Protein AF-A0A5C6LNM4-F1 (afdb_monomer)

Organism: NCBI:txid79329

Secondary structure (DSSP, 8-state):
------------------PPPEE-GGGSEEEES---TTS-GGGGGS----SSTT--BTB-EE-TT-TTS-EEEEEEEEEEEEEEEEEEEEE--SSSB---SEEEEEEE-SSSEEEEEEPP--TTSEEEEEEEEEEEEEEEEEEE-SSSB-EEEEEEEEEEE---S-----------SS-----GGGT-TT-PPP-B-----TT--EEEEETTEEEEE-TT--TT--HHHHHHHHHHHHHHHHHHHHTT-PPPPHHHHTTBPEEEEETTSS-TT----TT---EEEEEEEETTEEEEEEEE-HHHHHTTSTT---TTHHHHHHHHHHHHHHHHHTTSTT-TT-HHHHHHHHHHHHHHHHHHHHT--SS--SSTHH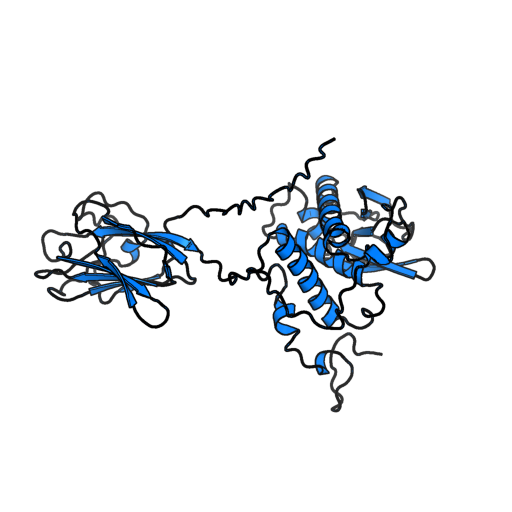HHHGGGS-GGGSSS--TTS----TT---

Radius of gyration: 30.69 Å; Cα contacts (8 Å, |Δi|>4): 815; chains: 1; bounding box: 55×81×89 Å

Solvent-accessible surface area (backbone atoms only — not comparable to full-atom values): 22357 Å² total; per-residue (Å²): 135,91,79,86,82,84,79,82,80,82,79,82,78,80,81,77,81,75,75,80,69,38,74,51,31,68,70,37,50,71,50,61,77,59,66,26,95,90,42,34,68,68,22,31,34,68,81,71,81,71,87,37,26,66,47,52,90,73,35,26,30,33,32,55,91,45,46,60,37,84,43,39,41,34,38,40,41,99,54,42,25,39,33,39,35,38,33,37,26,38,20,33,69,88,60,65,28,28,58,46,79,42,40,33,38,27,36,41,75,88,85,51,77,41,81,65,46,70,46,60,75,54,74,61,40,74,23,65,37,75,47,79,75,40,74,29,37,33,42,33,45,43,33,24,11,80,81,29,7,32,30,32,35,30,44,46,30,37,26,41,78,47,71,84,36,54,91,41,66,85,80,79,73,77,90,57,84,79,66,94,74,81,51,42,42,76,83,45,77,76,70,65,82,20,83,41,76,76,91,65,47,92,44,55,72,47,75,53,72,49,79,48,35,33,40,37,29,13,84,42,56,47,81,73,62,37,68,63,10,50,51,53,46,43,52,48,48,46,55,52,54,47,42,39,32,78,71,68,24,41,66,68,26,71,44,32,72,70,37,16,30,37,41,36,38,40,40,18,6,55,32,84,84,54,92,50,53,41,82,48,80,60,68,43,57,43,62,51,71,44,96,94,38,76,42,55,20,27,35,30,11,47,61,49,46,26,36,43,19,88,85,51,81,64,91,54,29,70,57,34,52,48,48,58,50,50,21,44,46,46,24,37,46,68,76,46,95,82,50,74,75,35,69,70,60,44,59,29,51,40,26,48,49,52,31,53,52,52,20,66,73,69,70,44,58,27,59,68,62,72,76,38,67,41,58,74,40,57,89,71,57,59,76,64,70,69,54,29,67,44,97,86,73,48,84,39,53,98,63,37,70,133

InterPro domains:
  IPR008979 Galactose-binding-like domain superfamily [SSF49785] (28-160)

pLDDT: mean 84.21, std 20.52, range [26.73, 98.81]

Structure (mmCIF, N/CA/C/O backbone):
data_AF-A0A5C6LNM4-F1
#
_entry.id   AF-A0A5C6LNM4-F1
#
loop_
_atom_site.group_PDB
_atom_site.id
_atom_site.type_symbol
_atom_site.label_atom_id
_atom_site.label_alt_id
_atom_site.label_comp_id
_atom_site.label_asym_id
_atom_site.label_entity_id
_atom_site.label_seq_id
_atom_site.pdbx_PDB_ins_code
_atom_site.Cartn_x
_atom_site.Cartn_y
_atom_site.Cartn_z
_atom_site.occupancy
_atom_site.B_iso_or_equiv
_atom_site.auth_seq_id
_atom_site.auth_comp_id
_atom_site.auth_asym_id
_atom_site.auth_atom_id
_atom_site.pdbx_PDB_model_num
ATOM 1 N N . MET A 1 1 ? -5.230 -57.301 -11.285 1.00 36.81 1 MET A N 1
ATOM 2 C CA . MET A 1 1 ? -4.197 -56.300 -10.936 1.00 36.81 1 MET A CA 1
ATOM 3 C C . MET A 1 1 ? -4.900 -55.021 -10.508 1.00 36.81 1 MET A C 1
ATOM 5 O O . MET A 1 1 ? -5.490 -54.359 -11.350 1.00 36.81 1 MET A O 1
ATOM 9 N N . LEU A 1 2 ? -4.907 -54.734 -9.203 1.00 26.73 2 LEU A N 1
ATOM 10 C CA . LEU A 1 2 ? -5.416 -53.487 -8.624 1.00 26.73 2 LEU A CA 1
ATOM 11 C C . LEU A 1 2 ? -4.520 -52.309 -9.044 1.00 26.73 2 LEU A C 1
ATOM 13 O O . LEU A 1 2 ? -3.302 -52.403 -8.912 1.00 26.73 2 LEU A O 1
ATOM 17 N N . LYS A 1 3 ? -5.111 -51.185 -9.459 1.00 27.23 3 LYS A N 1
ATOM 18 C CA . LYS A 1 3 ? -4.454 -49.871 -9.416 1.00 27.23 3 LYS A CA 1
ATOM 19 C C . LYS A 1 3 ? -5.327 -48.931 -8.588 1.00 27.23 3 LYS A C 1
ATOM 21 O O . LYS A 1 3 ? -6.411 -48.551 -9.011 1.00 27.23 3 LYS A O 1
ATOM 26 N N . PHE A 1 4 ? -4.849 -48.635 -7.383 1.00 30.09 4 PHE A N 1
ATOM 27 C CA . PHE A 1 4 ? -5.395 -47.637 -6.469 1.00 30.09 4 PHE A CA 1
ATOM 28 C C . PHE A 1 4 ? -5.271 -46.239 -7.089 1.00 30.09 4 PHE A C 1
ATOM 30 O O . PHE A 1 4 ? -4.169 -45.808 -7.423 1.00 30.09 4 PHE A O 1
ATOM 37 N N . THR A 1 5 ? -6.382 -45.517 -7.204 1.00 31.78 5 THR A N 1
ATOM 38 C CA . THR A 1 5 ? -6.397 -44.066 -7.419 1.00 31.78 5 THR A CA 1
ATOM 39 C C . THR A 1 5 ? -6.213 -43.374 -6.073 1.00 31.78 5 THR A C 1
ATOM 41 O O . THR A 1 5 ? -7.060 -43.493 -5.190 1.00 31.78 5 THR A O 1
ATOM 44 N N . TRP A 1 6 ? -5.092 -42.677 -5.902 1.00 27.50 6 TRP A N 1
ATOM 45 C CA . TRP A 1 6 ? -4.878 -41.763 -4.783 1.00 27.50 6 TRP A CA 1
ATOM 46 C C . TRP A 1 6 ? -5.601 -40.448 -5.070 1.00 27.50 6 TRP A C 1
ATOM 48 O O . TRP A 1 6 ? -5.188 -39.681 -5.937 1.00 27.50 6 TRP A O 1
ATOM 58 N N . THR A 1 7 ? -6.681 -40.188 -4.342 1.00 31.67 7 THR A N 1
ATOM 59 C CA . THR A 1 7 ? -7.299 -38.864 -4.267 1.00 31.67 7 THR A CA 1
ATOM 60 C C . THR A 1 7 ? -6.576 -38.089 -3.169 1.00 31.67 7 THR A C 1
ATOM 62 O O . THR A 1 7 ? -6.766 -38.359 -1.985 1.00 31.67 7 THR A O 1
ATOM 65 N N . SER A 1 8 ? -5.702 -37.159 -3.546 1.00 29.62 8 SER A N 1
ATOM 66 C CA . SER A 1 8 ? -5.061 -36.247 -2.597 1.00 29.62 8 SER A CA 1
ATOM 67 C C . SER A 1 8 ? -6.107 -35.275 -2.048 1.00 29.62 8 SER A C 1
ATOM 69 O O . SER A 1 8 ? -6.575 -34.390 -2.761 1.00 29.62 8 SER A O 1
ATOM 71 N N . VAL A 1 9 ? -6.483 -35.439 -0.780 1.00 31.25 9 VAL A N 1
ATOM 72 C CA . VAL A 1 9 ? -7.242 -34.435 -0.027 1.00 31.25 9 VAL A CA 1
ATOM 73 C C . VAL A 1 9 ? -6.282 -33.290 0.290 1.00 31.25 9 VAL A C 1
ATOM 75 O O . VAL A 1 9 ? -5.348 -33.447 1.073 1.00 31.25 9 VAL A O 1
ATOM 78 N N . LEU A 1 10 ? -6.478 -32.146 -0.365 1.00 29.86 10 LEU A N 1
ATOM 79 C CA . LEU A 1 10 ? -5.735 -30.923 -0.089 1.00 29.86 10 LEU A CA 1
ATOM 80 C C . LEU A 1 10 ? -6.312 -30.289 1.187 1.00 29.86 10 LEU A C 1
ATOM 82 O O . LEU A 1 10 ? -7.311 -29.574 1.142 1.00 29.86 10 LEU A O 1
ATOM 86 N N . SER A 1 11 ? -5.716 -30.584 2.341 1.00 28.80 11 SER A N 1
ATOM 87 C CA . SER A 1 11 ? -6.040 -29.897 3.594 1.00 28.80 11 SER A CA 1
ATOM 88 C C . SER A 1 11 ? -5.535 -28.454 3.523 1.00 28.80 11 SER A C 1
ATOM 90 O O . SER A 1 11 ? -4.333 -28.204 3.601 1.00 28.80 11 SER A O 1
ATOM 92 N N . LEU A 1 12 ? -6.456 -27.502 3.353 1.00 31.36 12 LEU A N 1
ATOM 93 C CA . LEU A 1 12 ? -6.179 -26.068 3.428 1.00 31.36 12 LEU A CA 1
ATOM 94 C C . LEU A 1 12 ? -5.855 -25.704 4.888 1.00 31.36 12 LEU A C 1
ATOM 96 O O . LEU A 1 12 ? -6.750 -25.566 5.719 1.00 31.36 12 LEU A O 1
ATOM 100 N N . PHE A 1 13 ? -4.575 -25.550 5.220 1.00 30.94 13 PHE A N 1
ATOM 101 C CA . PHE A 1 13 ? -4.179 -24.886 6.460 1.00 30.94 13 PHE A CA 1
ATOM 102 C C . PHE A 1 13 ? -4.265 -23.372 6.239 1.00 30.94 13 PHE A C 1
ATOM 104 O O . PHE A 1 13 ? -3.379 -22.775 5.629 1.00 30.94 13 PHE A O 1
ATOM 111 N N . ALA A 1 14 ? -5.340 -22.744 6.718 1.00 32.31 14 ALA A N 1
ATOM 112 C CA . ALA A 1 14 ? -5.384 -21.295 6.874 1.00 32.31 14 ALA A CA 1
ATOM 113 C C . ALA A 1 14 ? -4.413 -20.908 8.000 1.00 32.31 14 ALA A C 1
ATOM 115 O O . ALA A 1 14 ? -4.681 -21.146 9.178 1.00 32.31 14 ALA A O 1
ATOM 116 N N . ALA A 1 15 ? -3.258 -20.352 7.642 1.00 31.97 15 ALA A N 1
ATOM 117 C CA . ALA A 1 15 ? -2.361 -19.742 8.611 1.00 31.97 15 ALA A CA 1
ATOM 118 C C . ALA A 1 15 ? -2.993 -18.427 9.090 1.00 31.97 15 ALA A C 1
ATOM 120 O O . ALA A 1 15 ? -2.927 -17.409 8.407 1.00 31.97 15 ALA A O 1
ATOM 121 N N . PHE A 1 16 ? -3.634 -18.449 10.259 1.00 34.25 16 PHE A N 1
ATOM 122 C CA . PHE A 1 16 ? -4.022 -17.226 10.951 1.00 34.25 16 PHE A CA 1
ATOM 123 C C . PHE A 1 16 ? -2.749 -16.527 11.435 1.00 34.25 16 PHE A C 1
ATOM 125 O O . PHE A 1 16 ? -2.088 -16.999 12.361 1.00 34.25 16 PHE A O 1
ATOM 132 N N . THR A 1 17 ? -2.389 -15.396 10.830 1.00 39.94 17 THR A N 1
ATOM 133 C CA . THR A 1 17 ? -1.434 -14.471 11.447 1.00 39.94 17 THR A CA 1
ATOM 134 C C . THR A 1 17 ? -2.111 -13.836 12.655 1.00 39.94 17 THR A C 1
ATOM 136 O O . THR A 1 17 ? -2.877 -12.883 12.524 1.00 39.94 17 THR A O 1
ATOM 139 N N . ALA A 1 18 ? -1.863 -14.396 13.838 1.00 39.41 18 ALA A N 1
ATOM 140 C CA . ALA A 1 18 ? -2.244 -13.776 15.095 1.00 39.41 18 ALA A CA 1
ATOM 141 C C . ALA A 1 18 ? -1.387 -12.518 15.295 1.00 39.41 18 ALA A C 1
ATOM 143 O O . ALA A 1 18 ? -0.189 -12.610 15.562 1.00 39.41 18 ALA A O 1
ATOM 144 N N . PHE A 1 19 ? -1.987 -11.337 15.150 1.00 52.00 19 PHE A N 1
ATOM 145 C CA . PHE A 1 19 ? -1.383 -10.121 15.684 1.00 52.00 19 PHE A CA 1
ATOM 146 C C . PHE A 1 19 ? -1.263 -10.282 17.202 1.00 52.00 19 PHE A C 1
ATOM 148 O O . PHE A 1 19 ? -2.224 -10.690 17.860 1.00 52.00 19 PHE A O 1
ATOM 155 N N . ALA A 1 20 ? -0.086 -9.987 17.755 1.00 57.78 20 ALA A N 1
ATOM 156 C CA . ALA A 1 20 ? 0.091 -9.969 19.199 1.00 57.78 20 ALA A CA 1
ATOM 157 C C . ALA A 1 20 ? -0.865 -8.926 19.791 1.00 57.78 20 ALA A C 1
ATOM 159 O O . ALA A 1 20 ? -0.841 -7.762 19.391 1.00 57.78 20 ALA A O 1
ATOM 160 N N . GLN A 1 21 ? -1.731 -9.354 20.708 1.00 72.31 21 GLN A N 1
ATOM 161 C CA . GLN A 1 21 ? -2.609 -8.435 21.420 1.00 72.31 21 GLN A CA 1
ATOM 162 C C . GLN A 1 21 ? -1.771 -7.529 22.325 1.00 72.31 21 GLN A C 1
ATOM 164 O O . GLN A 1 21 ? -0.846 -7.999 22.988 1.00 72.31 21 GLN A O 1
ATOM 169 N N . THR A 1 22 ? -2.091 -6.237 22.357 1.00 89.44 22 THR A N 1
ATOM 170 C CA . THR A 1 22 ? -1.382 -5.241 23.174 1.00 89.44 22 THR A CA 1
ATOM 171 C C . THR A 1 22 ? -2.363 -4.414 24.000 1.00 89.44 22 THR A C 1
ATOM 173 O O . THR A 1 22 ? -3.572 -4.446 23.755 1.00 89.44 22 THR A O 1
ATOM 176 N N . ASN A 1 23 ? -1.851 -3.679 24.998 1.00 95.00 23 ASN A N 1
ATOM 177 C CA . ASN A 1 23 ? -2.643 -2.662 25.686 1.00 95.00 23 ASN A CA 1
ATOM 178 C C . ASN A 1 23 ? -2.875 -1.474 24.739 1.00 95.00 23 ASN A C 1
ATOM 180 O O . ASN A 1 23 ? -1.942 -0.734 24.426 1.00 95.00 23 ASN A O 1
ATOM 184 N N . ILE A 1 24 ? -4.115 -1.292 24.292 1.00 95.94 24 ILE A N 1
ATOM 185 C CA . ILE A 1 24 ? -4.517 -0.232 23.359 1.00 95.94 24 ILE A CA 1
ATOM 186 C C . ILE A 1 24 ? -5.090 1.007 24.063 1.00 95.94 24 ILE A C 1
ATOM 188 O O . ILE A 1 24 ? -5.400 1.991 23.393 1.00 95.94 24 ILE A O 1
ATOM 192 N N . ALA A 1 25 ? -5.232 0.991 25.394 1.00 96.81 25 ALA A N 1
ATOM 193 C CA . ALA A 1 25 ? -5.781 2.116 26.159 1.00 96.81 25 ALA A CA 1
ATOM 194 C C . ALA A 1 25 ? -5.019 3.448 25.966 1.00 96.81 25 ALA A C 1
ATOM 196 O O . ALA A 1 25 ? -5.687 4.473 25.806 1.00 96.81 25 ALA A O 1
ATOM 197 N N . PRO A 1 26 ? -3.669 3.478 25.864 1.00 96.19 26 PRO A N 1
ATOM 198 C CA . PRO A 1 26 ? -2.931 4.730 25.637 1.00 96.19 26 PRO A CA 1
ATOM 199 C C . PRO A 1 26 ? -3.234 5.423 24.299 1.00 96.19 26 PRO A C 1
ATOM 201 O O . PRO A 1 26 ? -2.864 6.573 24.096 1.00 96.19 26 PRO A O 1
ATOM 204 N N . GLN A 1 27 ? -3.892 4.728 23.365 1.00 94.12 27 GLN A N 1
ATOM 205 C CA . GLN A 1 27 ? -4.293 5.273 22.062 1.00 94.12 27 GLN A CA 1
ATOM 206 C C . GLN A 1 27 ? -5.688 5.921 22.098 1.00 94.12 27 GLN A C 1
ATOM 208 O O . GLN A 1 27 ? -6.117 6.505 21.103 1.00 94.12 27 GLN A O 1
ATOM 213 N N . ALA A 1 28 ? -6.422 5.776 23.205 1.00 96.38 28 ALA A N 1
ATOM 214 C CA . ALA A 1 28 ? -7.776 6.287 23.350 1.00 96.38 28 ALA A CA 1
ATOM 215 C C . ALA A 1 28 ? -7.802 7.727 23.871 1.00 96.38 28 ALA A C 1
ATOM 217 O O . ALA A 1 28 ? -6.977 8.135 24.688 1.00 96.38 28 ALA A O 1
ATOM 218 N N . THR A 1 29 ? -8.836 8.467 23.481 1.00 97.31 29 THR A N 1
ATOM 219 C CA . THR A 1 29 ? -9.254 9.676 24.196 1.00 97.31 29 THR A CA 1
ATOM 220 C C . THR A 1 29 ? -10.211 9.281 25.317 1.00 97.31 29 THR A C 1
ATOM 222 O O . THR A 1 29 ? -11.195 8.584 25.069 1.00 97.31 29 THR A O 1
ATOM 225 N N . ALA A 1 30 ? -9.929 9.718 26.546 1.00 97.56 30 ALA A N 1
ATOM 226 C CA . ALA A 1 30 ? -10.769 9.444 27.707 1.00 97.56 30 ALA A CA 1
ATOM 227 C C . ALA A 1 30 ? -11.828 10.540 27.915 1.00 97.56 30 ALA A C 1
ATOM 229 O O . ALA A 1 30 ? -11.529 11.731 27.821 1.00 97.56 30 ALA A O 1
ATOM 230 N N . SER A 1 31 ? -13.059 10.146 28.241 1.00 97.94 31 SER A N 1
ATOM 231 C CA . SER A 1 31 ? -14.149 11.044 28.651 1.00 97.94 31 SER A CA 1
ATOM 232 C C . SER A 1 31 ? -14.949 10.444 29.814 1.00 97.94 31 SER A C 1
ATOM 234 O O . SER A 1 31 ? -14.803 9.267 30.139 1.00 97.94 31 SER A O 1
ATOM 236 N N . THR A 1 32 ? -15.752 11.252 30.505 1.00 98.38 32 THR A N 1
ATOM 237 C CA . THR A 1 32 ? -16.467 10.839 31.726 1.00 98.38 32 THR A CA 1
ATOM 238 C C . THR A 1 32 ? -17.798 11.567 31.869 1.00 98.38 32 THR A C 1
ATOM 240 O O . THR A 1 32 ? -17.950 12.676 31.353 1.00 98.38 32 THR A O 1
ATOM 243 N N . SER A 1 33 ? -18.738 10.981 32.615 1.00 97.56 33 SER A N 1
ATOM 244 C CA . SER A 1 33 ? -19.958 11.665 33.065 1.00 97.56 33 SER A CA 1
ATOM 245 C C . SER A 1 33 ? -19.644 12.866 33.948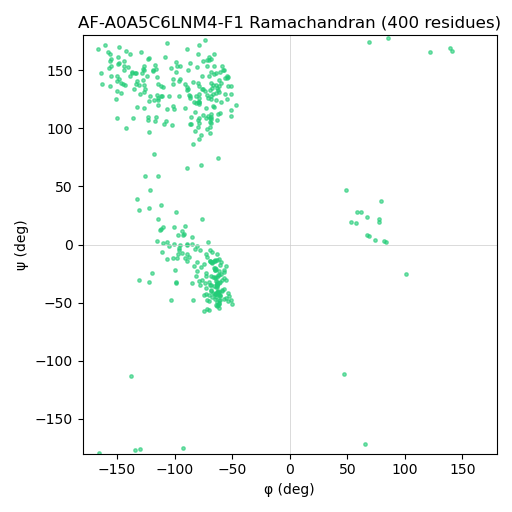 1.00 97.56 33 SER A C 1
ATOM 247 O O . SER A 1 33 ? -20.297 13.903 33.856 1.00 97.56 33 SER A O 1
ATOM 249 N N . TYR A 1 34 ? -18.657 12.700 34.824 1.00 97.06 34 TYR A N 1
ATOM 250 C CA . TYR A 1 34 ? -18.214 13.694 35.786 1.00 97.06 34 TYR A CA 1
ATOM 251 C C . TYR A 1 34 ? -16.831 13.307 36.333 1.00 97.06 34 TYR A C 1
ATOM 253 O O . TYR A 1 34 ? -16.515 12.122 36.457 1.00 97.06 34 TYR A O 1
ATOM 261 N N . VAL A 1 35 ? -16.001 14.297 36.658 1.00 97.38 35 VAL A N 1
ATOM 262 C CA . VAL A 1 35 ? -14.724 14.130 37.369 1.00 97.38 35 VAL A CA 1
ATOM 263 C C . VAL A 1 35 ? -14.540 15.311 38.315 1.00 97.38 35 VAL A C 1
ATOM 265 O O . VAL A 1 35 ? -14.852 16.447 37.955 1.00 97.38 35 VAL A O 1
ATOM 268 N N . SER A 1 36 ? -14.083 15.050 39.538 1.00 96.44 36 SER A N 1
ATOM 269 C CA . SER A 1 36 ? -13.794 16.110 40.509 1.00 96.44 36 SER A CA 1
ATOM 270 C C . SER A 1 36 ? -12.632 16.978 40.020 1.00 96.44 36 SER A C 1
ATOM 272 O O . SER A 1 36 ? -11.706 16.483 39.388 1.00 96.44 36 SER A O 1
ATOM 274 N N . SER A 1 37 ? -12.639 18.274 40.337 1.00 95.62 37 SER A N 1
ATOM 275 C CA . SER A 1 37 ? -11.695 19.245 39.756 1.00 95.62 37 SER A CA 1
ATOM 276 C C . SER A 1 37 ? -10.216 19.024 40.109 1.00 95.62 37 SER A C 1
ATOM 278 O O . SER A 1 37 ? -9.355 19.659 39.510 1.00 95.62 37 SER A O 1
ATOM 280 N N . TRP A 1 38 ? -9.920 18.181 41.100 1.00 93.94 38 TRP A N 1
ATOM 281 C CA . TRP A 1 38 ? -8.563 17.801 41.512 1.00 93.94 38 TRP A CA 1
ATOM 282 C C . TRP A 1 38 ? -8.162 16.389 41.060 1.00 93.94 38 TRP A C 1
ATOM 284 O O . TRP A 1 38 ? -7.056 15.952 41.367 1.00 93.94 38 TRP A O 1
ATOM 294 N N . GLU A 1 39 ? -9.057 15.666 40.385 1.00 96.31 39 GLU A N 1
ATOM 295 C CA . GLU A 1 39 ? -8.792 14.340 39.828 1.00 96.31 39 GLU A CA 1
ATOM 296 C C . GLU A 1 39 ? -8.465 14.446 38.333 1.00 96.31 39 GLU A C 1
ATOM 298 O O . GLU A 1 39 ? -8.853 15.394 37.646 1.00 96.31 39 GLU A O 1
ATOM 303 N N . THR A 1 40 ? -7.756 13.448 37.815 1.00 93.94 40 THR A N 1
ATOM 304 C CA . THR A 1 40 ? -7.130 13.486 36.494 1.00 93.94 40 THR A CA 1
ATOM 305 C C . THR A 1 40 ? -7.615 12.319 35.648 1.00 93.94 40 THR A C 1
ATOM 307 O O . THR A 1 40 ? -7.235 11.172 35.865 1.00 93.94 40 THR A O 1
ATOM 310 N N . ILE A 1 41 ? -8.422 12.601 34.622 1.00 95.94 41 ILE A N 1
ATOM 311 C CA . ILE A 1 41 ? -8.955 11.550 33.741 1.00 95.94 41 ILE A CA 1
ATOM 312 C C . ILE A 1 41 ? -7.869 10.834 32.924 1.00 95.94 41 ILE A C 1
ATOM 314 O O . ILE A 1 41 ? -8.018 9.661 32.595 1.00 95.94 41 ILE A O 1
ATOM 318 N N . THR A 1 42 ? -6.758 11.510 32.623 1.00 92.69 42 THR A N 1
ATOM 319 C CA . THR A 1 42 ? -5.645 10.921 31.865 1.00 92.69 42 THR A CA 1
ATOM 320 C C . THR A 1 42 ? -4.854 9.888 32.667 1.00 92.69 42 THR A C 1
ATOM 322 O O . THR A 1 42 ? -4.076 9.158 32.068 1.00 92.69 42 THR A O 1
ATOM 325 N N . ALA A 1 43 ? -5.071 9.780 33.986 1.00 95.38 43 ALA A N 1
ATOM 326 C CA . ALA A 1 43 ? -4.498 8.703 34.798 1.00 95.38 43 ALA A CA 1
ATOM 327 C C . ALA A 1 43 ? -5.050 7.325 34.392 1.00 95.38 43 ALA A C 1
ATOM 329 O O . ALA A 1 43 ? -4.419 6.310 34.621 1.00 95.38 43 ALA A O 1
ATOM 330 N N . LEU A 1 44 ? -6.223 7.269 33.748 1.00 97.88 44 LEU A N 1
ATOM 331 C CA . LEU A 1 44 ? -6.826 5.994 33.369 1.00 97.88 44 LEU A CA 1
ATOM 332 C C . LEU A 1 44 ? -5.992 5.211 32.347 1.00 97.88 44 LEU A C 1
ATOM 334 O O . LEU A 1 44 ? -6.096 3.993 32.324 1.00 97.88 44 LEU A O 1
ATOM 338 N N . ASN A 1 45 ? -5.260 5.884 31.457 1.00 97.25 45 ASN A N 1
ATOM 339 C CA . ASN A 1 45 ? -4.560 5.262 30.330 1.00 97.25 45 ASN A CA 1
ATOM 340 C C . ASN A 1 45 ? -3.094 5.691 30.193 1.00 97.25 45 ASN A C 1
ATOM 342 O O . ASN A 1 45 ? -2.559 5.695 29.080 1.00 97.25 45 ASN A O 1
ATOM 346 N N . ASP A 1 46 ? -2.433 6.029 31.298 1.00 95.06 46 ASP A N 1
ATOM 347 C CA . ASP A 1 46 ? -1.002 6.349 31.303 1.00 95.06 46 ASP A CA 1
ATOM 348 C C . ASP A 1 46 ? -0.108 5.095 31.409 1.00 95.06 46 ASP A C 1
ATOM 350 O O . ASP A 1 46 ? 1.120 5.198 31.336 1.00 95.06 46 ASP A O 1
ATOM 354 N N . ASN A 1 47 ? -0.724 3.904 31.474 1.00 93.81 47 ASN A N 1
ATOM 355 C CA . ASN A 1 47 ? -0.073 2.597 31.529 1.00 93.81 47 ASN A CA 1
ATOM 356 C C . ASN A 1 47 ? 0.712 2.370 32.835 1.00 93.81 47 ASN A C 1
ATOM 358 O O . ASN A 1 47 ? 1.626 1.535 32.886 1.00 93.81 47 ASN A O 1
ATOM 362 N N . TYR A 1 48 ? 0.345 3.087 33.895 1.00 95.50 48 TYR A N 1
ATOM 363 C CA . TYR A 1 48 ? 0.884 2.927 35.230 1.00 95.50 48 TYR A CA 1
ATOM 364 C C . TYR A 1 48 ? 0.430 1.607 35.877 1.00 95.50 48 TYR A C 1
ATOM 366 O O . TYR A 1 48 ? -0.515 0.929 35.461 1.00 95.50 48 TYR A O 1
ATOM 374 N N . THR A 1 49 ? 1.184 1.155 36.879 1.00 96.75 49 THR A N 1
ATOM 375 C CA . THR A 1 49 ? 0.863 -0.033 37.685 1.00 96.75 49 THR A CA 1
ATOM 376 C C . THR A 1 49 ? 0.776 0.412 39.143 1.00 96.75 49 THR A C 1
ATOM 378 O O . THR A 1 49 ? 1.822 0.503 39.786 1.00 96.75 49 THR A O 1
ATOM 381 N N . PRO A 1 50 ? -0.435 0.685 39.664 1.00 97.94 50 PRO A N 1
ATOM 382 C CA . PRO A 1 50 ? -0.610 1.136 41.042 1.00 97.94 50 PRO A CA 1
ATOM 383 C C . PRO A 1 50 ? -0.127 0.116 42.073 1.00 97.94 50 PRO A C 1
ATOM 385 O O . PRO A 1 50 ? -0.340 -1.091 41.915 1.00 97.94 50 PRO A O 1
ATOM 388 N N . ALA A 1 51 ? 0.484 0.599 43.157 1.00 97.38 51 ALA A N 1
ATOM 389 C CA . ALA A 1 51 ? 0.941 -0.254 44.254 1.00 97.38 51 ALA A CA 1
ATOM 390 C C . ALA A 1 51 ? -0.206 -0.736 45.161 1.00 97.38 51 ALA A C 1
ATOM 392 O O . ALA A 1 51 ? -0.111 -1.809 45.755 1.00 97.38 51 ALA A O 1
ATOM 393 N N . ASN A 1 52 ? -1.264 0.067 45.301 1.00 98.44 52 ASN A N 1
ATOM 394 C CA . ASN A 1 52 ? -2.480 -0.222 46.069 1.00 98.44 52 ASN A CA 1
ATOM 395 C C . ASN A 1 52 ? -3.627 0.693 45.597 1.00 98.44 52 ASN A C 1
ATOM 397 O O . ASN A 1 52 ? -3.403 1.634 44.837 1.00 98.44 52 ASN A O 1
ATOM 401 N N . SER A 1 53 ? -4.853 0.455 46.063 1.00 98.50 53 SER A N 1
ATOM 402 C CA . SER A 1 53 ? -6.048 1.210 45.656 1.00 98.50 53 SER A CA 1
ATOM 403 C C . SER A 1 53 ? -6.077 2.670 46.113 1.00 98.50 53 SER A C 1
ATOM 405 O O . SER A 1 53 ? -6.959 3.396 45.676 1.00 98.50 53 SER A O 1
ATOM 407 N N . ASN A 1 54 ? -5.131 3.136 46.930 1.00 97.75 54 ASN A N 1
ATOM 408 C CA . ASN A 1 54 ? -5.001 4.547 47.311 1.00 97.75 54 ASN A CA 1
ATOM 409 C C . ASN A 1 54 ? -3.731 5.202 46.728 1.00 97.75 54 ASN A C 1
ATOM 411 O O . ASN A 1 54 ? -3.317 6.282 47.155 1.00 97.75 54 ASN A O 1
ATOM 415 N N . ASP A 1 55 ? -3.075 4.550 45.766 1.00 97.88 55 ASP A N 1
ATOM 416 C CA . ASP A 1 55 ? -1.872 5.068 45.123 1.00 97.88 55 ASP A CA 1
ATOM 417 C C . ASP A 1 55 ? -2.214 6.128 44.072 1.00 97.88 55 ASP A C 1
ATOM 419 O O . ASP A 1 55 ? -2.433 5.837 42.899 1.00 97.88 55 ASP A O 1
ATOM 423 N N . LYS A 1 56 ? -2.243 7.386 44.512 1.00 94.75 56 LYS A N 1
ATOM 424 C CA . LYS A 1 56 ? -2.477 8.553 43.652 1.00 94.75 56 LYS A CA 1
ATOM 425 C C . LYS A 1 56 ? -1.192 9.169 43.090 1.00 94.75 56 LYS A C 1
ATOM 427 O O . LYS A 1 56 ? -1.225 10.318 42.648 1.00 94.75 56 LYS A O 1
ATOM 432 N N . SER A 1 57 ? -0.053 8.473 43.135 1.00 96.62 57 SER A N 1
ATOM 433 C CA . SER A 1 57 ? 1.239 9.049 42.719 1.00 96.62 57 SER A CA 1
ATOM 434 C C . SER A 1 57 ? 1.282 9.467 41.242 1.00 96.62 57 SER A C 1
ATOM 436 O O . SER A 1 57 ? 2.041 10.366 40.887 1.00 96.62 57 SER A O 1
ATOM 438 N N . HIS A 1 58 ? 0.418 8.877 40.412 1.00 96.12 58 HIS A N 1
ATOM 439 C CA . HIS A 1 58 ? 0.201 9.209 38.999 1.00 96.12 58 HIS A CA 1
ATOM 440 C C . HIS A 1 58 ? -1.164 9.877 38.728 1.00 96.12 58 HIS A C 1
ATOM 442 O O . HIS A 1 58 ? -1.601 10.027 37.588 1.00 96.12 58 HIS A O 1
ATOM 448 N N . GLY A 1 59 ? -1.831 10.345 39.784 1.00 96.69 59 GLY A N 1
ATOM 449 C CA . GLY A 1 59 ? -3.209 10.819 39.730 1.00 96.69 59 GLY A CA 1
ATOM 450 C C . GLY A 1 59 ? -4.223 9.686 39.885 1.00 96.69 59 GLY A C 1
ATOM 451 O O . GLY A 1 59 ? -3.876 8.521 40.053 1.00 96.69 59 GLY A O 1
ATOM 452 N N . ALA A 1 60 ? -5.498 10.053 39.887 1.00 97.62 60 ALA A N 1
ATOM 453 C CA . ALA A 1 60 ? -6.615 9.121 39.905 1.00 97.62 60 ALA A CA 1
ATOM 454 C C . ALA A 1 60 ? -7.789 9.745 39.158 1.00 97.62 60 ALA A C 1
ATOM 456 O O . ALA A 1 60 ? -7.916 10.968 39.094 1.00 97.62 60 ALA A O 1
ATOM 457 N N . TYR A 1 61 ? -8.682 8.913 38.641 1.00 98.31 61 TYR A N 1
ATOM 458 C CA . TYR A 1 61 ? -10.034 9.341 38.325 1.00 98.31 61 TYR A CA 1
ATOM 459 C C . TYR A 1 61 ? -10.919 9.163 39.564 1.00 98.31 61 TYR A C 1
ATOM 461 O O . TYR A 1 61 ? -10.939 8.092 40.171 1.00 98.31 61 TYR A O 1
ATOM 469 N N . GLY A 1 62 ? -11.720 10.178 39.884 1.00 97.62 62 GLY A N 1
ATOM 470 C CA . GLY A 1 62 ? -12.747 10.114 40.919 1.00 97.62 62 GLY A CA 1
ATOM 471 C C . GLY A 1 62 ? -13.915 11.044 40.602 1.00 97.62 62 GLY A C 1
ATOM 472 O O . GLY A 1 62 ? -13.733 12.121 40.030 1.00 97.62 62 GLY A O 1
ATOM 473 N N . ASN A 1 63 ? -15.128 10.625 40.960 1.00 97.44 63 ASN A N 1
ATOM 474 C CA . ASN A 1 63 ? -16.368 11.348 40.649 1.00 97.44 63 ASN A CA 1
ATOM 475 C C . ASN A 1 63 ? -17.062 11.949 41.882 1.00 97.44 63 ASN A C 1
ATOM 477 O O . ASN A 1 63 ? -18.289 12.043 41.935 1.00 97.44 63 ASN A O 1
ATOM 481 N N . TRP A 1 64 ? -16.289 12.395 42.869 1.00 97.50 64 TRP A N 1
ATOM 482 C CA . TRP A 1 64 ? -16.822 13.019 44.077 1.00 97.50 64 TRP A CA 1
ATOM 483 C C . TRP A 1 64 ? -17.569 14.343 43.785 1.00 97.50 64 TRP A C 1
ATOM 485 O O . TRP A 1 64 ? -17.026 15.216 43.106 1.00 97.50 64 TRP A O 1
ATOM 495 N N . ASN A 1 65 ? -18.791 14.593 44.274 1.00 95.12 65 ASN A N 1
ATOM 496 C CA . ASN A 1 65 ? -19.558 13.852 45.285 1.00 95.12 65 ASN A CA 1
ATOM 497 C C . ASN A 1 65 ? -20.876 13.286 44.719 1.00 95.12 65 ASN A C 1
ATOM 499 O O . ASN A 1 65 ? -21.942 13.857 44.947 1.00 95.12 65 ASN A O 1
ATOM 503 N N . ASN A 1 66 ? -20.818 12.178 43.974 1.00 95.81 66 ASN A N 1
ATOM 504 C CA . ASN A 1 66 ? -21.981 11.586 43.297 1.00 95.81 66 ASN A CA 1
ATOM 505 C C . ASN A 1 66 ? -22.371 10.197 43.857 1.00 95.81 66 ASN A C 1
ATOM 507 O O . ASN A 1 66 ? -22.402 9.215 43.103 1.00 95.81 66 ASN A O 1
ATOM 511 N N . PRO A 1 67 ? -22.696 10.068 45.158 1.00 96.50 67 PRO A N 1
ATOM 512 C CA . PRO A 1 67 ? -23.022 8.781 45.759 1.00 96.50 67 PRO A CA 1
ATOM 513 C C . PRO A 1 67 ? -24.319 8.194 45.193 1.00 96.50 67 PRO A C 1
ATOM 515 O O . PRO A 1 67 ? -25.217 8.914 44.755 1.00 96.50 67 PRO A O 1
ATOM 518 N N . ASN A 1 68 ? -24.441 6.866 45.236 1.00 97.31 68 ASN A N 1
ATOM 519 C CA . ASN A 1 68 ? -25.649 6.122 44.859 1.00 97.31 68 ASN A CA 1
ATOM 520 C C . ASN A 1 68 ? -26.147 6.370 43.418 1.00 97.31 68 ASN A C 1
ATOM 522 O O . ASN A 1 68 ? -27.287 6.045 43.073 1.00 97.31 68 ASN A O 1
ATOM 526 N N . SER A 1 69 ? -25.285 6.891 42.549 1.00 97.56 69 SER A N 1
ATOM 527 C CA . SER A 1 69 ? -25.578 7.164 41.143 1.00 97.56 69 SER A CA 1
ATOM 528 C C . SER A 1 69 ? -24.655 6.350 40.239 1.00 97.56 69 SER A C 1
ATOM 530 O O . SER A 1 69 ? -23.545 5.997 40.637 1.00 97.56 69 SER A O 1
ATOM 532 N N . ILE A 1 70 ? -25.131 6.002 39.040 1.00 98.19 70 ILE A N 1
ATOM 533 C CA . ILE A 1 70 ? -24.266 5.412 38.015 1.00 98.19 70 ILE A CA 1
ATOM 534 C C . ILE A 1 70 ? -23.475 6.544 37.375 1.00 98.19 70 ILE A C 1
ATOM 536 O O . ILE A 1 70 ? -24.048 7.487 36.832 1.00 98.19 70 ILE A O 1
ATOM 540 N N . GLN A 1 71 ? -22.161 6.416 37.435 1.00 98.44 71 GLN A N 1
ATOM 541 C CA . GLN A 1 71 ? -21.199 7.280 36.777 1.00 98.44 71 GLN A CA 1
ATOM 542 C C . GLN A 1 71 ? -20.416 6.445 35.772 1.00 98.44 71 GLN A C 1
ATOM 544 O O . GLN A 1 71 ? -20.307 5.225 35.923 1.00 98.44 71 GLN A O 1
ATOM 549 N N . TRP A 1 72 ? -19.885 7.081 34.736 1.00 98.69 72 TRP A N 1
ATOM 550 C CA . TRP A 1 72 ? -19.190 6.363 33.680 1.00 98.69 72 TRP A CA 1
ATOM 551 C C . TRP A 1 72 ? -17.906 7.057 33.259 1.00 98.69 72 TRP A C 1
ATOM 553 O O . TRP A 1 72 ? -17.829 8.281 33.239 1.00 98.69 72 TRP A O 1
ATOM 563 N N . VAL A 1 73 ? -16.929 6.244 32.864 1.00 98.75 73 VAL A N 1
ATOM 564 C CA . VAL A 1 73 ? -15.755 6.662 32.089 1.00 98.75 73 VAL A CA 1
ATOM 565 C C . VAL A 1 73 ? -15.751 5.918 30.763 1.00 98.75 73 VAL A C 1
ATOM 567 O O . VAL A 1 73 ? -16.261 4.801 30.663 1.00 98.75 73 VAL A O 1
ATOM 570 N N . GLN A 1 74 ? -15.214 6.547 29.730 1.00 98.19 74 GLN A N 1
ATOM 571 C CA . GLN A 1 74 ? -15.287 6.073 28.357 1.00 98.19 74 GLN A CA 1
ATOM 572 C C . GLN A 1 74 ? -13.952 6.270 27.648 1.00 98.19 74 GLN A C 1
ATOM 574 O O . GLN A 1 74 ? -13.275 7.276 27.850 1.00 98.19 74 GLN A O 1
ATOM 579 N N . TYR A 1 75 ? -13.634 5.319 26.776 1.00 98.62 75 TYR A N 1
ATOM 580 C CA . TYR A 1 75 ? -12.588 5.438 25.774 1.00 98.62 75 TYR A CA 1
ATOM 581 C C . TYR A 1 75 ? -13.181 5.532 24.378 1.00 98.62 75 TYR A C 1
ATOM 583 O O . TYR A 1 75 ? -14.057 4.744 24.015 1.00 98.62 75 TYR A O 1
ATOM 591 N N . ASP A 1 76 ? -12.640 6.465 23.600 1.00 97.31 76 ASP A N 1
ATOM 592 C CA . ASP A 1 76 ? -12.879 6.644 22.174 1.00 97.31 76 ASP A CA 1
ATOM 593 C C . ASP A 1 76 ? -11.567 6.453 21.408 1.00 97.31 76 ASP A C 1
ATOM 595 O O . ASP A 1 76 ? -10.581 7.148 21.663 1.00 97.31 76 ASP A O 1
ATOM 599 N N . TRP A 1 77 ? -11.559 5.539 20.441 1.00 95.06 77 TRP A N 1
ATOM 600 C CA . TRP A 1 77 ? -10.451 5.364 19.501 1.00 95.06 77 TRP A CA 1
ATOM 601 C C . TRP A 1 77 ? -10.796 5.967 18.135 1.00 95.06 77 TRP A C 1
ATOM 603 O O . TRP A 1 77 ? -11.956 5.994 17.722 1.00 95.06 77 TRP A O 1
ATOM 613 N N . SER A 1 78 ? -9.773 6.400 17.390 1.00 89.75 78 SER A N 1
ATOM 614 C CA . SER A 1 78 ? -9.922 6.901 16.012 1.00 89.75 78 SER A CA 1
ATOM 615 C C . SER A 1 78 ? -10.290 5.811 14.995 1.00 89.75 78 SER A C 1
ATOM 617 O O . SER A 1 78 ? -10.714 6.121 13.884 1.00 89.75 78 SER A O 1
ATOM 619 N N . GLN A 1 79 ? -10.147 4.539 15.373 1.00 86.00 79 GLN A N 1
ATOM 620 C CA . GLN A 1 79 ? -10.483 3.364 14.572 1.00 86.00 79 GLN A CA 1
ATOM 621 C C . GLN A 1 79 ? -11.078 2.257 15.453 1.00 86.00 79 GLN A C 1
ATOM 623 O O . GLN A 1 79 ? -10.983 2.309 16.679 1.00 86.00 79 GLN A O 1
ATOM 628 N N . ALA A 1 80 ? -11.683 1.240 14.837 1.00 90.38 80 ALA A N 1
ATOM 629 C CA . ALA A 1 80 ? -12.187 0.078 15.565 1.00 90.38 80 ALA A CA 1
ATOM 630 C C . ALA A 1 80 ? -11.049 -0.873 15.973 1.00 90.38 80 ALA A C 1
ATOM 632 O O . ALA A 1 80 ? -10.094 -1.085 15.226 1.00 90.38 80 ALA A O 1
ATOM 633 N N . PHE A 1 81 ? -11.189 -1.499 17.138 1.00 91.88 81 PHE A N 1
ATOM 634 C CA . PHE A 1 81 ? -10.303 -2.542 17.648 1.00 91.88 81 PHE A CA 1
ATOM 635 C C . PHE A 1 81 ? -11.100 -3.806 17.970 1.00 91.88 81 PHE A C 1
ATOM 637 O O . PHE A 1 81 ? -12.253 -3.734 18.389 1.00 91.88 81 PHE A O 1
ATOM 644 N N . SER A 1 82 ? -10.491 -4.972 17.747 1.00 92.56 82 SER A N 1
ATOM 645 C CA . SER A 1 82 ? -10.997 -6.253 18.233 1.00 92.56 82 SER A CA 1
ATOM 646 C C . SER A 1 82 ? -10.464 -6.444 19.645 1.00 92.56 82 SER A C 1
ATOM 648 O O . SER A 1 82 ? -9.282 -6.745 19.826 1.00 92.56 82 SER A O 1
ATOM 650 N N . VAL A 1 83 ? -11.328 -6.236 20.635 1.00 95.31 83 VAL A N 1
ATOM 651 C CA . VAL A 1 83 ? -10.981 -6.255 22.060 1.00 95.31 83 VAL A CA 1
ATOM 652 C C . VAL A 1 83 ? -11.402 -7.581 22.682 1.00 95.31 83 VAL A C 1
ATOM 654 O O . VAL A 1 83 ? -12.498 -8.066 22.404 1.00 95.31 83 VAL A O 1
ATOM 657 N N . THR A 1 84 ? -10.554 -8.159 23.531 1.00 94.88 84 THR A N 1
ATOM 658 C CA . THR A 1 84 ? -10.812 -9.457 24.187 1.00 94.88 84 THR A CA 1
ATOM 659 C C . THR A 1 84 ? -10.848 -9.399 25.707 1.00 94.88 84 THR A C 1
ATOM 661 O O . THR A 1 84 ? -11.459 -10.263 26.338 1.00 94.88 84 THR A O 1
ATOM 664 N N . SER A 1 85 ? -10.196 -8.409 26.316 1.00 97.00 85 SER A N 1
ATOM 665 C CA . SER A 1 85 ? -10.230 -8.239 27.766 1.00 97.00 85 SER A CA 1
ATOM 666 C C . SER A 1 85 ? -9.956 -6.803 28.190 1.00 97.00 85 SER A C 1
ATOM 668 O O . SER A 1 85 ? -9.366 -6.010 27.451 1.00 97.00 85 SER A O 1
ATOM 670 N N . VAL A 1 86 ? -10.373 -6.486 29.414 1.00 98.56 86 VAL A N 1
ATOM 671 C CA . VAL A 1 86 ? -9.988 -5.260 30.117 1.00 98.56 86 VAL A CA 1
ATOM 672 C C . VAL A 1 86 ? -9.409 -5.596 31.482 1.00 98.56 86 VAL A C 1
ATOM 674 O O . VAL A 1 86 ? -9.757 -6.620 32.076 1.00 98.56 86 VAL A O 1
ATOM 677 N N . GLN A 1 87 ? -8.555 -4.714 31.992 1.00 98.56 87 GLN A N 1
ATOM 678 C CA . GLN A 1 87 ? -8.092 -4.745 33.376 1.00 98.56 87 GLN A CA 1
ATOM 679 C C . GLN A 1 87 ? -8.337 -3.388 34.016 1.00 98.56 87 GLN A C 1
ATOM 681 O O . GLN A 1 87 ? -7.975 -2.372 33.431 1.00 98.56 87 GLN A O 1
ATOM 686 N N . ILE A 1 88 ? -8.935 -3.368 35.204 1.00 98.69 88 ILE A N 1
ATOM 687 C CA . ILE A 1 88 ? -9.244 -2.132 35.930 1.00 98.69 88 ILE A CA 1
ATOM 688 C C . ILE A 1 88 ? -8.645 -2.188 37.325 1.00 98.69 88 ILE A C 1
ATOM 690 O O . ILE A 1 88 ? -8.801 -3.180 38.038 1.00 98.69 88 ILE A O 1
ATOM 694 N N . TYR A 1 89 ? -7.987 -1.108 37.720 1.00 98.75 89 TYR A N 1
ATOM 695 C CA . TYR A 1 89 ? -7.515 -0.907 39.080 1.00 98.75 89 TYR A CA 1
ATOM 696 C C . TYR A 1 89 ? -8.397 0.147 39.753 1.00 98.75 89 TYR A C 1
ATOM 698 O O . TYR A 1 89 ? -8.454 1.289 39.300 1.00 98.75 89 TYR A O 1
ATOM 706 N N . TRP A 1 90 ? -9.119 -0.231 40.808 1.00 98.69 90 TRP A N 1
ATOM 707 C CA . TRP A 1 90 ? -10.058 0.669 41.486 1.00 98.69 90 TRP A CA 1
ATOM 708 C C . TRP A 1 90 ? -9.338 1.629 42.437 1.00 98.69 90 TRP A C 1
ATOM 710 O O . TRP A 1 90 ? -8.432 1.208 43.162 1.00 98.69 90 TRP A O 1
ATOM 720 N N . PHE A 1 91 ? -9.776 2.891 42.446 1.00 98.56 91 PHE A N 1
ATOM 721 C CA . PHE A 1 91 ? -9.363 3.897 43.425 1.00 98.56 91 PHE A CA 1
ATOM 722 C C . PHE A 1 91 ? -10.299 3.853 44.639 1.00 98.56 91 PHE A C 1
ATOM 724 O O . PHE A 1 91 ? -11.523 3.809 44.494 1.00 98.56 91 PHE A O 1
ATOM 731 N N . ASP A 1 92 ? -9.712 3.855 45.830 1.00 98.38 92 ASP A N 1
ATOM 732 C CA . ASP A 1 92 ? -10.398 3.798 47.113 1.00 98.38 92 ASP A CA 1
ATOM 733 C C . ASP A 1 92 ? -9.569 4.548 48.170 1.00 98.38 92 ASP A C 1
ATOM 735 O O . ASP A 1 92 ? -8.510 4.075 48.588 1.00 98.38 92 ASP A O 1
ATOM 739 N N . ASP A 1 93 ? -10.055 5.713 48.604 1.00 97.06 93 ASP A N 1
ATOM 740 C CA . ASP A 1 93 ? -9.389 6.578 49.589 1.00 97.06 93 ASP A CA 1
ATOM 741 C C . ASP A 1 93 ? -9.825 6.301 51.038 1.00 97.06 93 ASP A C 1
ATOM 743 O O . ASP A 1 93 ? -9.485 7.058 51.949 1.00 97.06 93 ASP A O 1
ATOM 747 N N . ALA A 1 94 ? -10.591 5.223 51.258 1.00 96.38 94 ALA A N 1
ATOM 748 C CA . ALA A 1 94 ? -11.276 4.913 52.514 1.00 96.38 94 ALA A CA 1
ATOM 749 C C . ALA A 1 94 ? -12.174 6.057 53.050 1.00 96.38 94 ALA A C 1
ATOM 751 O O . ALA A 1 94 ? -12.525 6.073 54.233 1.00 96.38 94 ALA A O 1
ATOM 752 N N . GLY A 1 95 ? -12.560 6.998 52.187 1.00 95.38 95 GLY A N 1
ATOM 753 C CA . GLY A 1 95 ? -13.301 8.209 52.505 1.00 95.38 95 GLY A CA 1
ATOM 754 C C . GLY A 1 95 ? -14.387 8.502 51.469 1.00 95.38 95 GLY A C 1
ATOM 755 O O . GLY A 1 95 ? -15.404 7.808 51.412 1.00 95.38 95 GLY A O 1
ATOM 756 N N . GLY A 1 96 ? -14.220 9.588 50.710 1.00 96.50 96 GLY A N 1
ATOM 757 C CA . GLY A 1 96 ? -15.240 10.093 49.786 1.00 96.50 96 GLY A CA 1
ATOM 758 C C . GLY A 1 96 ? -15.347 9.303 48.481 1.00 96.50 96 GLY A C 1
ATOM 759 O O . GLY A 1 96 ? -16.377 9.392 47.805 1.00 96.50 96 GLY A O 1
ATOM 760 N N . VAL A 1 97 ? -14.316 8.533 48.128 1.00 98.00 97 VAL A N 1
ATOM 761 C CA . VAL A 1 97 ? -14.257 7.712 46.919 1.00 98.00 97 VAL A CA 1
ATOM 762 C C . VAL A 1 97 ? -13.923 6.279 47.309 1.00 98.00 97 VAL A C 1
ATOM 764 O O . VAL A 1 97 ? -12.855 5.992 47.837 1.00 98.00 97 VAL A O 1
ATOM 767 N N . LEU A 1 98 ? -14.840 5.360 47.028 1.00 98.44 98 LEU A N 1
ATOM 768 C CA . LEU A 1 98 ? -14.710 3.952 47.375 1.00 98.44 98 LEU A CA 1
ATOM 769 C C . LEU A 1 98 ? -14.805 3.068 46.133 1.00 98.44 98 LEU A C 1
ATOM 771 O O . LEU A 1 98 ? -15.389 3.438 45.109 1.00 98.44 98 LEU A O 1
ATOM 775 N N . THR A 1 99 ? -14.310 1.842 46.273 1.00 98.19 99 THR A N 1
ATOM 776 C CA . THR A 1 99 ? -14.504 0.774 45.287 1.00 98.19 99 THR A CA 1
ATOM 777 C C . THR A 1 99 ? -15.998 0.644 44.947 1.00 98.19 99 THR A C 1
ATOM 779 O O . THR A 1 99 ? -16.834 0.695 45.859 1.00 98.19 99 THR A O 1
ATOM 782 N N . PRO A 1 100 ? -16.390 0.491 43.668 1.00 98.56 100 PRO A N 1
ATOM 783 C CA . PRO A 1 100 ? -17.798 0.357 43.307 1.00 98.56 100 PRO A CA 1
ATOM 784 C C . PRO A 1 100 ? -18.467 -0.830 44.009 1.00 98.56 100 PRO A C 1
ATOM 786 O O . PRO A 1 100 ? -17.837 -1.852 44.256 1.00 98.56 100 PRO A O 1
ATOM 789 N N . THR A 1 101 ? -19.768 -0.725 44.279 1.00 98.44 101 THR A N 1
ATOM 790 C CA . THR A 1 101 ? -20.615 -1.879 44.631 1.00 98.44 101 THR A CA 1
ATOM 791 C C . THR A 1 101 ? -21.224 -2.530 43.390 1.00 98.44 101 THR A C 1
ATOM 793 O O . THR A 1 101 ? -21.741 -3.643 43.444 1.00 98.44 101 THR A O 1
ATOM 796 N N . THR A 1 102 ? -21.177 -1.845 42.248 1.00 98.50 102 THR A N 1
ATOM 797 C CA . THR A 1 102 ? -21.561 -2.366 40.937 1.00 98.50 102 THR A CA 1
ATOM 798 C C . THR A 1 102 ? -20.664 -1.736 39.882 1.00 98.50 102 THR A C 1
ATOM 800 O O . THR A 1 102 ? -20.526 -0.514 39.857 1.00 98.50 102 THR A O 1
ATOM 803 N N . ALA A 1 103 ? -20.088 -2.555 39.004 1.00 98.75 103 ALA A N 1
ATOM 804 C CA . ALA A 1 103 ? -19.385 -2.089 37.817 1.00 98.75 103 ALA A CA 1
ATOM 805 C C . ALA A 1 103 ? -19.559 -3.074 36.658 1.00 98.75 103 ALA A C 1
ATOM 807 O O . ALA A 1 103 ? -19.495 -4.289 36.854 1.00 98.75 103 ALA A O 1
ATOM 808 N N . TYR A 1 104 ? -19.757 -2.553 35.452 1.00 98.75 104 TYR A N 1
ATOM 809 C CA . TYR A 1 104 ? -19.861 -3.347 34.231 1.00 98.75 104 TYR A CA 1
ATOM 810 C C . TYR A 1 104 ? -19.232 -2.618 33.046 1.00 98.75 104 TYR A C 1
ATOM 812 O O . TYR A 1 104 ? -19.123 -1.389 33.031 1.00 98.75 104 TYR A O 1
ATOM 820 N N . LEU A 1 105 ? -18.787 -3.407 32.071 1.00 98.81 105 LEU A N 1
ATOM 821 C CA . LEU A 1 105 ? -18.225 -2.920 30.820 1.00 98.81 105 LEU A CA 1
ATOM 822 C C . LEU A 1 105 ? -19.309 -2.901 29.741 1.00 98.81 105 LEU A C 1
ATOM 824 O O . LEU A 1 105 ? -20.100 -3.837 29.626 1.00 98.81 105 LEU A O 1
ATOM 828 N N . GLU A 1 106 ? -19.302 -1.869 28.909 1.00 98.44 106 GLU A N 1
ATOM 829 C CA . GLU A 1 106 ? -20.164 -1.740 27.740 1.00 98.44 106 GLU A CA 1
ATOM 830 C C . GLU A 1 106 ? -19.337 -1.408 26.493 1.00 98.44 106 GLU A C 1
ATOM 832 O O . GLU A 1 106 ? -18.341 -0.685 26.565 1.00 98.44 106 GLU A O 1
ATOM 837 N N . SER A 1 107 ? -19.778 -1.884 25.329 1.00 97.69 107 SER A N 1
ATOM 838 C CA . SER A 1 107 ? -19.242 -1.491 24.018 1.00 97.69 107 SER A CA 1
ATOM 839 C C . SER A 1 107 ? -20.283 -0.770 23.178 1.00 97.69 107 SER A C 1
ATOM 841 O O . SER A 1 107 ? -21.453 -1.154 23.179 1.00 97.69 107 SER A O 1
ATOM 843 N N . TRP A 1 108 ? -19.856 0.225 22.403 1.00 95.50 108 TRP A N 1
ATOM 844 C CA . TRP A 1 108 ? -20.712 0.874 21.413 1.00 95.50 108 TRP A CA 1
ATOM 845 C C . TRP A 1 108 ? -20.819 0.028 20.140 1.00 95.50 108 TRP A C 1
ATOM 847 O O . TRP A 1 108 ? -19.815 -0.235 19.486 1.00 95.50 108 TRP A O 1
ATOM 857 N N . ASN A 1 109 ? -22.035 -0.350 19.743 1.00 84.62 109 ASN A N 1
ATOM 858 C CA . ASN A 1 109 ? -22.266 -1.130 18.517 1.00 84.62 109 ASN A CA 1
ATOM 859 C C . ASN A 1 109 ? -22.553 -0.265 17.268 1.00 84.62 109 ASN A C 1
ATOM 861 O O . ASN A 1 109 ? -22.979 -0.787 16.242 1.00 84.62 109 ASN A O 1
ATOM 865 N N . GLY A 1 110 ? -22.397 1.059 17.371 1.00 85.44 110 GLY A N 1
ATOM 866 C CA . GLY A 1 110 ? -22.796 2.025 16.339 1.00 85.44 110 GLY A CA 1
ATOM 867 C C . GLY A 1 110 ? -24.118 2.741 16.635 1.00 85.44 110 GLY A C 1
ATOM 868 O O . GLY A 1 110 ? -24.301 3.871 16.190 1.00 85.44 110 GLY A O 1
ATOM 869 N N . THR A 1 111 ? -25.001 2.129 17.428 1.00 88.81 111 THR A N 1
ATOM 870 C CA . THR A 1 111 ? -26.349 2.651 17.735 1.00 88.81 111 THR A CA 1
ATOM 871 C C . THR A 1 111 ? -26.689 2.669 19.226 1.00 88.81 111 THR A C 1
ATOM 873 O O . THR A 1 111 ? -27.443 3.533 19.667 1.00 88.81 111 THR A O 1
ATOM 876 N N . ALA A 1 112 ? -26.135 1.744 20.009 1.00 93.31 112 ALA A N 1
ATOM 877 C CA . ALA A 1 112 ? -26.399 1.590 21.431 1.00 93.31 112 ALA A CA 1
ATOM 878 C C . ALA A 1 112 ? -25.178 1.034 22.180 1.00 93.31 112 ALA A C 1
ATOM 880 O O . ALA A 1 112 ? -24.271 0.435 21.590 1.00 93.31 112 ALA A O 1
ATOM 881 N N . TRP A 1 113 ? -25.190 1.215 23.501 1.00 96.31 113 TRP A N 1
ATOM 882 C CA . TRP A 1 113 ? -24.267 0.557 24.422 1.00 96.31 113 TRP A CA 1
ATOM 883 C C . TRP A 1 113 ? -24.755 -0.862 24.717 1.00 96.31 113 TRP A C 1
ATOM 885 O O . TRP A 1 113 ? -25.918 -1.069 25.060 1.00 96.31 113 TRP A O 1
ATOM 895 N N . VAL A 1 114 ? -23.866 -1.837 24.546 1.00 96.69 114 VAL A N 1
ATOM 896 C CA . VAL A 1 114 ? -24.125 -3.262 24.778 1.00 96.69 114 VAL A CA 1
ATOM 897 C C . VAL A 1 114 ? -23.268 -3.728 25.945 1.00 96.69 114 VAL A C 1
ATOM 899 O O . VAL A 1 114 ? -22.053 -3.547 25.918 1.00 96.69 114 VAL A O 1
ATOM 902 N N . ASN A 1 115 ? -23.889 -4.334 26.956 1.00 97.50 115 ASN A N 1
ATOM 903 C CA . ASN A 1 115 ? -23.196 -4.853 28.133 1.00 97.50 115 ASN A CA 1
ATOM 904 C C . ASN A 1 115 ? -22.317 -6.064 27.764 1.00 97.50 115 ASN A C 1
ATOM 906 O O . ASN A 1 115 ? -22.799 -7.020 27.155 1.00 97.50 115 ASN A O 1
ATOM 910 N N . LEU A 1 116 ? -21.037 -6.014 28.141 1.00 96.50 116 LEU A N 1
ATOM 911 C CA . LEU A 1 116 ? -20.038 -7.064 27.917 1.00 96.50 116 LEU A CA 1
ATOM 912 C C . LEU A 1 116 ? -19.761 -7.922 29.162 1.00 96.50 116 LEU A C 1
ATOM 914 O O . LEU A 1 116 ? -19.120 -8.966 29.053 1.00 96.50 116 LEU A O 1
ATOM 918 N N . GLY A 1 117 ? -20.233 -7.503 30.337 1.00 97.75 117 GLY A N 1
ATOM 919 C CA . GLY A 1 117 ? -20.116 -8.247 31.587 1.00 97.75 117 GLY A CA 1
ATOM 920 C C . GLY A 1 117 ? -19.823 -7.373 32.806 1.00 97.75 117 GLY A C 1
ATOM 921 O O . GLY A 1 117 ? -19.438 -6.207 32.699 1.00 97.75 117 GLY A O 1
ATOM 922 N N . ASN A 1 118 ? -19.984 -7.970 33.988 1.00 98.50 118 ASN A N 1
ATOM 923 C CA . ASN A 1 118 ? -19.652 -7.343 35.268 1.00 98.50 118 ASN A CA 1
ATOM 924 C C . ASN A 1 118 ? -18.142 -7.396 35.521 1.00 98.50 118 ASN A C 1
ATOM 926 O O . ASN A 1 118 ? -17.511 -8.434 35.330 1.00 98.50 118 ASN A O 1
ATOM 930 N N . ILE A 1 119 ? -17.576 -6.293 36.001 1.00 98.56 119 ILE A N 1
ATOM 931 C CA . ILE A 1 119 ? -16.151 -6.189 36.321 1.00 98.56 119 ILE A CA 1
ATOM 932 C C . ILE A 1 119 ? -15.944 -6.614 37.785 1.00 98.56 119 ILE A C 1
ATOM 934 O O . ILE A 1 119 ? -16.711 -6.181 38.648 1.00 98.56 119 ILE A O 1
ATOM 938 N N . PRO A 1 120 ? -14.923 -7.434 38.102 1.00 98.50 120 PRO A N 1
ATOM 939 C CA . PRO A 1 120 ? -14.578 -7.745 39.488 1.00 98.50 120 PRO A CA 1
ATOM 940 C C . PRO A 1 120 ? -14.223 -6.488 40.308 1.00 98.50 120 PRO A C 1
ATOM 942 O O . PRO A 1 120 ? -13.780 -5.476 39.768 1.00 98.50 120 PRO A O 1
ATOM 945 N N . LEU A 1 121 ? -14.429 -6.547 41.625 1.00 98.38 121 LEU A N 1
ATOM 946 C CA . LEU A 1 121 ? -14.367 -5.389 42.533 1.00 98.38 121 LEU A CA 1
ATOM 947 C C . LEU A 1 121 ? -13.326 -5.574 43.654 1.00 98.38 121 LEU A C 1
ATOM 949 O O . LEU A 1 121 ? -13.529 -5.137 44.782 1.00 98.38 121 LEU A O 1
ATOM 953 N N . GLN A 1 122 ? -12.237 -6.293 43.378 1.00 98.31 122 GLN A N 1
ATOM 954 C CA . GLN A 1 122 ? -11.150 -6.508 44.334 1.00 98.31 122 GLN A CA 1
ATOM 955 C C . GLN A 1 122 ? -10.318 -5.230 44.486 1.00 98.31 122 GLN A C 1
ATOM 957 O O . GLN A 1 122 ? -9.908 -4.632 43.488 1.00 98.31 122 GLN A O 1
ATOM 962 N N . LYS A 1 123 ? -10.054 -4.833 45.733 1.00 96.81 123 LYS A N 1
ATOM 963 C CA . LYS A 1 123 ? -9.070 -3.790 46.050 1.00 96.81 123 LYS A CA 1
ATOM 964 C C . LYS A 1 123 ? -7.650 -4.308 45.829 1.00 96.81 123 LYS A C 1
ATOM 966 O O . LYS A 1 123 ? -7.422 -5.516 45.837 1.00 96.81 123 LYS A O 1
ATOM 971 N N . ASP A 1 124 ? -6.720 -3.376 45.655 1.00 97.88 124 ASP A N 1
ATOM 972 C CA . ASP A 1 124 ? -5.275 -3.628 45.605 1.00 97.88 124 ASP A CA 1
ATOM 973 C C . ASP A 1 124 ? -4.842 -4.615 44.502 1.00 97.88 124 ASP A C 1
ATOM 975 O O . ASP A 1 124 ? -3.838 -5.320 44.621 1.00 97.88 124 ASP A O 1
ATOM 979 N N . ALA A 1 125 ? -5.609 -4.682 43.409 1.00 97.81 125 ALA A N 1
ATOM 980 C CA . ALA A 1 125 ? -5.344 -5.581 42.294 1.00 97.81 125 ALA A CA 1
ATOM 981 C C . ALA A 1 125 ? -5.957 -5.089 40.976 1.00 97.81 125 ALA A C 1
ATOM 983 O O . ALA A 1 125 ? -6.964 -4.378 40.946 1.00 97.81 125 ALA A O 1
ATOM 984 N N . PHE A 1 126 ? -5.395 -5.568 39.862 1.00 98.38 126 PHE A N 1
ATOM 985 C CA . PHE A 1 126 ? -6.045 -5.477 38.558 1.00 98.38 126 PHE A CA 1
ATOM 986 C C . PHE A 1 126 ? -7.214 -6.462 38.462 1.00 98.38 126 PHE A C 1
ATOM 988 O O . PHE A 1 126 ? -7.041 -7.682 38.457 1.00 98.38 126 PHE A O 1
ATOM 995 N N . ASN A 1 127 ? -8.412 -5.918 38.297 1.00 98.62 127 ASN A N 1
ATOM 996 C CA . ASN A 1 127 ? -9.641 -6.657 38.067 1.00 98.62 127 ASN A CA 1
ATOM 997 C C . ASN A 1 127 ? -9.780 -6.938 36.576 1.00 98.62 127 ASN A C 1
ATOM 999 O O . ASN A 1 127 ? -10.006 -6.025 35.785 1.00 98.62 127 ASN A O 1
ATOM 1003 N N . THR A 1 128 ? -9.617 -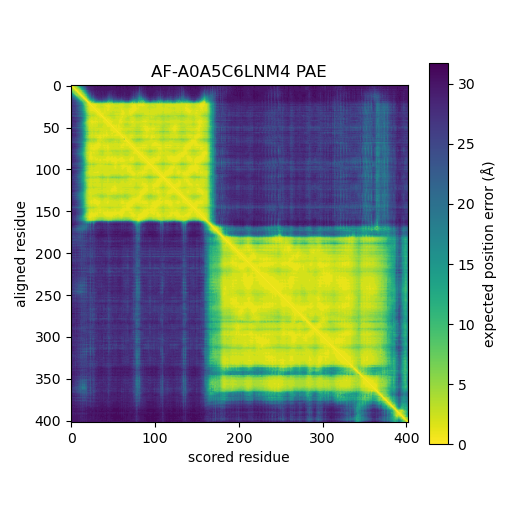8.203 36.192 1.00 98.25 128 THR A N 1
ATOM 1004 C CA . THR A 1 128 ? -9.658 -8.618 34.787 1.00 98.25 128 THR A CA 1
ATOM 1005 C C . THR A 1 128 ? -11.051 -9.118 34.417 1.00 98.25 128 THR A C 1
ATOM 1007 O O . THR A 1 128 ? -11.579 -10.019 35.068 1.00 98.25 128 THR A O 1
ATOM 1010 N N . LEU A 1 129 ? -11.617 -8.575 33.340 1.00 98.19 129 LEU A N 1
ATOM 1011 C CA . LEU A 1 129 ? -12.826 -9.088 32.698 1.00 98.19 129 LEU A CA 1
ATOM 1012 C C . LEU A 1 129 ? -12.463 -9.586 31.295 1.00 98.19 129 LEU A C 1
ATOM 1014 O O . LEU A 1 129 ? -11.989 -8.815 30.461 1.00 98.19 129 LEU A O 1
ATOM 1018 N N . ASN A 1 130 ? -12.698 -10.876 31.049 1.00 95.56 130 ASN A N 1
ATOM 1019 C CA . ASN A 1 130 ? -12.558 -11.508 29.737 1.00 95.56 130 ASN A CA 1
ATOM 1020 C C . ASN A 1 130 ? -13.940 -11.673 29.100 1.00 95.56 130 ASN A C 1
ATOM 1022 O O . ASN A 1 130 ? -14.903 -11.996 29.795 1.00 95.56 130 ASN A O 1
ATOM 1026 N N . PHE A 1 131 ? -14.029 -11.489 27.788 1.00 93.81 131 PHE A N 1
ATOM 1027 C CA . PHE A 1 131 ? -15.277 -11.598 27.034 1.00 93.81 131 PHE A CA 1
ATOM 1028 C C . PHE A 1 131 ? -15.011 -12.097 25.612 1.00 93.81 131 PHE A C 1
ATOM 1030 O O . PHE A 1 131 ? -13.867 -12.196 25.164 1.00 93.81 131 PHE A O 1
ATOM 1037 N N . THR A 1 132 ? -16.080 -12.442 24.893 1.00 88.38 132 THR A N 1
ATOM 1038 C CA . THR A 1 132 ? -15.969 -12.804 23.474 1.00 88.38 132 THR A CA 1
ATOM 1039 C C . THR A 1 132 ? -15.443 -11.607 22.691 1.00 88.38 132 THR A C 1
ATOM 1041 O O . THR A 1 132 ? -15.947 -10.497 22.865 1.00 88.38 132 THR A O 1
ATOM 1044 N N . ALA A 1 133 ? -14.449 -11.838 21.827 1.00 89.31 133 ALA A N 1
ATOM 1045 C CA . ALA A 1 133 ? -13.822 -10.792 21.027 1.00 89.31 133 ALA A CA 1
ATOM 1046 C C . ALA A 1 133 ? -14.876 -9.888 20.373 1.00 89.31 133 ALA A C 1
ATOM 1048 O O . ALA A 1 133 ? -15.725 -10.359 19.616 1.00 89.31 133 ALA A O 1
ATOM 1049 N N . THR A 1 134 ? -14.831 -8.598 20.696 1.00 91.00 134 THR A N 1
ATOM 1050 C CA . THR A 1 134 ? -15.821 -7.616 20.247 1.00 91.00 134 THR A CA 1
ATOM 1051 C C . THR A 1 134 ? -15.120 -6.521 19.459 1.00 91.00 134 THR A C 1
ATOM 1053 O O . THR A 1 134 ? -14.151 -5.929 19.935 1.00 91.00 134 THR A O 1
ATOM 1056 N N . SER A 1 135 ? -15.609 -6.253 18.246 1.00 92.12 135 SER A N 1
ATOM 1057 C CA . SER A 1 135 ? -15.152 -5.120 17.442 1.00 92.12 135 SER A CA 1
ATOM 1058 C C . SER A 1 135 ? -15.863 -3.851 17.898 1.00 92.12 135 SER A C 1
ATOM 1060 O O . SER A 1 135 ? -17.090 -3.790 17.881 1.00 92.12 135 SER A O 1
ATOM 1062 N N . THR A 1 136 ? -15.101 -2.846 18.321 1.00 94.19 136 THR A N 1
ATOM 1063 C CA . THR A 1 136 ? -15.652 -1.552 18.735 1.00 94.19 136 THR A CA 1
ATOM 1064 C C . THR A 1 136 ? -14.609 -0.442 18.619 1.00 94.19 136 THR A C 1
ATOM 1066 O O . THR A 1 136 ? -13.411 -0.691 18.736 1.00 94.19 136 THR A O 1
ATOM 1069 N N . SER A 1 137 ? -15.056 0.794 18.401 1.00 94.62 137 SER A N 1
ATOM 107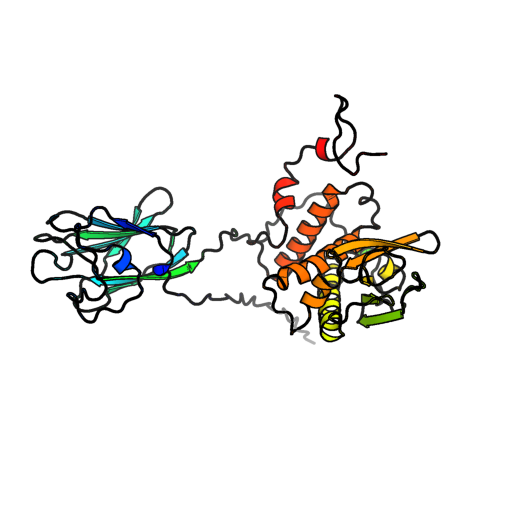0 C CA . SER 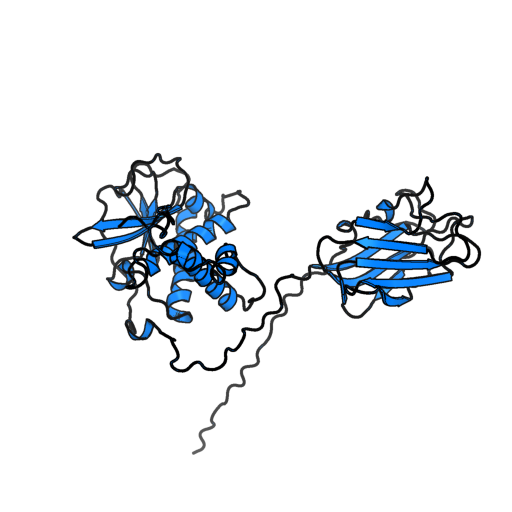A 1 137 ? -14.236 2.007 18.546 1.00 94.62 137 SER A CA 1
ATOM 1071 C C . SER A 1 137 ? -14.493 2.743 19.862 1.00 94.62 137 SER A C 1
ATOM 1073 O O . SER A 1 137 ? -13.888 3.788 20.099 1.00 94.62 137 SER A O 1
ATOM 1075 N N . ARG A 1 138 ? -15.389 2.227 20.720 1.00 97.88 138 ARG A N 1
ATOM 1076 C CA . ARG A 1 138 ? -15.686 2.816 22.031 1.00 97.88 138 ARG A CA 1
ATOM 1077 C C . ARG A 1 138 ? -15.989 1.772 23.096 1.00 97.88 138 ARG A C 1
ATOM 1079 O O . ARG A 1 138 ? -16.755 0.830 22.865 1.00 97.88 138 ARG A O 1
ATOM 1086 N N . LEU A 1 139 ? -15.445 1.989 24.285 1.00 98.62 139 LEU A N 1
ATOM 1087 C CA . LEU A 1 139 ? -15.763 1.221 25.486 1.00 98.62 139 LEU A CA 1
ATOM 1088 C C . LEU A 1 139 ? -16.172 2.164 26.605 1.00 98.62 139 LEU A C 1
ATOM 1090 O O . LEU A 1 139 ? -15.682 3.288 26.680 1.00 98.62 139 LEU A O 1
ATOM 1094 N N . ARG A 1 140 ? -17.032 1.684 27.498 1.00 98.75 140 ARG A N 1
ATOM 1095 C CA . ARG A 1 140 ? -17.478 2.417 28.677 1.00 98.75 140 ARG A CA 1
ATOM 1096 C C . ARG A 1 140 ? -17.453 1.517 29.899 1.00 98.75 140 ARG A C 1
ATOM 1098 O O . ARG A 1 140 ? -17.953 0.399 29.854 1.00 98.75 140 ARG A O 1
ATOM 1105 N N . VAL A 1 141 ? -16.901 2.030 30.989 1.00 98.81 141 VAL A N 1
ATOM 1106 C CA . VAL A 1 141 ? -17.035 1.441 32.320 1.00 98.81 141 VAL A CA 1
ATOM 1107 C C . VAL A 1 141 ? -18.096 2.234 33.056 1.00 98.81 141 VAL A C 1
ATOM 1109 O O . VAL A 1 141 ? -17.918 3.424 33.314 1.00 98.81 141 VAL A O 1
ATOM 1112 N N . SER A 1 142 ? -19.189 1.563 33.394 1.00 98.62 142 SER A N 1
ATOM 1113 C CA . SER A 1 142 ? -20.292 2.120 34.168 1.00 98.62 142 SER A CA 1
ATOM 1114 C C . SER A 1 142 ? -20.213 1.571 35.587 1.00 98.62 142 SER A C 1
ATOM 1116 O O . SER A 1 142 ? -20.105 0.362 35.789 1.00 98.62 142 SER A O 1
ATOM 1118 N N . MET A 1 143 ? -20.231 2.457 36.580 1.00 98.50 143 MET A N 1
ATOM 1119 C CA . MET A 1 143 ? -19.926 2.128 37.972 1.00 98.50 143 MET A CA 1
ATOM 1120 C C . MET A 1 143 ? -20.781 2.920 38.956 1.00 98.50 143 MET A C 1
ATOM 1122 O O . MET A 1 143 ? -21.181 4.053 38.697 1.00 98.50 143 MET A O 1
ATOM 1126 N N . ARG A 1 144 ? -21.046 2.313 40.110 1.00 98.50 144 ARG A N 1
ATOM 1127 C CA . ARG A 1 144 ? -21.770 2.920 41.227 1.00 98.50 144 ARG A CA 1
ATOM 1128 C C . ARG A 1 144 ? -21.252 2.362 42.539 1.00 98.50 144 ARG A C 1
ATOM 1130 O O . ARG A 1 144 ? -21.021 1.161 42.655 1.00 98.50 144 ARG A O 1
ATOM 1137 N N . ASN A 1 145 ? -21.176 3.217 43.549 1.00 98.44 145 ASN A N 1
ATOM 1138 C CA . ASN A 1 145 ? -21.145 2.816 44.948 1.00 98.44 145 ASN A CA 1
ATOM 1139 C C . ASN A 1 145 ? -22.427 3.338 45.621 1.00 98.44 145 ASN A C 1
ATOM 1141 O O . ASN A 1 145 ? -22.909 4.429 45.321 1.00 98.44 145 ASN A O 1
ATOM 1145 N N . THR A 1 146 ? -23.053 2.519 46.465 1.00 98.00 146 THR A N 1
ATOM 1146 C CA . THR A 1 146 ? -24.352 2.831 47.092 1.00 98.00 146 THR A CA 1
ATOM 1147 C C . THR A 1 146 ? -24.270 3.874 48.203 1.00 98.00 146 THR A C 1
ATOM 1149 O O . THR A 1 146 ? -25.303 4.421 48.576 1.00 98.00 146 THR A O 1
ATOM 1152 N N . SER A 1 147 ? -23.074 4.140 48.725 1.00 97.69 147 SER A N 1
ATOM 1153 C CA . SER A 1 147 ? -22.859 4.987 49.902 1.00 97.69 147 SER A CA 1
ATOM 1154 C C . SER A 1 147 ? -21.940 6.177 49.624 1.00 97.69 147 SER A C 1
ATOM 1156 O O . SER A 1 147 ? -22.122 7.226 50.230 1.00 97.69 147 SER A O 1
ATOM 1158 N N . GLN A 1 148 ? -20.962 6.022 48.728 1.00 98.25 148 GLN A N 1
ATOM 1159 C CA . GLN A 1 148 ? -19.954 7.033 48.386 1.00 98.25 148 GLN A CA 1
ATOM 1160 C C . GLN A 1 148 ? -19.764 7.143 46.867 1.00 98.25 148 GLN A C 1
ATOM 1162 O O . GLN A 1 148 ? -20.474 6.494 46.096 1.00 98.25 148 GLN A O 1
ATOM 1167 N N . SER A 1 149 ? -18.827 7.987 46.439 1.00 98.38 149 SER A N 1
ATOM 1168 C CA . SER A 1 149 ? -18.418 8.136 45.035 1.00 98.38 149 SER A CA 1
ATOM 1169 C C . SER A 1 149 ? -17.476 6.995 44.612 1.00 98.38 149 SER A C 1
ATOM 1171 O O . SER A 1 149 ? -17.061 6.197 45.451 1.00 98.38 149 SER A O 1
ATOM 1173 N N . THR A 1 150 ? -17.146 6.882 43.325 1.00 98.56 150 THR A N 1
ATOM 1174 C CA . THR A 1 150 ? -16.271 5.836 42.761 1.00 98.56 150 THR A CA 1
ATOM 1175 C C . THR A 1 150 ? -15.078 6.414 42.008 1.00 98.56 150 THR A C 1
ATOM 1177 O O . THR A 1 150 ? -15.092 7.570 41.576 1.00 98.56 150 THR A O 1
ATOM 1180 N N . GLY A 1 151 ? -14.041 5.597 41.831 1.00 97.94 151 GLY A N 1
ATOM 1181 C CA . GLY A 1 151 ? -12.834 6.002 41.126 1.00 97.94 151 GLY A CA 1
ATOM 1182 C C . GLY A 1 151 ? -12.019 4.837 40.574 1.00 97.94 151 GLY A C 1
ATOM 1183 O O . GLY A 1 151 ? -12.224 3.681 40.943 1.00 97.94 151 GLY A O 1
ATOM 1184 N N . LEU A 1 152 ? -11.086 5.156 39.682 1.00 98.62 152 LEU A N 1
ATOM 1185 C CA . LEU A 1 152 ? -10.144 4.226 39.058 1.00 98.62 152 LEU A CA 1
ATOM 1186 C C . LEU A 1 152 ? -8.745 4.846 39.082 1.00 98.62 152 LEU A C 1
ATOM 1188 O O . LEU A 1 152 ? -8.601 6.061 38.946 1.00 98.62 152 LEU A O 1
ATOM 1192 N N . LEU A 1 153 ? -7.733 3.995 39.196 1.00 98.69 153 LEU A N 1
ATOM 1193 C CA . LEU A 1 153 ? -6.327 4.362 39.048 1.00 98.69 153 LEU A CA 1
ATOM 1194 C C . LEU A 1 153 ? -5.787 4.027 37.657 1.00 98.69 153 LEU A C 1
ATOM 1196 O O . LEU A 1 153 ? -4.956 4.761 37.158 1.00 98.69 153 LEU A O 1
ATOM 1200 N N . GLU A 1 154 ? -6.263 2.948 37.030 1.00 98.50 154 GLU A N 1
ATOM 1201 C CA . GLU A 1 154 ? -5.807 2.512 35.703 1.00 98.50 154 GLU A CA 1
ATOM 1202 C C . GLU A 1 154 ? -6.901 1.676 35.021 1.00 98.50 154 GLU A C 1
ATOM 1204 O O . GLU A 1 154 ? -7.594 0.885 35.675 1.00 98.50 154 GLU A O 1
ATOM 1209 N N . TRP A 1 155 ? -7.025 1.799 33.700 1.00 98.56 155 TRP A N 1
ATOM 1210 C CA . TRP A 1 155 ? -7.868 0.967 32.853 1.00 98.56 155 TRP A CA 1
ATOM 1211 C C . TRP A 1 155 ? -7.133 0.556 31.568 1.00 98.56 155 TRP A C 1
ATOM 1213 O O . TRP A 1 155 ? -6.946 1.318 30.624 1.00 98.56 155 TRP A O 1
ATOM 1223 N N . ARG A 1 156 ? -6.775 -0.727 31.499 1.00 98.38 156 ARG A N 1
ATOM 1224 C CA . ARG A 1 156 ? -6.112 -1.343 30.346 1.00 98.38 156 ARG A CA 1
ATOM 1225 C C . ARG A 1 156 ? -7.104 -2.077 29.467 1.00 98.38 156 ARG A C 1
ATOM 1227 O O . ARG A 1 156 ? -8.067 -2.676 29.953 1.00 98.38 156 ARG A O 1
ATOM 1234 N N . VAL A 1 157 ? -6.818 -2.091 28.172 1.00 98.31 157 VAL A N 1
ATOM 1235 C CA . VAL A 1 157 ? -7.662 -2.723 27.158 1.00 98.31 157 VAL A CA 1
ATOM 1236 C C . VAL A 1 157 ? -6.780 -3.574 26.262 1.00 98.31 157 VAL A C 1
ATOM 1238 O O . VAL A 1 157 ? -5.900 -3.045 25.594 1.00 98.31 157 VAL A O 1
ATOM 1241 N N . THR A 1 158 ? -7.014 -4.883 26.234 1.00 96.38 158 THR A N 1
ATOM 1242 C CA . THR A 1 158 ? -6.262 -5.810 25.382 1.00 96.38 158 THR A CA 1
ATOM 1243 C C . THR A 1 158 ? -6.976 -5.963 24.049 1.00 96.38 158 THR A C 1
ATOM 1245 O O . THR A 1 158 ? -8.108 -6.454 23.997 1.00 96.38 158 THR A O 1
ATOM 1248 N N . GLY A 1 159 ? -6.319 -5.572 22.959 1.00 92.75 159 GLY A N 1
ATOM 1249 C CA . GLY A 1 159 ? -6.903 -5.690 21.629 1.00 92.75 159 GLY A CA 1
ATOM 1250 C C . GLY A 1 159 ? -5.902 -5.528 20.495 1.00 92.75 159 GLY A C 1
ATOM 1251 O O . GLY A 1 159 ? -4.705 -5.341 20.709 1.00 92.75 159 GLY A O 1
ATOM 1252 N N . ILE A 1 160 ? -6.420 -5.622 19.274 1.00 88.06 160 ILE A N 1
ATOM 1253 C CA . ILE A 1 160 ? -5.688 -5.384 18.024 1.00 88.06 160 ILE A CA 1
ATOM 1254 C C . ILE A 1 160 ? -6.531 -4.498 17.100 1.00 88.06 160 ILE A C 1
ATOM 1256 O O . ILE A 1 160 ? -7.762 -4.595 17.153 1.00 88.06 160 ILE A O 1
ATOM 1260 N N . PRO A 1 161 ? -5.922 -3.638 16.264 1.00 83.56 161 PRO A N 1
ATOM 1261 C CA . PRO A 1 161 ? -6.658 -2.874 15.263 1.00 83.56 161 PRO A CA 1
ATOM 1262 C C . PRO A 1 161 ? -7.545 -3.788 14.416 1.00 83.56 161 PRO A C 1
ATOM 1264 O O . PRO A 1 161 ? -7.073 -4.794 13.882 1.00 83.56 161 PRO A O 1
ATOM 1267 N N . VAL A 1 162 ? -8.825 -3.441 14.268 1.00 78.62 162 VAL A N 1
ATOM 1268 C CA . VAL A 1 162 ? -9.629 -4.024 13.196 1.00 78.62 162 VAL A CA 1
ATOM 1269 C C . VAL A 1 162 ? -9.181 -3.339 11.922 1.00 78.62 162 VAL A C 1
ATOM 1271 O O . VAL A 1 162 ? -9.411 -2.148 11.735 1.00 78.62 162 VAL A O 1
ATOM 1274 N N . SER A 1 163 ? -8.529 -4.100 11.048 1.00 63.59 163 SER A N 1
ATOM 1275 C CA . SER A 1 163 ? -8.353 -3.706 9.654 1.00 63.59 163 SER A CA 1
ATOM 1276 C C . SER A 1 163 ? -9.728 -3.324 9.100 1.00 63.59 163 SER A C 1
ATOM 1278 O O . SER A 1 163 ? -10.576 -4.190 8.913 1.00 63.59 163 SER A O 1
ATOM 1280 N N . THR A 1 164 ? -9.946 -2.037 8.829 1.00 46.72 164 THR A N 1
ATOM 1281 C CA . THR A 1 164 ? -11.129 -1.527 8.114 1.00 46.72 164 THR A CA 1
ATOM 1282 C C . THR A 1 164 ? -11.118 -1.894 6.634 1.00 46.72 164 THR A C 1
ATOM 1284 O O . THR A 1 164 ? -12.052 -1.561 5.908 1.00 46.72 164 THR A O 1
ATOM 1287 N N . GLY A 1 165 ? -10.109 -2.638 6.184 1.00 42.22 165 GLY A N 1
ATOM 1288 C CA . GLY A 1 165 ? -10.258 -3.439 4.993 1.00 42.22 165 GLY A CA 1
ATOM 1289 C C . GLY A 1 165 ? -11.341 -4.480 5.235 1.00 42.22 165 GLY A C 1
ATOM 1290 O O . GLY A 1 165 ? -11.158 -5.360 6.079 1.00 42.22 165 GLY A O 1
ATOM 1291 N N . GLY A 1 166 ? -12.479 -4.369 4.547 1.00 41.28 166 GLY A N 1
ATOM 1292 C CA . GLY A 1 166 ? -13.582 -5.318 4.692 1.00 41.28 166 GLY A CA 1
ATOM 1293 C C . GLY A 1 166 ? -13.081 -6.739 4.474 1.00 41.28 166 GLY A C 1
ATOM 1294 O O . GLY A 1 166 ? -12.307 -6.952 3.554 1.00 41.28 166 GLY A O 1
ATOM 1295 N N . ASN A 1 167 ? -13.492 -7.706 5.299 1.00 45.47 167 ASN A N 1
ATOM 1296 C CA . ASN A 1 167 ? -13.195 -9.130 5.092 1.00 45.47 167 ASN A CA 1
ATOM 1297 C C . ASN A 1 167 ? -13.823 -9.611 3.768 1.00 45.47 167 ASN A C 1
ATOM 1299 O O . ASN A 1 167 ? -14.856 -10.275 3.747 1.00 45.47 167 ASN A O 1
ATOM 1303 N N . GLY A 1 168 ? -13.225 -9.215 2.651 1.00 44.59 168 GLY A N 1
ATOM 1304 C CA . GLY A 1 168 ? -13.586 -9.623 1.319 1.00 44.59 168 GLY A CA 1
ATOM 1305 C C . GLY A 1 168 ? -13.000 -11.000 1.113 1.00 44.59 168 GLY A C 1
ATOM 1306 O O . GLY A 1 168 ? -11.799 -11.159 0.909 1.00 44.59 168 GLY A O 1
ATOM 1307 N N . TYR A 1 169 ? -13.852 -12.011 1.156 1.00 47.56 169 TYR A N 1
ATOM 1308 C CA . TYR A 1 169 ? -13.588 -13.180 0.336 1.00 47.56 169 TYR A CA 1
ATOM 1309 C C . TYR A 1 169 ? -13.661 -12.736 -1.126 1.00 47.56 169 TYR A C 1
ATOM 1311 O O . TYR A 1 169 ? -14.427 -11.824 -1.451 1.00 47.56 169 TYR A O 1
ATOM 1319 N N . ALA A 1 170 ? -12.873 -13.358 -2.005 1.00 47.97 170 ALA A N 1
ATOM 1320 C CA . ALA A 1 170 ? -12.987 -13.107 -3.436 1.00 47.97 170 ALA A CA 1
ATOM 1321 C C . ALA A 1 170 ? -14.459 -13.262 -3.851 1.00 47.97 170 ALA A C 1
ATOM 1323 O O . ALA A 1 170 ? -15.043 -14.342 -3.715 1.00 47.97 170 ALA A O 1
ATOM 1324 N N . TYR A 1 171 ? -15.075 -12.169 -4.301 1.00 50.53 171 TYR A N 1
ATOM 1325 C CA . TYR A 1 171 ? -16.450 -12.208 -4.767 1.00 50.53 171 TYR A CA 1
ATOM 1326 C C . TYR A 1 171 ? -16.497 -13.077 -6.022 1.00 50.53 171 TYR A C 1
ATOM 1328 O O . TYR A 1 171 ? -15.841 -12.788 -7.025 1.00 50.53 171 TYR A O 1
ATOM 1336 N N . THR A 1 172 ? -17.245 -14.176 -5.954 1.00 55.75 172 THR A N 1
ATOM 1337 C CA . THR A 1 172 ? -17.468 -15.023 -7.123 1.00 55.75 172 THR A CA 1
ATOM 1338 C C . THR A 1 172 ? -18.585 -14.389 -7.934 1.00 55.75 172 THR A C 1
ATOM 1340 O O . THR A 1 172 ? -19.761 -14.554 -7.615 1.00 55.75 172 THR A O 1
ATOM 1343 N N . TRP A 1 173 ? -18.208 -13.627 -8.958 1.00 49.88 173 TRP A N 1
ATOM 1344 C CA . TRP A 1 173 ? -19.160 -13.112 -9.934 1.00 49.88 173 TRP A CA 1
ATOM 1345 C C . TRP A 1 173 ? -19.943 -14.263 -10.569 1.00 49.88 173 TRP A C 1
ATOM 1347 O O . TRP A 1 173 ? -19.395 -15.340 -10.819 1.00 49.88 173 TRP A O 1
ATOM 1357 N N . THR A 1 174 ? -21.227 -14.034 -10.848 1.00 61.06 174 THR A N 1
ATOM 1358 C CA . THR A 1 174 ? -21.999 -14.940 -11.701 1.00 61.06 174 THR A CA 1
ATOM 1359 C C . THR A 1 174 ? -21.281 -15.111 -13.039 1.00 61.06 174 THR A C 1
ATOM 1361 O O . THR A 1 174 ? -20.631 -14.191 -13.535 1.00 61.06 174 THR A O 1
ATOM 1364 N N . VAL A 1 175 ? -21.354 -16.311 -13.618 1.00 55.97 175 VAL A N 1
ATOM 1365 C CA . VAL A 1 175 ? -20.674 -16.608 -14.884 1.00 55.97 175 VAL A CA 1
ATOM 1366 C C . VAL A 1 175 ? -21.266 -15.721 -15.981 1.00 55.97 175 VAL A C 1
ATOM 1368 O O . VAL A 1 175 ? -22.399 -15.931 -16.412 1.00 55.97 175 VAL A O 1
ATOM 1371 N N . TYR A 1 176 ? -20.507 -14.717 -16.417 1.00 49.72 176 TYR A N 1
ATOM 1372 C CA . TYR A 1 176 ? -20.864 -13.882 -17.558 1.00 49.72 176 TYR A CA 1
ATOM 1373 C C . TYR A 1 176 ? -20.625 -14.660 -18.854 1.00 49.72 176 TYR A C 1
ATOM 1375 O O . TYR A 1 176 ? -19.580 -15.284 -19.018 1.00 49.72 176 TYR A O 1
ATOM 1383 N N . SER A 1 177 ? -21.586 -14.618 -19.778 1.00 53.34 177 SER A N 1
ATOM 1384 C CA . SER A 1 177 ? -21.444 -15.178 -21.123 1.00 53.34 177 SER A CA 1
ATOM 1385 C C . SER A 1 177 ? -21.685 -14.080 -22.168 1.00 53.34 177 SER A C 1
ATOM 1387 O O . SER A 1 177 ? -22.767 -13.492 -22.158 1.00 53.34 177 SER A O 1
ATOM 1389 N N . PRO A 1 178 ? -20.730 -13.820 -23.081 1.00 58.72 178 PRO A N 1
ATOM 1390 C CA . PRO A 1 178 ? -19.425 -14.474 -23.168 1.00 58.72 178 PRO A CA 1
ATOM 1391 C C . PRO A 1 178 ? -18.512 -14.072 -22.000 1.00 58.72 178 PRO A C 1
ATOM 1393 O O . PRO A 1 178 ? -18.529 -12.930 -21.543 1.00 58.72 178 PRO A O 1
ATOM 1396 N N . THR A 1 179 ? -17.687 -15.004 -21.525 1.00 53.88 179 THR A N 1
ATOM 1397 C CA . THR A 1 179 ? -16.587 -14.661 -20.623 1.00 53.88 179 THR A CA 1
ATOM 1398 C C . THR A 1 179 ? -15.563 -13.862 -21.418 1.00 53.88 179 THR A C 1
ATOM 1400 O O . THR A 1 179 ? -14.890 -14.418 -22.285 1.00 53.88 179 THR A O 1
ATOM 1403 N N . ILE A 1 180 ? -15.398 -12.578 -21.103 1.00 58.72 180 ILE A N 1
ATOM 1404 C CA . ILE A 1 180 ? -14.213 -11.812 -21.508 1.00 58.72 180 ILE A CA 1
ATOM 1405 C C . ILE A 1 180 ? -13.076 -12.231 -20.561 1.00 58.72 180 ILE A C 1
ATOM 1407 O O . ILE A 1 180 ? -12.682 -11.502 -19.658 1.00 58.72 180 ILE A O 1
ATOM 1411 N N . SER A 1 181 ? -12.624 -13.478 -20.689 1.00 66.19 181 SER A N 1
ATOM 1412 C CA . SER A 1 181 ? -11.444 -13.996 -20.000 1.00 66.19 181 SER A CA 1
ATOM 1413 C C . SER A 1 181 ? -10.431 -14.344 -21.074 1.00 66.19 181 SER A C 1
ATOM 1415 O O . SER A 1 181 ? -10.653 -15.256 -21.868 1.00 66.19 181 SER A O 1
ATOM 1417 N N . TYR A 1 182 ? -9.364 -13.554 -21.138 1.00 75.06 182 TYR A N 1
ATOM 1418 C CA . TYR A 1 182 ? -8.298 -13.721 -22.111 1.00 75.06 182 TYR A CA 1
ATOM 1419 C C . TYR A 1 182 ? -7.005 -14.081 -21.388 1.00 75.06 182 TYR A C 1
ATOM 1421 O O . TYR A 1 182 ? -6.624 -13.415 -20.428 1.00 75.06 182 TYR A O 1
ATOM 1429 N N . ASP A 1 183 ? -6.356 -15.150 -21.835 1.00 85.88 183 ASP A N 1
ATOM 1430 C CA . ASP A 1 183 ? -5.112 -15.651 -21.263 1.00 85.88 183 ASP A CA 1
ATOM 1431 C C . ASP A 1 183 ? -4.012 -15.556 -22.319 1.00 85.88 183 ASP A C 1
ATOM 1433 O O . ASP A 1 183 ? -3.978 -16.346 -23.267 1.00 85.88 183 ASP A O 1
ATOM 1437 N N . PHE A 1 184 ? -3.097 -14.600 -22.155 1.00 88.19 184 PHE A N 1
ATOM 1438 C CA . PHE A 1 184 ? -2.013 -14.352 -23.109 1.00 88.19 184 PHE A CA 1
ATOM 1439 C C . PHE A 1 184 ? -1.029 -15.521 -23.205 1.00 88.19 184 PHE A C 1
ATOM 1441 O O . PHE A 1 184 ? -0.263 -15.610 -24.166 1.00 88.19 184 PHE A O 1
ATOM 1448 N N . ARG A 1 185 ? -1.062 -16.473 -22.262 1.00 88.94 185 ARG A N 1
ATOM 1449 C CA . ARG A 1 185 ? -0.299 -17.724 -22.387 1.00 88.94 185 ARG A CA 1
ATOM 1450 C C . ARG A 1 185 ? -0.780 -18.563 -23.572 1.00 88.94 185 ARG A C 1
ATOM 1452 O O . ARG A 1 185 ? -0.013 -19.378 -24.068 1.00 88.94 185 ARG A O 1
ATOM 1459 N N . SER A 1 186 ? -2.007 -18.358 -24.056 1.00 88.69 186 SER A N 1
ATOM 1460 C CA . SER A 1 186 ? -2.492 -19.007 -25.281 1.00 88.69 186 SER A CA 1
ATOM 1461 C C . SER A 1 186 ? -1.819 -18.471 -26.552 1.00 88.69 186 SER A C 1
ATOM 1463 O O . SER A 1 186 ? -1.579 -19.245 -27.475 1.00 88.69 186 SER A O 1
ATOM 1465 N N . GLU A 1 187 ? -1.443 -17.188 -26.582 1.00 88.69 187 GLU A N 1
ATOM 1466 C CA . GLU A 1 187 ? -0.669 -16.591 -27.681 1.00 88.69 187 GLU A CA 1
ATOM 1467 C C . GLU A 1 187 ? 0.815 -16.954 -27.606 1.00 88.69 187 GLU A C 1
ATOM 1469 O O . GLU A 1 187 ? 1.468 -17.156 -28.630 1.00 88.69 187 GLU A O 1
ATOM 1474 N N . TYR A 1 188 ? 1.348 -17.062 -26.385 1.00 86.69 188 TYR A N 1
ATOM 1475 C CA . TYR A 1 188 ? 2.771 -17.288 -26.133 1.00 86.69 188 TYR A CA 1
ATOM 1476 C C . TYR A 1 188 ? 3.033 -18.520 -25.240 1.00 86.69 188 TYR A C 1
ATOM 1478 O O . TYR A 1 188 ? 3.669 -18.392 -24.190 1.00 86.69 188 TYR A O 1
ATOM 1486 N N . PRO A 1 189 ? 2.603 -19.737 -25.636 1.00 84.69 189 PRO A N 1
ATOM 1487 C CA . PRO A 1 189 ? 2.600 -20.915 -24.757 1.00 84.69 189 PRO A CA 1
ATOM 1488 C C . PRO A 1 189 ? 3.992 -21.406 -24.340 1.00 84.69 189 PRO A C 1
ATOM 1490 O O . PRO A 1 189 ? 4.122 -22.099 -23.338 1.00 84.69 189 PRO A O 1
ATOM 1493 N N . ASN A 1 190 ? 5.035 -21.043 -25.091 1.00 87.38 190 ASN A N 1
ATOM 1494 C CA . ASN A 1 190 ? 6.419 -21.450 -24.843 1.00 87.38 190 ASN A CA 1
ATOM 1495 C C . ASN A 1 190 ? 7.382 -20.256 -24.916 1.00 87.38 190 ASN A C 1
ATOM 1497 O O . ASN A 1 190 ? 8.464 -20.381 -25.487 1.00 87.38 190 ASN A O 1
ATOM 1501 N N . LEU A 1 191 ? 6.983 -19.082 -24.410 1.00 91.62 191 LEU A N 1
ATOM 1502 C CA . LEU A 1 191 ? 7.827 -17.885 -24.466 1.00 91.62 191 LEU A CA 1
ATOM 1503 C C . LEU A 1 191 ? 9.154 -18.122 -23.715 1.00 91.62 191 LEU A C 1
ATOM 1505 O O . LEU A 1 191 ? 9.130 -18.276 -22.489 1.00 91.62 191 LEU A O 1
ATOM 1509 N N . PRO A 1 192 ? 10.312 -18.162 -24.404 1.00 94.12 192 PRO A N 1
ATOM 1510 C CA . PRO A 1 192 ? 11.585 -18.384 -23.737 1.00 94.12 192 PRO A CA 1
ATOM 1511 C C . PRO A 1 192 ? 11.992 -17.148 -22.930 1.00 94.12 192 PRO A C 1
ATOM 1513 O O . PRO A 1 192 ? 11.656 -16.019 -23.287 1.00 94.12 192 PRO A O 1
ATOM 1516 N N . THR A 1 193 ? 12.787 -17.351 -21.876 1.00 95.19 193 THR A N 1
ATOM 1517 C CA . THR A 1 193 ? 13.460 -16.236 -21.199 1.00 95.19 193 THR A CA 1
ATOM 1518 C C . THR A 1 193 ? 14.306 -15.452 -22.213 1.00 95.19 193 THR A C 1
ATOM 1520 O O . THR A 1 193 ? 15.128 -16.060 -22.908 1.00 95.19 193 THR A O 1
ATOM 1523 N N . PRO A 1 194 ? 14.173 -14.115 -22.290 1.00 97.25 194 PRO A N 1
ATOM 1524 C CA . PRO A 1 194 ? 14.923 -13.308 -23.239 1.00 97.25 194 PRO A CA 1
ATOM 1525 C C . PRO A 1 194 ? 16.422 -13.323 -22.917 1.00 97.25 194 PRO A C 1
ATOM 1527 O O . PRO A 1 194 ? 16.859 -13.053 -21.790 1.00 97.25 194 PRO A O 1
ATOM 1530 N N . SER A 1 195 ? 17.235 -13.619 -23.928 1.00 94.88 195 SER A N 1
ATOM 1531 C CA . SER A 1 195 ? 18.693 -13.717 -23.800 1.00 94.88 195 SER A CA 1
ATOM 1532 C C . SER A 1 195 ? 19.420 -12.464 -24.287 1.00 94.88 195 SER A C 1
ATOM 1534 O O . SER A 1 195 ? 20.540 -12.206 -23.846 1.00 94.88 195 SER A O 1
ATOM 1536 N N . GLN A 1 196 ? 18.789 -11.662 -25.149 1.00 97.88 196 GLN A N 1
ATOM 1537 C CA . GLN A 1 196 ? 19.426 -10.524 -25.808 1.00 97.88 196 GLN A CA 1
ATOM 1538 C C . GLN A 1 196 ? 19.169 -9.208 -25.068 1.00 97.88 196 GLN A C 1
ATOM 1540 O O . GLN A 1 196 ? 18.164 -9.038 -24.386 1.00 97.88 196 GLN A O 1
ATOM 1545 N N . ILE A 1 197 ? 20.074 -8.243 -25.220 1.00 97.81 197 ILE A N 1
ATOM 1546 C CA . ILE A 1 197 ? 19.886 -6.859 -24.767 1.00 97.81 197 ILE A CA 1
ATOM 1547 C C . ILE A 1 197 ? 19.852 -5.997 -26.023 1.00 97.81 197 ILE A C 1
ATOM 1549 O O . ILE A 1 197 ? 20.773 -6.060 -26.837 1.00 97.81 197 ILE A O 1
ATOM 1553 N N . LEU A 1 198 ? 18.789 -5.215 -26.198 1.00 97.19 198 LEU A N 1
ATOM 1554 C CA . LEU A 1 198 ? 18.634 -4.370 -27.378 1.00 97.19 198 LEU A CA 1
ATOM 1555 C C . LEU A 1 198 ? 19.636 -3.207 -27.333 1.00 97.19 198 LEU A C 1
ATOM 1557 O O . LEU A 1 198 ? 19.673 -2.459 -26.359 1.00 97.19 198 LEU A O 1
ATOM 1561 N N . ASN A 1 199 ? 20.448 -3.025 -28.376 1.00 95.81 199 ASN A N 1
ATOM 1562 C CA . ASN A 1 199 ? 21.416 -1.926 -28.442 1.00 95.81 199 ASN A CA 1
ATOM 1563 C C . ASN A 1 199 ? 20.804 -0.658 -29.065 1.00 95.81 199 ASN A C 1
ATOM 1565 O O . ASN A 1 199 ? 21.168 -0.241 -30.159 1.00 95.81 199 ASN A O 1
ATOM 1569 N N . ASP A 1 200 ? 19.841 -0.082 -28.356 1.00 97.00 200 ASP A N 1
ATOM 1570 C CA . ASP A 1 200 ? 18.978 1.024 -28.791 1.00 97.00 200 ASP A CA 1
ATOM 1571 C C . ASP A 1 200 ? 19.444 2.422 -28.343 1.00 97.00 200 ASP A C 1
ATOM 1573 O O . ASP A 1 200 ? 18.853 3.423 -28.735 1.00 97.00 200 ASP A O 1
ATOM 1577 N N . CYS A 1 201 ? 20.502 2.507 -27.533 1.00 97.00 201 CYS A N 1
ATOM 1578 C CA . CYS A 1 201 ? 20.973 3.758 -26.948 1.00 97.00 201 CYS A CA 1
ATOM 1579 C C . CYS A 1 201 ? 22.511 3.803 -26.908 1.00 97.00 201 CYS A C 1
ATOM 1581 O O . CYS A 1 201 ? 23.116 3.194 -26.019 1.00 97.00 201 CYS A O 1
ATOM 1583 N N . PRO A 1 202 ? 23.166 4.506 -27.854 1.00 96.50 202 PRO A N 1
ATOM 1584 C CA . PRO A 1 202 ? 24.629 4.519 -27.987 1.00 96.50 202 PRO A CA 1
ATOM 1585 C C . PRO A 1 202 ? 25.392 5.034 -26.759 1.00 96.50 202 PRO A C 1
ATOM 1587 O O . PRO A 1 202 ? 26.550 4.685 -26.560 1.00 96.50 202 PRO A O 1
ATOM 1590 N N . GLN A 1 203 ? 24.755 5.868 -25.936 1.00 98.12 203 GLN A N 1
ATOM 1591 C CA . GLN A 1 203 ? 25.340 6.486 -24.745 1.00 98.12 203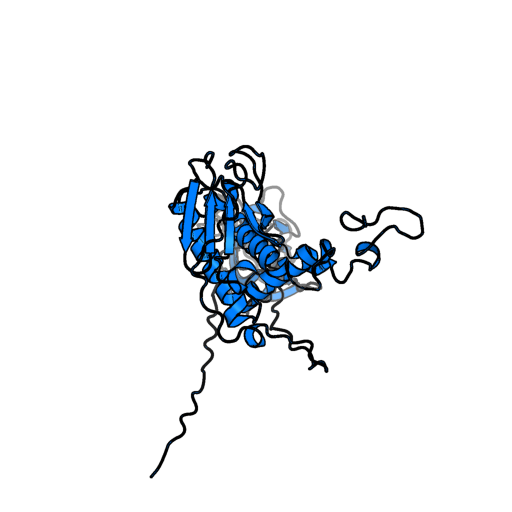 GLN A CA 1
ATOM 1592 C C . GLN A 1 203 ? 25.422 5.534 -23.542 1.00 98.12 203 GLN A C 1
ATOM 1594 O O . GLN A 1 203 ? 25.938 5.921 -22.493 1.00 98.12 203 GLN A O 1
ATOM 1599 N N . VAL A 1 204 ? 24.892 4.311 -23.646 1.00 98.50 204 VAL A N 1
ATOM 1600 C CA . VAL A 1 204 ? 24.975 3.333 -22.557 1.00 98.50 204 VAL A CA 1
ATOM 1601 C C . VAL A 1 204 ? 26.428 2.915 -22.359 1.00 98.50 204 VAL A C 1
ATOM 1603 O O . VAL A 1 204 ? 27.040 2.316 -23.238 1.00 98.50 204 VAL A O 1
ATOM 1606 N N . VAL A 1 205 ? 26.958 3.174 -21.163 1.00 98.38 205 VAL A N 1
ATOM 1607 C CA . VAL A 1 205 ? 28.334 2.802 -20.782 1.00 98.38 205 VAL A CA 1
ATOM 1608 C C . VAL A 1 205 ? 28.380 1.635 -19.804 1.00 98.38 205 VAL A C 1
ATOM 1610 O O . VAL A 1 205 ? 29.446 1.082 -19.547 1.00 98.38 205 VAL A O 1
ATOM 1613 N N . GLY A 1 206 ? 27.241 1.259 -19.224 1.00 98.25 206 GLY A N 1
ATOM 1614 C CA . GLY A 1 206 ? 27.178 0.128 -18.317 1.00 98.25 206 GLY A CA 1
ATOM 1615 C C . GLY A 1 206 ? 25.798 -0.494 -18.238 1.00 98.25 206 GLY A C 1
ATOM 1616 O O . GLY A 1 206 ? 24.770 0.118 -18.543 1.00 98.25 206 GLY A O 1
ATOM 1617 N N . THR A 1 207 ? 25.791 -1.777 -17.903 1.00 98.50 207 THR A N 1
ATOM 1618 C CA . THR A 1 207 ? 24.587 -2.594 -17.854 1.00 98.50 207 THR A CA 1
ATOM 1619 C C . THR A 1 207 ? 24.750 -3.684 -16.804 1.00 98.50 207 THR A C 1
ATOM 1621 O O . THR A 1 207 ? 25.815 -4.287 -16.685 1.00 98.50 207 THR A O 1
ATOM 1624 N N . GLN A 1 208 ? 23.684 -3.958 -16.061 1.00 98.69 208 GLN A N 1
ATOM 1625 C CA . GLN A 1 208 ? 23.578 -5.098 -15.158 1.00 98.69 208 GLN A CA 1
ATOM 1626 C C . GLN A 1 208 ? 22.261 -5.811 -15.459 1.00 98.69 208 GLN A C 1
ATOM 1628 O O . GLN A 1 208 ? 21.219 -5.172 -15.537 1.00 98.69 208 GLN A O 1
ATOM 1633 N N . SER A 1 209 ? 22.300 -7.128 -15.652 1.00 98.50 209 SER A N 1
ATOM 1634 C CA . SER A 1 209 ? 21.125 -7.906 -16.063 1.00 98.50 209 SER A CA 1
ATOM 1635 C C . SER A 1 209 ? 20.881 -9.080 -15.132 1.00 98.50 209 SER A C 1
ATOM 1637 O O . SER A 1 209 ? 21.822 -9.635 -14.570 1.00 98.50 209 SER A O 1
ATOM 1639 N N . SER A 1 210 ? 19.618 -9.475 -15.006 1.00 98.12 210 SER A N 1
ATOM 1640 C CA . SER A 1 210 ? 19.208 -10.682 -14.294 1.00 98.12 210 SER A CA 1
ATOM 1641 C C . SER A 1 210 ? 17.921 -11.217 -14.910 1.00 98.12 210 SER A C 1
ATOM 1643 O O . SER A 1 210 ? 16.941 -10.479 -15.013 1.00 98.12 210 SER A O 1
ATOM 1645 N N . ASP A 1 211 ? 17.941 -12.489 -15.312 1.00 97.19 211 ASP A N 1
ATOM 1646 C CA . ASP A 1 211 ? 16.799 -13.217 -15.879 1.00 97.19 211 ASP A CA 1
ATOM 1647 C C . ASP A 1 211 ? 16.073 -12.411 -16.981 1.00 97.19 211 ASP A C 1
ATOM 1649 O O . ASP A 1 211 ? 16.689 -12.166 -18.019 1.00 97.19 211 ASP A O 1
ATOM 1653 N N . TRP A 1 212 ? 14.839 -11.936 -16.791 1.00 98.38 212 TRP A N 1
ATOM 1654 C CA . TRP A 1 212 ? 14.082 -11.216 -17.830 1.00 98.38 212 TRP A CA 1
ATOM 1655 C C . TRP A 1 212 ? 14.457 -9.737 -17.976 1.00 98.38 212 TRP A C 1
ATOM 1657 O O . TRP A 1 212 ? 14.125 -9.129 -18.990 1.00 98.38 212 TRP A O 1
ATOM 1667 N N . TRP A 1 213 ? 15.166 -9.161 -17.001 1.00 98.75 213 TRP A N 1
ATOM 1668 C CA . TRP A 1 213 ? 15.353 -7.715 -16.885 1.00 98.75 213 TRP A CA 1
ATOM 1669 C C . TRP A 1 213 ? 16.808 -7.264 -17.034 1.00 98.75 213 TRP A C 1
ATOM 1671 O O . TRP A 1 213 ? 17.762 -7.966 -16.679 1.00 98.75 213 TRP A O 1
ATOM 1681 N N . THR A 1 214 ? 16.980 -6.039 -17.526 1.00 98.75 214 THR A N 1
ATOM 1682 C CA . THR A 1 214 ? 18.263 -5.342 -17.621 1.00 98.75 214 THR A CA 1
ATOM 1683 C C . THR A 1 214 ? 18.159 -3.911 -17.094 1.00 98.75 214 THR A C 1
ATOM 1685 O O . THR A 1 214 ? 17.166 -3.225 -17.322 1.00 98.75 214 THR A O 1
ATOM 1688 N N . PHE A 1 215 ? 19.184 -3.453 -16.378 1.00 98.75 215 PHE A N 1
ATOM 1689 C CA . PHE A 1 215 ? 19.342 -2.075 -15.918 1.00 98.75 215 PHE A CA 1
ATOM 1690 C C . PHE A 1 215 ? 20.517 -1.428 -16.648 1.00 98.75 215 PHE A C 1
ATOM 1692 O O . PHE A 1 215 ? 21.618 -1.986 -16.654 1.00 98.75 215 PHE A O 1
ATOM 1699 N N . ARG A 1 216 ? 20.299 -0.256 -17.251 1.00 98.62 216 ARG A N 1
ATOM 1700 C CA . ARG A 1 216 ? 21.263 0.424 -18.129 1.00 98.62 216 ARG A CA 1
ATOM 1701 C C . ARG A 1 216 ? 21.495 1.865 -17.687 1.00 98.62 216 ARG A C 1
ATOM 1703 O O . ARG A 1 216 ? 20.564 2.559 -17.281 1.00 98.62 216 ARG A O 1
ATOM 1710 N N . TRP A 1 217 ? 22.742 2.322 -17.775 1.00 98.69 217 TRP A N 1
ATOM 1711 C CA . TRP A 1 217 ? 23.127 3.680 -17.380 1.00 98.69 217 TRP A CA 1
ATOM 1712 C C . TRP A 1 217 ? 24.147 4.306 -18.331 1.00 98.69 217 TRP A C 1
ATOM 1714 O O . TRP A 1 217 ? 24.943 3.616 -18.976 1.00 98.69 217 TRP A O 1
ATOM 1724 N N . GLY A 1 218 ? 24.111 5.635 -18.395 1.00 98.56 218 GLY A N 1
ATOM 1725 C CA . GLY A 1 218 ? 25.053 6.462 -19.136 1.00 98.56 218 GLY A CA 1
ATOM 1726 C C . GLY A 1 218 ? 26.242 6.933 -18.283 1.00 98.56 218 GLY A C 1
ATOM 1727 O O . GLY A 1 218 ? 26.391 6.536 -17.120 1.00 98.56 218 GLY A O 1
ATOM 1728 N N . PRO A 1 219 ? 27.119 7.779 -18.850 1.00 98.19 219 PRO A N 1
ATOM 1729 C CA . PRO A 1 219 ? 28.384 8.188 -18.232 1.00 98.19 219 PRO A CA 1
ATOM 1730 C C . PRO A 1 219 ? 28.227 8.997 -16.941 1.00 98.19 219 PRO A C 1
ATOM 1732 O O . PRO A 1 219 ? 29.159 9.052 -16.143 1.00 98.19 219 PRO A O 1
ATOM 1735 N N . LYS A 1 220 ? 27.059 9.601 -16.701 1.00 98.00 220 LYS A N 1
ATOM 1736 C CA . LYS A 1 220 ? 26.778 10.437 -15.524 1.00 98.00 220 LYS A CA 1
ATOM 1737 C C . LYS A 1 220 ? 26.018 9.679 -14.428 1.00 98.00 220 LYS A C 1
ATOM 1739 O O . LYS A 1 220 ? 25.253 10.277 -13.677 1.00 98.00 220 LYS A O 1
ATOM 1744 N N . LYS A 1 221 ? 26.179 8.352 -14.335 1.00 97.19 221 LYS A N 1
ATOM 1745 C CA . LYS A 1 221 ? 25.553 7.549 -13.270 1.00 97.19 221 LYS A CA 1
ATOM 1746 C C . LYS A 1 221 ? 25.918 8.105 -11.888 1.00 97.19 221 LYS A C 1
ATOM 1748 O O . LYS A 1 221 ? 27.093 8.164 -11.530 1.00 97.19 221 LYS A O 1
ATOM 1753 N N . LYS A 1 222 ? 24.905 8.413 -11.074 1.00 97.00 222 LYS A N 1
ATOM 1754 C CA . LYS A 1 222 ? 25.102 8.833 -9.683 1.00 97.00 222 LYS A CA 1
ATOM 1755 C C . LYS A 1 222 ? 25.735 7.711 -8.849 1.00 97.00 222 LYS A C 1
ATOM 1757 O O . LYS A 1 222 ? 25.320 6.558 -8.938 1.00 97.00 222 LYS A O 1
ATOM 1762 N N . SER A 1 223 ? 26.704 8.051 -7.999 1.00 96.56 223 SER A N 1
ATOM 1763 C CA . SER A 1 223 ? 27.523 7.087 -7.239 1.00 96.56 223 SER A CA 1
ATOM 1764 C C . SER A 1 223 ? 26.733 6.155 -6.315 1.00 96.56 223 SER A C 1
ATOM 1766 O O . SER A 1 223 ? 27.134 5.011 -6.133 1.00 96.56 223 SER A O 1
ATOM 1768 N N . VAL A 1 224 ? 25.597 6.613 -5.779 1.00 96.19 224 VAL A N 1
ATOM 1769 C CA . VAL A 1 224 ? 24.704 5.803 -4.926 1.00 96.19 224 VAL A CA 1
ATOM 1770 C C . VAL A 1 224 ? 24.008 4.666 -5.684 1.00 96.19 224 VAL A C 1
ATOM 1772 O O . VAL A 1 224 ? 23.499 3.737 -5.069 1.00 96.19 224 VAL A O 1
ATOM 1775 N N . VAL A 1 225 ? 23.999 4.697 -7.022 1.00 97.94 225 VAL A N 1
ATOM 1776 C CA . VAL A 1 225 ? 23.451 3.616 -7.850 1.00 97.94 225 VAL A CA 1
ATOM 1777 C C . VAL A 1 225 ? 24.514 2.529 -8.026 1.00 97.94 225 VAL A C 1
ATOM 1779 O O . VAL A 1 225 ? 25.305 2.512 -8.984 1.00 97.94 225 VAL A O 1
ATOM 1782 N N . THR A 1 226 ? 24.547 1.619 -7.056 1.00 98.44 226 THR A N 1
ATOM 1783 C CA . THR A 1 226 ? 25.495 0.501 -6.979 1.00 98.44 226 THR A CA 1
ATOM 1784 C C . THR A 1 226 ? 24.825 -0.838 -7.299 1.00 98.44 226 THR A C 1
ATOM 1786 O O . THR A 1 226 ? 23.605 -0.933 -7.428 1.00 98.44 226 THR A O 1
ATOM 1789 N N . ALA A 1 227 ? 25.618 -1.909 -7.388 1.00 98.50 227 ALA A N 1
ATOM 1790 C CA . ALA A 1 227 ? 25.081 -3.263 -7.511 1.00 98.50 227 ALA A CA 1
ATOM 1791 C C . ALA A 1 227 ? 24.215 -3.674 -6.302 1.00 98.50 227 ALA A C 1
ATOM 1793 O O . ALA A 1 227 ? 23.320 -4.505 -6.469 1.00 98.50 227 ALA A O 1
ATOM 1794 N N . ALA A 1 228 ? 24.444 -3.089 -5.118 1.00 98.38 228 ALA A N 1
ATOM 1795 C CA . ALA A 1 228 ? 23.642 -3.348 -3.922 1.00 98.38 228 ALA A CA 1
ATOM 1796 C C . ALA A 1 228 ? 22.215 -2.792 -4.046 1.00 98.38 228 ALA A C 1
ATOM 1798 O O . ALA A 1 228 ? 21.297 -3.386 -3.498 1.00 98.38 228 ALA A O 1
ATOM 1799 N N . ALA A 1 229 ? 22.015 -1.742 -4.847 1.00 98.44 229 ALA A N 1
ATOM 1800 C CA . ALA A 1 229 ? 20.702 -1.227 -5.227 1.00 98.44 229 ALA A CA 1
ATOM 1801 C C . ALA A 1 229 ? 20.100 -1.988 -6.429 1.00 98.44 229 ALA A C 1
ATOM 1803 O O . ALA A 1 229 ? 18.954 -2.438 -6.407 1.00 98.44 229 ALA A O 1
ATOM 1804 N N . ILE A 1 230 ? 20.890 -2.182 -7.493 1.00 98.75 230 ILE A N 1
ATOM 1805 C CA . ILE A 1 230 ? 20.393 -2.726 -8.771 1.00 98.75 230 ILE A CA 1
ATOM 1806 C C . ILE A 1 230 ? 19.973 -4.198 -8.645 1.00 98.75 230 ILE A C 1
ATOM 1808 O O . ILE A 1 230 ? 18.964 -4.609 -9.218 1.00 98.75 230 ILE A O 1
ATOM 1812 N N . THR A 1 231 ? 20.731 -5.011 -7.906 1.00 98.62 231 THR A N 1
ATOM 1813 C CA . THR A 1 231 ? 20.467 -6.455 -7.779 1.00 98.62 231 THR A CA 1
ATOM 1814 C C . THR A 1 231 ? 19.094 -6.751 -7.158 1.00 98.62 231 THR A C 1
ATOM 1816 O O . THR A 1 231 ? 18.309 -7.458 -7.797 1.00 98.62 231 THR A O 1
ATOM 1819 N N . PRO A 1 232 ? 18.752 -6.220 -5.966 1.00 98.50 232 PRO A N 1
ATOM 1820 C CA . PRO A 1 232 ? 17.424 -6.414 -5.381 1.00 98.50 232 PRO A CA 1
ATOM 1821 C C . PRO A 1 232 ? 16.291 -5.813 -6.222 1.00 98.50 232 PRO A C 1
ATOM 1823 O O . PRO A 1 232 ? 15.222 -6.420 -6.299 1.00 98.50 232 PRO A O 1
ATOM 1826 N N . MET A 1 233 ? 16.518 -4.693 -6.916 1.00 98.69 233 MET A N 1
ATOM 1827 C CA . MET A 1 233 ? 15.535 -4.127 -7.849 1.00 98.69 233 MET A CA 1
ATOM 1828 C C . MET A 1 233 ? 15.210 -5.095 -8.994 1.00 98.69 233 MET A C 1
ATOM 1830 O O . MET A 1 233 ? 14.043 -5.408 -9.232 1.00 98.69 233 MET A O 1
ATOM 1834 N N . LEU A 1 234 ? 16.229 -5.636 -9.668 1.00 98.75 234 LEU A N 1
ATOM 1835 C CA . LEU A 1 234 ? 16.024 -6.631 -10.725 1.00 98.75 234 LEU A CA 1
ATOM 1836 C C . LEU A 1 234 ? 15.386 -7.915 -10.180 1.00 98.75 234 LEU A C 1
ATOM 1838 O O . LEU A 1 234 ? 1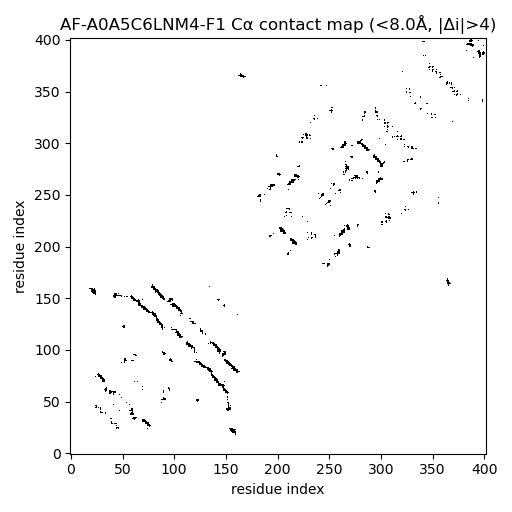4.556 -8.519 -10.855 1.00 98.75 234 LEU A O 1
ATOM 1842 N N . ALA A 1 235 ? 15.740 -8.345 -8.965 1.00 98.62 235 ALA A N 1
ATOM 1843 C CA . ALA A 1 235 ? 15.115 -9.505 -8.330 1.00 98.62 235 ALA A CA 1
ATOM 1844 C C . ALA A 1 235 ? 13.615 -9.279 -8.076 1.00 98.62 235 ALA A C 1
ATOM 1846 O O . ALA A 1 235 ? 12.807 -10.174 -8.335 1.00 98.62 235 ALA A O 1
ATOM 1847 N N . ARG A 1 236 ? 13.229 -8.077 -7.627 1.00 97.38 236 ARG A N 1
ATOM 1848 C CA . ARG A 1 236 ? 11.826 -7.693 -7.431 1.00 97.38 236 ARG A CA 1
ATOM 1849 C C . ARG A 1 236 ? 11.051 -7.689 -8.748 1.00 97.38 236 ARG A C 1
ATOM 1851 O O . ARG A 1 236 ? 10.003 -8.325 -8.815 1.00 97.38 236 ARG A O 1
ATOM 1858 N N . LEU A 1 237 ? 11.584 -7.051 -9.790 1.00 98.44 237 LEU A N 1
ATOM 1859 C CA . LEU A 1 237 ? 10.951 -7.020 -11.113 1.00 98.44 237 LEU A CA 1
ATOM 1860 C C . LEU A 1 237 ? 10.795 -8.431 -11.697 1.00 98.44 237 LEU A C 1
ATOM 1862 O O . LEU A 1 237 ? 9.720 -8.799 -12.157 1.00 98.44 237 LEU A O 1
ATOM 1866 N N . ASN A 1 238 ? 11.818 -9.282 -11.602 1.00 98.44 238 ASN A N 1
ATOM 1867 C CA . ASN A 1 238 ? 11.691 -10.673 -12.042 1.00 98.44 238 ASN A CA 1
ATOM 1868 C C . ASN A 1 238 ? 10.607 -11.433 -11.267 1.00 98.44 238 ASN A C 1
ATOM 1870 O O . ASN A 1 238 ? 9.818 -12.155 -11.873 1.00 98.44 238 ASN A O 1
ATOM 1874 N N . LYS A 1 239 ? 10.538 -11.264 -9.941 1.00 97.06 239 LYS A N 1
ATOM 1875 C CA . LYS A 1 239 ? 9.518 -11.907 -9.102 1.00 97.06 239 LYS A CA 1
ATOM 1876 C C . LYS A 1 239 ? 8.102 -11.471 -9.490 1.00 97.06 239 LYS A C 1
ATOM 1878 O O . LYS A 1 239 ? 7.226 -12.324 -9.637 1.00 97.06 239 LYS A O 1
ATOM 1883 N N . ASP A 1 240 ? 7.882 -10.171 -9.644 1.00 96.25 240 ASP A N 1
ATOM 1884 C CA . ASP A 1 240 ? 6.553 -9.609 -9.888 1.00 96.25 240 ASP A CA 1
ATOM 1885 C C . ASP A 1 240 ? 6.072 -9.936 -11.307 1.00 96.25 240 ASP A C 1
ATOM 1887 O O . ASP A 1 240 ? 5.000 -10.515 -11.473 1.00 96.25 240 ASP A O 1
ATOM 1891 N N . PHE A 1 241 ? 6.910 -9.727 -12.324 1.00 97.25 241 PHE A N 1
ATOM 1892 C CA . PHE A 1 241 ? 6.533 -9.984 -13.719 1.00 97.25 241 PHE A CA 1
ATOM 1893 C C . PHE A 1 241 ? 6.445 -11.472 -14.057 1.00 97.25 241 PHE A C 1
ATOM 1895 O O . PHE A 1 241 ? 5.640 -11.866 -14.901 1.00 97.25 241 PHE A O 1
ATOM 1902 N N . ARG A 1 242 ? 7.192 -12.332 -13.350 1.00 95.69 242 ARG A N 1
ATOM 1903 C CA . ARG A 1 242 ? 6.957 -13.780 -13.397 1.00 95.69 242 ARG A CA 1
ATOM 1904 C C . ARG A 1 242 ? 5.558 -14.124 -12.894 1.00 95.69 242 ARG A C 1
ATOM 1906 O O . ARG A 1 242 ? 4.892 -14.942 -13.512 1.00 95.69 242 ARG A O 1
ATOM 1913 N N . TYR A 1 243 ? 5.106 -13.518 -11.797 1.00 95.38 243 TYR A N 1
ATOM 1914 C CA . TYR A 1 243 ? 3.765 -13.771 -11.267 1.00 95.38 243 TYR A CA 1
ATOM 1915 C C . TYR A 1 243 ? 2.672 -13.292 -12.231 1.00 95.38 243 TYR A C 1
ATOM 1917 O O . TYR A 1 243 ? 1.706 -14.015 -12.479 1.00 95.38 243 TYR A O 1
ATOM 1925 N N . PHE A 1 244 ? 2.850 -12.108 -12.819 1.00 94.88 244 PHE A N 1
ATOM 1926 C CA . PHE A 1 244 ? 1.927 -11.548 -13.809 1.00 94.88 244 PHE A CA 1
ATOM 1927 C C . PHE A 1 244 ? 1.751 -12.486 -15.006 1.00 94.88 244 PHE A C 1
ATOM 1929 O O . PHE A 1 244 ? 0.626 -12.813 -15.386 1.00 94.88 244 PHE A O 1
ATOM 1936 N N . ARG A 1 245 ? 2.866 -12.991 -15.535 1.00 93.88 245 ARG A N 1
ATOM 1937 C CA . ARG A 1 245 ? 2.870 -13.891 -16.684 1.00 93.88 245 ARG A CA 1
ATOM 1938 C C . ARG A 1 245 ? 2.404 -15.301 -16.347 1.00 93.88 245 ARG A C 1
ATOM 1940 O O . ARG A 1 245 ? 1.446 -15.800 -16.930 1.00 93.88 245 ARG A O 1
ATOM 1947 N N . ASP A 1 246 ? 3.070 -15.949 -15.398 1.00 91.88 246 ASP A N 1
ATOM 1948 C CA . ASP A 1 246 ? 2.919 -17.387 -15.167 1.00 91.88 246 ASP A CA 1
ATOM 1949 C C . ASP A 1 246 ? 1.633 -17.702 -14.382 1.00 91.88 246 ASP A C 1
ATOM 1951 O O . ASP A 1 246 ? 1.021 -18.748 -14.604 1.00 91.88 246 ASP A O 1
ATOM 1955 N N . THR A 1 247 ? 1.199 -16.795 -13.496 1.00 91.12 247 THR A N 1
ATOM 1956 C CA . THR A 1 247 ? 0.035 -17.006 -12.620 1.00 91.12 247 THR A CA 1
ATOM 1957 C C . THR A 1 247 ? -1.198 -16.250 -13.095 1.00 91.12 247 THR A C 1
ATOM 1959 O O . THR A 1 247 ? -2.283 -16.827 -13.138 1.00 91.12 247 THR A O 1
ATOM 1962 N N . MET A 1 248 ? -1.061 -14.961 -13.421 1.00 89.56 248 MET A N 1
ATOM 1963 C CA . MET A 1 248 ? -2.210 -14.128 -13.797 1.00 89.56 248 MET A CA 1
ATOM 1964 C C . MET A 1 248 ? -2.551 -14.184 -15.292 1.00 89.56 248 MET A C 1
ATOM 1966 O O . MET A 1 248 ? -3.625 -13.715 -15.654 1.00 89.56 248 MET A O 1
ATOM 1970 N N . GLY A 1 249 ? -1.692 -14.776 -16.131 1.00 89.88 249 GLY A N 1
ATOM 1971 C CA . GLY A 1 249 ? -1.946 -14.959 -17.563 1.00 89.88 249 GLY A CA 1
ATOM 1972 C C . GLY A 1 249 ? -1.751 -13.700 -18.412 1.00 89.88 249 GLY A C 1
ATOM 1973 O O . GLY A 1 249 ? -2.283 -13.626 -19.517 1.00 89.88 249 GLY A O 1
ATOM 1974 N N . TRP A 1 250 ? -1.014 -12.704 -17.911 1.00 91.38 250 TRP A N 1
ATOM 1975 C CA . TRP A 1 250 ? -0.697 -11.474 -18.645 1.00 91.38 250 TRP A CA 1
ATOM 1976 C C . TRP A 1 250 ? 0.558 -11.632 -19.517 1.00 91.38 250 TRP A C 1
ATOM 1978 O O . TRP A 1 250 ? 1.391 -12.501 -19.250 1.00 91.38 250 TRP A O 1
ATOM 1988 N N . PRO A 1 251 ? 0.726 -10.838 -20.586 1.00 91.94 251 PRO A N 1
ATOM 1989 C CA . PRO A 1 251 ? 1.870 -10.991 -21.471 1.00 91.94 251 PRO A CA 1
ATOM 1990 C C . PRO A 1 251 ? 3.135 -10.423 -20.810 1.00 91.94 251 PRO A C 1
ATOM 1992 O O . PRO A 1 251 ? 3.066 -9.562 -19.941 1.00 91.94 251 PRO A O 1
ATOM 1995 N N . ALA A 1 252 ? 4.315 -10.865 -21.248 1.00 94.75 252 ALA A N 1
ATOM 1996 C CA . ALA A 1 252 ? 5.531 -10.077 -21.023 1.00 94.75 252 ALA A CA 1
ATOM 1997 C C . ALA A 1 252 ? 5.490 -8.813 -21.903 1.00 94.75 252 ALA A C 1
ATOM 1999 O O . ALA A 1 252 ? 4.748 -8.807 -22.880 1.00 94.75 252 ALA A O 1
ATOM 2000 N N . ASP A 1 253 ? 6.277 -7.772 -21.621 1.00 94.75 253 ASP A N 1
ATOM 2001 C CA . ASP A 1 253 ? 6.332 -6.578 -22.479 1.00 94.75 253 ASP A CA 1
ATOM 2002 C C . ASP A 1 253 ? 6.914 -6.880 -23.875 1.00 94.75 253 ASP A C 1
ATOM 2004 O O . ASP A 1 253 ? 7.559 -7.913 -24.097 1.00 94.75 253 ASP A O 1
ATOM 2008 N N . ILE A 1 254 ? 6.717 -5.966 -24.830 1.00 94.38 254 ILE A N 1
ATOM 2009 C CA . ILE A 1 254 ? 7.152 -6.165 -26.219 1.00 94.38 254 ILE A CA 1
ATOM 2010 C C . ILE A 1 254 ? 8.647 -6.480 -26.376 1.00 94.38 254 ILE A C 1
ATOM 2012 O O . ILE A 1 254 ? 8.984 -7.223 -27.298 1.00 94.38 254 ILE A O 1
ATOM 2016 N N . ARG A 1 255 ? 9.557 -5.994 -25.509 1.00 96.44 255 ARG A N 1
ATOM 2017 C CA . ARG A 1 255 ? 10.986 -6.366 -25.593 1.00 96.44 255 ARG A CA 1
ATOM 2018 C C . ARG A 1 255 ? 11.134 -7.861 -25.364 1.00 96.44 255 ARG A C 1
ATOM 2020 O O . ARG A 1 255 ? 11.682 -8.562 -26.216 1.00 96.44 255 ARG A O 1
ATOM 2027 N N . ALA A 1 256 ? 10.569 -8.343 -24.262 1.00 96.75 256 ALA A N 1
ATOM 2028 C CA . ALA A 1 256 ? 10.639 -9.739 -23.861 1.00 96.75 256 ALA A CA 1
ATOM 2029 C C . ALA A 1 256 ? 9.981 -10.673 -24.879 1.00 96.75 256 ALA A C 1
ATOM 2031 O O . ALA A 1 256 ? 10.553 -11.710 -25.217 1.00 96.75 256 ALA A O 1
ATOM 2032 N N . ARG A 1 257 ? 8.837 -10.272 -25.449 1.00 94.94 257 ARG A N 1
ATOM 2033 C CA . ARG A 1 257 ? 8.168 -11.038 -26.516 1.00 94.94 257 ARG A CA 1
ATOM 2034 C C . ARG A 1 257 ? 8.988 -11.129 -27.807 1.00 94.94 257 ARG A C 1
ATOM 2036 O O . ARG A 1 257 ? 8.804 -12.069 -28.572 1.00 94.94 257 ARG A O 1
ATOM 2043 N N . ASN A 1 258 ? 9.931 -10.210 -28.013 1.00 95.31 258 ASN A N 1
ATOM 2044 C CA . ASN A 1 258 ? 10.878 -10.207 -29.131 1.00 95.31 258 ASN A CA 1
ATOM 2045 C C . ASN A 1 258 ? 12.276 -10.740 -28.748 1.00 95.31 258 ASN A C 1
ATOM 2047 O O . ASN A 1 258 ? 13.234 -10.551 -29.491 1.00 95.31 258 ASN A O 1
ATOM 2051 N N . GLY A 1 259 ? 12.419 -11.411 -27.597 1.00 96.38 259 GLY A N 1
ATOM 2052 C CA . GLY A 1 259 ? 13.678 -12.034 -27.163 1.00 96.38 259 GLY A CA 1
ATOM 2053 C C . GLY A 1 259 ? 14.686 -11.085 -26.502 1.00 96.38 259 GLY A C 1
ATOM 2054 O O . GLY A 1 259 ? 15.772 -11.525 -26.105 1.00 96.38 259 GLY A O 1
ATOM 2055 N N . TYR A 1 260 ? 14.323 -9.812 -26.326 1.00 98.25 260 TYR A N 1
ATOM 2056 C CA . TYR A 1 260 ? 15.127 -8.808 -25.633 1.00 98.25 260 TYR A CA 1
ATOM 2057 C C . TYR A 1 260 ? 14.715 -8.677 -24.170 1.00 98.25 260 TYR A C 1
ATOM 2059 O O . TYR A 1 260 ? 13.540 -8.722 -23.839 1.00 98.25 260 TYR A O 1
ATOM 2067 N N . LYS A 1 261 ? 15.669 -8.471 -23.266 1.00 98.56 261 LYS A N 1
ATOM 2068 C CA . LYS A 1 261 ? 15.354 -8.220 -21.857 1.00 98.56 261 LYS A CA 1
ATOM 2069 C C . LYS A 1 261 ? 14.527 -6.938 -21.712 1.00 98.56 261 LYS A C 1
ATOM 2071 O O . LYS A 1 261 ? 14.866 -5.912 -22.313 1.00 98.56 261 LYS A O 1
ATOM 2076 N N . SER A 1 262 ? 13.491 -6.998 -20.881 1.00 98.50 262 SER A N 1
ATOM 2077 C CA . SER A 1 262 ? 12.759 -5.838 -20.365 1.00 98.50 262 SER A CA 1
ATOM 2078 C C . SER A 1 262 ? 13.750 -4.886 -19.699 1.00 98.50 262 SER A C 1
ATOM 2080 O O . SER A 1 262 ? 14.729 -5.342 -19.099 1.00 98.50 262 SER A O 1
ATOM 2082 N N . ALA A 1 263 ? 13.560 -3.572 -19.814 1.00 98.25 263 ALA A N 1
ATOM 2083 C CA . ALA A 1 263 ? 14.655 -2.651 -19.527 1.00 98.25 263 ALA A CA 1
ATOM 2084 C C . ALA A 1 263 ? 14.284 -1.465 -18.633 1.00 98.25 263 ALA A C 1
ATOM 2086 O O . ALA A 1 263 ? 13.255 -0.813 -18.809 1.00 98.25 263 ALA A O 1
ATOM 2087 N N . VAL A 1 264 ? 15.196 -1.171 -17.706 1.00 98.69 264 VAL A N 1
ATOM 2088 C CA . VAL A 1 264 ? 15.212 0.019 -16.856 1.00 98.69 264 VAL A CA 1
ATOM 2089 C C . VAL A 1 264 ? 16.394 0.896 -17.273 1.00 98.69 264 VAL A C 1
ATOM 2091 O O . VAL A 1 264 ? 17.528 0.414 -17.339 1.00 98.69 264 VAL A O 1
ATOM 2094 N N . TYR A 1 265 ? 16.144 2.175 -17.537 1.00 98.62 265 TYR A N 1
ATOM 2095 C CA . TYR A 1 265 ? 17.160 3.169 -17.889 1.00 98.62 265 TYR A CA 1
ATOM 2096 C C . TYR A 1 265 ? 17.275 4.183 -16.755 1.00 98.62 265 TYR A C 1
ATOM 2098 O O . TYR A 1 265 ? 16.270 4.634 -16.203 1.00 98.62 265 TYR A O 1
ATOM 2106 N N . LEU A 1 266 ? 18.511 4.536 -16.403 1.00 98.56 266 LEU A N 1
ATOM 2107 C CA . LEU A 1 266 ? 18.773 5.518 -15.357 1.00 98.56 266 LEU A CA 1
ATOM 2108 C C . LEU A 1 266 ? 18.607 6.946 -15.896 1.00 98.56 266 LEU A C 1
ATOM 2110 O O . LEU A 1 266 ? 19.476 7.445 -16.619 1.00 98.56 266 LEU A O 1
ATOM 2114 N N . TYR A 1 267 ? 17.529 7.606 -15.492 1.00 97.75 267 TYR A N 1
ATOM 2115 C CA . TYR A 1 267 ? 17.248 9.007 -15.797 1.00 97.75 267 TYR A CA 1
ATOM 2116 C C . TYR A 1 267 ? 18.350 9.930 -15.262 1.00 97.75 267 TYR A C 1
ATOM 2118 O O . TYR A 1 267 ? 18.876 9.716 -14.164 1.00 97.75 267 TYR A O 1
ATOM 2126 N N . GLY A 1 268 ? 18.730 10.939 -16.048 1.00 97.25 268 GLY A N 1
ATOM 2127 C CA . GLY A 1 268 ? 19.784 11.891 -15.694 1.00 97.25 268 GLY A CA 1
ATOM 2128 C C . GLY A 1 268 ? 21.206 11.331 -15.786 1.00 97.25 268 GLY A C 1
ATOM 2129 O O . GLY A 1 268 ? 22.175 12.020 -15.466 1.00 97.25 268 GLY A O 1
ATOM 2130 N N . SER A 1 269 ? 21.381 10.083 -16.243 1.00 98.12 269 SER A N 1
ATOM 2131 C CA . SER A 1 269 ? 22.715 9.479 -16.391 1.00 98.12 269 SER A CA 1
ATOM 2132 C C . SER A 1 269 ? 23.410 9.808 -17.716 1.00 98.12 269 SER A C 1
ATOM 2134 O O . SER A 1 269 ? 24.501 9.299 -17.972 1.00 98.12 269 SER A O 1
ATOM 2136 N N . GLY A 1 270 ? 22.837 10.696 -18.535 1.00 97.56 270 GLY A N 1
ATOM 2137 C CA . GLY A 1 270 ? 23.388 11.085 -19.838 1.00 97.56 270 GLY A CA 1
ATOM 2138 C C . GLY A 1 270 ? 23.099 10.068 -20.941 1.00 97.56 270 GLY A C 1
ATOM 2139 O O . GLY A 1 270 ? 23.969 9.795 -21.766 1.00 97.56 270 GLY A O 1
ATOM 2140 N N . LEU A 1 271 ? 21.910 9.469 -20.913 1.00 97.62 271 LEU A N 1
ATOM 2141 C CA . LEU A 1 271 ? 21.419 8.547 -21.935 1.00 97.62 271 LEU A CA 1
ATOM 2142 C C . LEU A 1 271 ? 20.678 9.306 -23.044 1.00 97.62 271 LEU A C 1
ATOM 2144 O O . LEU A 1 271 ? 20.332 10.467 -22.892 1.00 97.62 271 LEU A O 1
ATOM 2148 N N . CYS A 1 272 ? 20.388 8.632 -24.156 1.00 95.94 272 CYS A N 1
ATOM 2149 C CA . CYS A 1 272 ? 19.530 9.142 -25.234 1.00 95.94 272 CYS A CA 1
ATOM 2150 C C . CYS A 1 272 ? 18.070 9.410 -24.810 1.00 95.94 272 CYS A C 1
ATOM 2152 O O . CYS A 1 272 ? 17.292 9.926 -25.606 1.00 95.94 272 CYS A O 1
ATOM 2154 N N . THR A 1 273 ? 17.687 9.014 -23.596 1.00 95.00 273 THR A N 1
ATOM 2155 C CA . THR A 1 273 ? 16.318 9.080 -23.073 1.00 95.00 273 THR A CA 1
ATOM 2156 C C . THR A 1 273 ? 15.928 10.458 -22.553 1.00 95.00 273 THR A C 1
ATOM 2158 O O . THR A 1 273 ? 14.739 10.743 -22.448 1.00 95.00 273 THR A O 1
ATOM 2161 N N . ASP A 1 274 ? 16.904 11.293 -22.190 1.00 95.06 274 ASP A N 1
ATOM 2162 C CA . ASP A 1 274 ? 16.676 12.561 -21.502 1.00 95.06 274 ASP A CA 1
ATOM 2163 C C . ASP A 1 274 ? 17.924 13.460 -21.509 1.00 95.06 274 ASP A C 1
ATOM 2165 O O . ASP A 1 274 ? 19.031 13.020 -21.805 1.00 95.06 274 ASP A O 1
ATOM 2169 N N . ASN A 1 275 ? 17.740 14.727 -21.130 1.00 95.38 275 ASN A N 1
ATOM 2170 C CA . ASN A 1 275 ? 18.821 15.701 -20.941 1.00 95.38 275 ASN A CA 1
ATOM 2171 C C . ASN A 1 275 ? 18.963 16.134 -19.470 1.00 95.38 275 ASN A C 1
ATOM 2173 O O . ASN A 1 275 ? 19.456 17.230 -19.194 1.00 95.38 275 ASN A O 1
ATOM 2177 N N . ALA A 1 276 ? 18.483 15.326 -18.522 1.00 94.38 276 ALA A N 1
ATOM 2178 C CA . ALA A 1 276 ? 18.424 15.717 -17.122 1.00 94.38 276 ALA A CA 1
ATOM 2179 C C . ALA A 1 276 ? 19.776 15.584 -16.410 1.00 94.38 276 ALA A C 1
ATOM 2181 O O . ALA A 1 276 ? 20.703 14.918 -16.879 1.00 94.38 276 ALA A O 1
ATOM 2182 N N . ASP A 1 277 ? 19.887 16.225 -15.246 1.00 95.69 277 ASP A N 1
ATOM 2183 C CA . ASP A 1 277 ? 21.034 16.044 -14.361 1.00 95.69 277 ASP A CA 1
ATOM 2184 C C . ASP A 1 277 ? 20.908 14.759 -13.526 1.00 95.69 277 ASP A C 1
ATOM 2186 O O . ASP A 1 277 ? 19.809 14.328 -13.178 1.00 95.69 277 ASP A O 1
ATOM 2190 N N . SER A 1 278 ? 22.045 14.181 -13.133 1.00 95.12 278 SER A N 1
ATOM 2191 C CA . SER A 1 278 ? 22.115 12.965 -12.308 1.00 95.12 278 SER A CA 1
ATOM 2192 C C . SER A 1 278 ? 21.451 13.084 -10.926 1.00 95.12 278 SER A C 1
ATOM 2194 O O . SER A 1 278 ? 21.216 12.070 -10.264 1.00 95.12 278 SER A O 1
ATOM 2196 N N . THR A 1 279 ? 21.166 14.309 -10.473 1.00 93.81 279 THR A N 1
ATOM 2197 C CA . THR A 1 279 ? 20.446 14.616 -9.228 1.00 93.81 279 THR A CA 1
ATOM 2198 C C . THR A 1 279 ? 18.943 14.807 -9.414 1.00 93.81 279 THR A C 1
ATOM 2200 O O . THR A 1 279 ? 18.228 14.905 -8.416 1.00 93.81 279 THR A O 1
ATOM 2203 N N . ALA A 1 280 ? 18.448 14.824 -10.654 1.00 91.56 280 ALA A N 1
ATOM 2204 C CA . ALA A 1 280 ? 17.025 14.936 -10.923 1.00 91.56 280 ALA A CA 1
ATOM 2205 C C . ALA A 1 280 ? 16.255 13.751 -10.316 1.00 91.56 280 ALA A C 1
ATOM 2207 O O . ALA A 1 280 ? 16.766 12.635 -10.186 1.00 91.56 280 ALA A O 1
ATOM 2208 N N . LEU A 1 281 ? 15.016 14.012 -9.909 1.00 91.25 281 LEU A N 1
ATOM 2209 C CA . LEU A 1 281 ? 14.139 13.036 -9.269 1.00 91.25 281 LEU A CA 1
ATOM 2210 C C . LEU A 1 281 ? 13.014 12.614 -10.216 1.00 91.25 281 LEU A C 1
ATOM 2212 O O . LEU A 1 281 ? 12.717 13.309 -11.184 1.00 91.25 281 LEU A O 1
ATOM 2216 N N . GLY A 1 282 ? 12.394 11.479 -9.902 1.00 79.44 282 GLY A N 1
ATOM 2217 C CA . GLY A 1 282 ? 11.227 10.954 -10.604 1.00 79.44 282 GLY A CA 1
ATOM 2218 C C . GLY A 1 282 ? 11.449 9.560 -11.184 1.00 79.44 282 GLY A C 1
ATOM 2219 O O . GLY A 1 282 ? 12.573 9.062 -11.273 1.00 79.44 282 GLY A O 1
ATOM 2220 N N . GLY A 1 283 ? 10.347 8.928 -11.555 1.00 81.88 283 GLY A N 1
ATOM 2221 C CA . GLY A 1 283 ? 10.311 7.669 -12.280 1.00 81.88 283 GLY A CA 1
ATOM 2222 C C . GLY A 1 283 ? 8.984 7.569 -13.017 1.00 81.88 283 GLY A C 1
ATOM 2223 O O . GLY A 1 283 ? 7.967 7.987 -12.471 1.00 81.88 283 GLY A O 1
ATOM 2224 N N . TRP A 1 284 ? 9.028 7.121 -14.266 1.00 86.81 284 TRP A N 1
ATOM 2225 C CA . TRP A 1 284 ? 7.856 6.937 -15.120 1.00 86.81 284 TRP A CA 1
ATOM 2226 C C . TRP A 1 284 ? 8.161 5.908 -16.211 1.00 86.81 284 TRP A C 1
ATOM 2228 O O . TRP A 1 284 ? 9.324 5.606 -16.515 1.00 86.81 284 TRP A O 1
ATOM 2238 N N . GLN A 1 285 ? 7.124 5.397 -16.859 1.00 89.38 285 GLN A N 1
ATOM 2239 C CA . GLN A 1 285 ? 7.270 4.679 -18.112 1.00 89.38 285 GLN A CA 1
ATOM 2240 C C . GLN A 1 285 ? 7.612 5.642 -19.250 1.00 89.38 285 GLN A C 1
ATOM 2242 O O . GLN A 1 285 ? 6.930 6.630 -19.498 1.00 89.38 285 GLN A O 1
ATOM 2247 N N . SER A 1 286 ? 8.672 5.317 -19.986 1.00 90.44 286 SER A N 1
ATOM 2248 C CA . SER A 1 286 ? 9.088 6.024 -21.201 1.00 90.44 286 SER A CA 1
ATOM 2249 C C . SER A 1 286 ? 9.314 5.021 -22.334 1.00 90.44 286 SER A C 1
ATOM 2251 O O . SER A 1 286 ? 9.068 3.823 -22.175 1.00 90.44 286 SER A O 1
ATOM 2253 N N . ALA A 1 287 ? 9.778 5.467 -23.494 1.00 92.31 287 ALA A N 1
ATOM 2254 C CA . ALA A 1 287 ? 10.151 4.589 -24.594 1.00 92.31 287 ALA A CA 1
ATOM 2255 C C . ALA A 1 287 ? 11.459 5.040 -25.246 1.00 92.31 287 ALA A C 1
ATOM 2257 O O . ALA A 1 287 ? 11.753 6.230 -25.332 1.00 92.31 287 ALA A O 1
ATOM 2258 N N . VAL A 1 288 ? 12.227 4.074 -25.749 1.00 95.12 288 VAL A N 1
ATOM 2259 C CA . VAL A 1 288 ? 13.347 4.333 -26.660 1.00 95.12 288 VAL A CA 1
ATOM 2260 C C . VAL A 1 288 ? 12.875 4.016 -28.072 1.00 95.12 288 VAL A C 1
ATOM 2262 O O . VAL A 1 288 ? 12.490 2.880 -28.354 1.00 95.12 288 VAL A O 1
ATOM 2265 N N . TYR A 1 289 ? 12.894 5.009 -28.959 1.00 94.69 289 TYR A N 1
ATOM 2266 C CA . TYR A 1 289 ? 12.622 4.783 -30.374 1.00 94.69 289 TYR A CA 1
ATOM 2267 C C . TYR A 1 289 ? 13.863 4.205 -31.055 1.00 94.69 289 TYR A C 1
ATOM 2269 O O . TYR A 1 289 ? 14.927 4.823 -31.057 1.00 94.69 289 TYR A O 1
ATOM 2277 N N . TYR A 1 290 ? 13.730 3.020 -31.644 1.00 96.00 290 TYR A N 1
ATOM 2278 C CA . TYR A 1 290 ? 14.825 2.331 -32.315 1.00 96.00 290 TYR A CA 1
ATOM 2279 C C . TYR A 1 290 ? 14.305 1.462 -33.460 1.00 96.00 290 TYR A C 1
ATOM 2281 O O . TYR A 1 290 ? 13.358 0.695 -33.285 1.00 96.00 290 TYR A O 1
ATOM 2289 N N . ASN A 1 291 ? 14.936 1.581 -34.634 1.00 95.06 291 ASN A N 1
ATOM 2290 C CA . ASN A 1 291 ? 14.602 0.838 -35.856 1.00 95.06 291 ASN A CA 1
ATOM 2291 C C . ASN A 1 291 ? 13.103 0.847 -36.215 1.00 95.06 291 ASN A C 1
ATOM 2293 O O . ASN A 1 291 ? 12.530 -0.190 -36.537 1.00 95.06 291 ASN A O 1
ATOM 2297 N N . GLY A 1 292 ? 12.460 2.018 -36.168 1.00 92.56 292 GLY A N 1
ATOM 2298 C CA . GLY A 1 292 ? 11.052 2.151 -36.561 1.00 92.56 292 GLY A CA 1
ATOM 2299 C C . GLY A 1 292 ? 10.041 1.792 -35.470 1.00 92.56 292 GLY A C 1
ATOM 2300 O O . GLY A 1 292 ? 8.842 1.844 -35.725 1.00 92.56 292 GLY A O 1
ATOM 2301 N N . GLN A 1 293 ? 10.499 1.435 -34.267 1.00 91.19 293 GLN A N 1
ATOM 2302 C CA . GLN A 1 293 ? 9.644 0.955 -33.189 1.00 91.19 293 GLN A CA 1
ATOM 2303 C C . GLN A 1 293 ? 9.938 1.677 -31.873 1.00 91.19 293 GLN A C 1
ATOM 2305 O O . GLN A 1 293 ? 11.091 1.875 -31.494 1.00 91.19 293 GLN A O 1
ATOM 2310 N N . ASN A 1 294 ? 8.875 2.039 -31.155 1.00 92.06 294 ASN A N 1
ATOM 2311 C CA . ASN A 1 294 ? 8.977 2.460 -29.764 1.00 92.06 294 ASN A CA 1
ATOM 2312 C C . ASN A 1 294 ? 9.110 1.226 -28.875 1.00 92.06 294 ASN A C 1
ATOM 2314 O O . ASN A 1 294 ? 8.268 0.329 -28.920 1.00 92.06 294 ASN A O 1
ATOM 2318 N N . TRP A 1 295 ? 10.153 1.203 -28.054 1.00 95.44 295 TRP A N 1
ATOM 2319 C CA . TRP A 1 295 ? 10.395 0.154 -27.075 1.00 95.44 295 TRP A CA 1
ATOM 2320 C C . TRP A 1 295 ? 10.170 0.712 -25.673 1.00 95.44 295 TRP A C 1
ATOM 2322 O O . TRP A 1 295 ? 11.051 1.428 -25.179 1.00 95.44 295 TRP A O 1
ATOM 2332 N N . PRO A 1 296 ? 9.031 0.399 -25.030 1.00 94.44 296 PRO A N 1
ATOM 2333 C CA . PRO A 1 296 ? 8.752 0.819 -23.667 1.00 94.44 296 PRO A CA 1
ATOM 2334 C C . PRO A 1 296 ? 9.876 0.419 -22.706 1.00 94.44 296 PRO A C 1
ATOM 2336 O O . PRO A 1 296 ? 10.531 -0.618 -22.866 1.00 94.44 296 PRO A O 1
ATOM 2339 N N . ILE A 1 297 ? 10.127 1.287 -21.735 1.00 96.56 297 ILE A N 1
ATOM 2340 C CA . ILE A 1 297 ? 11.140 1.158 -20.692 1.00 96.56 297 ILE A CA 1
ATOM 2341 C C . ILE A 1 297 ? 10.606 1.751 -19.393 1.00 96.56 297 ILE A C 1
ATOM 2343 O O . ILE A 1 297 ? 9.763 2.648 -19.407 1.00 96.56 297 ILE A O 1
ATOM 2347 N N . ILE A 1 298 ? 11.183 1.321 -18.277 1.00 97.62 298 ILE A N 1
ATOM 2348 C CA . ILE A 1 298 ? 11.118 2.098 -17.041 1.00 97.62 298 ILE A CA 1
ATOM 2349 C C . ILE A 1 298 ? 12.236 3.142 -17.105 1.00 97.62 298 ILE A C 1
ATOM 2351 O O . ILE A 1 298 ? 13.405 2.776 -17.249 1.00 97.62 298 ILE A O 1
ATOM 2355 N N . LEU A 1 299 ? 11.903 4.425 -16.992 1.00 96.44 299 LEU A N 1
ATOM 2356 C CA . LEU A 1 299 ? 12.875 5.509 -16.874 1.00 96.44 299 LEU A CA 1
ATOM 2357 C C . LEU A 1 299 ? 12.836 6.027 -15.438 1.00 96.44 299 LEU A C 1
ATOM 2359 O O . LEU A 1 299 ? 11.882 6.679 -15.029 1.00 96.44 299 LEU A O 1
ATOM 2363 N N . ALA A 1 300 ? 13.860 5.694 -14.656 1.00 95.44 300 ALA A N 1
ATOM 2364 C CA . ALA A 1 300 ? 13.875 5.946 -13.218 1.00 95.44 300 ALA A CA 1
ATOM 2365 C C . ALA A 1 300 ? 15.130 6.707 -12.811 1.00 95.44 300 ALA A C 1
ATOM 2367 O O . ALA A 1 300 ? 16.229 6.385 -13.264 1.00 95.44 300 ALA A O 1
ATOM 2368 N N . SER A 1 301 ? 14.985 7.707 -11.943 1.00 97.00 301 SER A N 1
ATOM 2369 C CA . SER A 1 301 ? 16.128 8.429 -11.396 1.00 97.00 301 SER A CA 1
ATOM 2370 C C . SER A 1 301 ? 16.895 7.599 -10.370 1.00 97.00 301 SER A C 1
ATOM 2372 O O . SER A 1 301 ? 16.509 6.489 -9.999 1.00 97.00 301 SER A O 1
ATOM 2374 N N . TYR A 1 302 ? 18.003 8.147 -9.868 1.00 97.81 302 TYR A N 1
ATOM 2375 C CA . TYR A 1 302 ? 18.815 7.467 -8.861 1.00 97.81 302 TYR A CA 1
ATOM 2376 C C . TYR A 1 302 ? 18.029 7.098 -7.594 1.00 97.81 302 TYR A 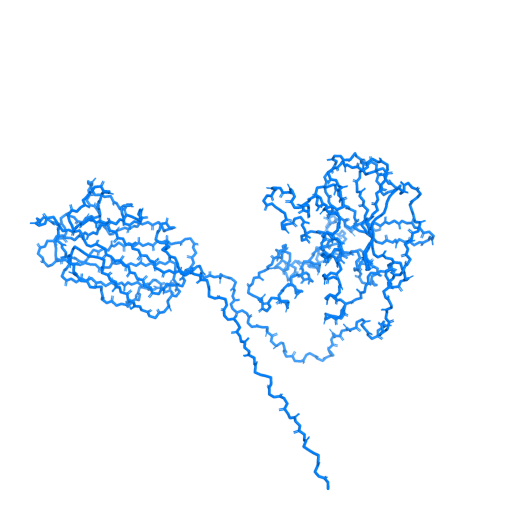C 1
ATOM 2378 O O . TYR A 1 302 ? 18.420 6.162 -6.905 1.00 97.81 302 TYR A O 1
ATOM 2386 N N . TYR A 1 303 ? 16.988 7.861 -7.245 1.00 96.56 303 TYR A N 1
ATOM 2387 C CA . TYR A 1 303 ? 16.330 7.785 -5.943 1.00 96.56 303 TYR A CA 1
ATOM 2388 C C . TYR A 1 303 ? 15.499 6.507 -5.770 1.00 96.56 303 TYR A C 1
ATOM 2390 O O . TYR A 1 303 ? 15.814 5.742 -4.856 1.00 96.56 303 TYR A O 1
ATOM 2398 N N . PRO A 1 304 ? 14.535 6.187 -6.660 1.00 96.44 304 PRO A N 1
ATOM 2399 C CA . PRO A 1 304 ? 13.799 4.930 -6.564 1.00 96.44 304 PRO A CA 1
ATOM 2400 C C . PRO A 1 304 ? 14.692 3.697 -6.738 1.00 96.44 304 PRO A C 1
ATOM 2402 O O . PRO A 1 304 ? 14.408 2.653 -6.160 1.00 96.44 304 PRO A O 1
ATOM 2405 N N . VAL A 1 305 ? 15.805 3.813 -7.473 1.00 97.62 305 VAL A N 1
ATOM 2406 C CA . VAL A 1 305 ? 16.797 2.733 -7.575 1.00 97.62 305 VAL A CA 1
ATOM 2407 C C . VAL A 1 305 ? 17.542 2.559 -6.249 1.00 97.62 305 VAL A C 1
ATOM 2409 O O . VAL A 1 305 ? 17.631 1.447 -5.739 1.00 97.62 305 VAL A O 1
ATOM 2412 N N . TYR A 1 306 ? 18.043 3.649 -5.657 1.00 97.81 306 TYR A N 1
ATOM 2413 C CA . TYR A 1 306 ? 18.755 3.629 -4.374 1.00 97.81 306 TYR A CA 1
ATOM 2414 C C . TYR A 1 306 ? 17.876 3.134 -3.217 1.00 97.81 306 TYR A C 1
ATOM 2416 O O . TYR A 1 306 ? 18.401 2.534 -2.289 1.00 97.81 306 TYR A O 1
ATOM 2424 N N . ALA A 1 307 ? 16.551 3.278 -3.299 1.00 97.00 307 ALA A N 1
ATOM 2425 C CA . ALA A 1 307 ? 15.608 2.738 -2.315 1.00 97.00 307 ALA A CA 1
ATOM 2426 C C . ALA A 1 307 ? 15.630 1.200 -2.169 1.00 97.00 307 ALA A C 1
ATOM 2428 O O . ALA A 1 307 ? 15.040 0.660 -1.231 1.00 97.00 307 ALA A O 1
ATOM 2429 N N . PHE A 1 308 ? 16.288 0.478 -3.081 1.00 97.88 308 PHE A N 1
ATOM 2430 C CA . PHE A 1 308 ? 16.538 -0.962 -2.959 1.00 97.88 308 PHE A CA 1
ATOM 2431 C C . PHE A 1 308 ? 17.861 -1.301 -2.260 1.00 97.88 308 PHE A C 1
ATOM 2433 O O . PHE A 1 308 ? 18.089 -2.466 -1.931 1.00 97.88 308 PHE A O 1
ATOM 2440 N N . ASP A 1 309 ? 18.743 -0.321 -2.060 1.00 98.12 309 ASP A N 1
ATOM 2441 C CA . ASP A 1 309 ? 20.016 -0.529 -1.380 1.00 98.12 309 ASP A CA 1
ATOM 2442 C C . ASP A 1 309 ? 19.771 -0.810 0.115 1.00 98.12 309 ASP A C 1
ATOM 2444 O O . ASP A 1 309 ? 19.026 -0.064 0.754 1.00 98.12 309 ASP A O 1
ATOM 2448 N N . PRO A 1 310 ? 20.397 -1.836 0.722 1.00 95.88 310 PRO A N 1
ATOM 2449 C CA . PRO A 1 310 ? 20.294 -2.079 2.163 1.00 95.88 310 PRO A CA 1
ATOM 2450 C C . PRO A 1 310 ? 20.745 -0.899 3.038 1.00 95.88 310 PRO A C 1
ATOM 2452 O O . PRO A 1 310 ? 20.359 -0.828 4.203 1.00 95.88 310 PRO A O 1
ATOM 2455 N N . ALA A 1 311 ? 21.565 0.013 2.503 1.00 96.19 311 ALA A N 1
ATOM 2456 C CA . ALA A 1 311 ? 21.983 1.235 3.187 1.00 96.19 311 ALA A CA 1
ATOM 2457 C C . ALA A 1 311 ? 20.954 2.380 3.095 1.00 96.19 311 ALA A C 1
ATOM 2459 O O . ALA A 1 311 ? 21.163 3.443 3.683 1.00 96.19 311 ALA A O 1
ATOM 2460 N N . TYR A 1 312 ? 19.854 2.202 2.359 1.00 94.81 312 TYR A N 1
ATOM 2461 C CA . TYR A 1 312 ? 18.788 3.191 2.274 1.00 94.81 312 TYR A CA 1
ATOM 2462 C C . TYR A 1 312 ? 18.046 3.324 3.609 1.00 94.81 312 TYR A C 1
ATOM 2464 O O . TYR A 1 312 ? 17.525 2.351 4.147 1.00 94.81 312 TYR A O 1
ATOM 2472 N N . THR A 1 313 ? 17.963 4.548 4.132 1.00 94.25 313 THR A N 1
ATOM 2473 C CA . THR A 1 313 ? 17.337 4.847 5.432 1.00 94.25 313 THR A CA 1
ATOM 2474 C C . THR A 1 313 ? 16.024 5.622 5.322 1.00 94.25 313 THR A C 1
ATOM 2476 O O . THR A 1 313 ? 15.428 5.961 6.345 1.00 94.25 313 THR A O 1
ATOM 2479 N N . GLY A 1 314 ? 15.560 5.925 4.105 1.00 91.25 314 GLY A N 1
ATOM 2480 C CA . GLY A 1 314 ? 14.292 6.622 3.899 1.00 91.25 314 GLY A CA 1
ATOM 2481 C C . GLY A 1 314 ? 13.100 5.751 4.298 1.00 91.25 314 GLY A C 1
ATOM 2482 O O . GLY A 1 314 ? 13.054 4.555 4.007 1.00 91.25 314 GLY A O 1
ATOM 2483 N N . SER A 1 315 ? 12.110 6.353 4.956 1.00 92.94 315 SER A N 1
ATOM 2484 C CA . SER A 1 315 ? 10.888 5.663 5.392 1.00 92.94 315 SER A CA 1
ATOM 2485 C C . SER A 1 315 ? 9.967 5.257 4.235 1.00 92.94 315 SER A C 1
ATOM 2487 O O . SER A 1 315 ? 9.071 4.436 4.414 1.00 92.94 315 SER A O 1
ATOM 2489 N N . ASP A 1 316 ? 10.195 5.797 3.040 1.00 90.25 316 ASP A N 1
ATOM 2490 C CA . ASP A 1 316 ? 9.422 5.573 1.822 1.00 90.25 316 ASP A CA 1
ATOM 2491 C C . ASP A 1 316 ? 9.997 4.454 0.934 1.00 90.25 316 ASP A C 1
ATOM 2493 O O . ASP A 1 316 ? 9.558 4.283 -0.200 1.00 90.25 316 ASP A O 1
ATOM 2497 N N . ALA A 1 317 ? 10.949 3.651 1.426 1.00 88.12 317 ALA A N 1
ATOM 2498 C CA . ALA A 1 317 ? 11.588 2.593 0.636 1.00 88.12 317 ALA A CA 1
ATOM 2499 C C . ALA A 1 317 ? 10.562 1.678 -0.057 1.00 88.12 317 ALA A C 1
ATOM 2501 O O . ALA A 1 317 ? 10.623 1.451 -1.262 1.00 88.12 317 ALA A O 1
ATOM 2502 N N . ALA A 1 318 ? 9.560 1.210 0.694 1.00 86.81 318 ALA A N 1
ATOM 2503 C CA . ALA A 1 318 ? 8.504 0.350 0.166 1.00 86.81 318 ALA A CA 1
ATOM 2504 C C . ALA A 1 318 ? 7.656 1.039 -0.922 1.00 86.81 318 ALA A C 1
ATOM 2506 O O . ALA A 1 318 ? 7.247 0.381 -1.882 1.00 86.81 318 ALA A O 1
ATOM 2507 N N . TYR A 1 319 ? 7.429 2.351 -0.792 1.00 84.00 319 TYR A N 1
ATOM 2508 C CA . TYR A 1 319 ? 6.725 3.168 -1.784 1.00 84.00 319 TYR A CA 1
ATOM 2509 C C . TYR A 1 319 ? 7.524 3.209 -3.091 1.00 84.00 319 TYR A C 1
ATOM 2511 O O . TYR A 1 319 ? 7.014 2.838 -4.146 1.00 84.00 319 TYR A O 1
ATOM 2519 N N . GLN A 1 320 ? 8.809 3.561 -3.009 1.00 90.31 320 GLN A N 1
ATOM 2520 C CA . GLN A 1 320 ? 9.694 3.666 -4.171 1.00 90.31 320 GLN A CA 1
ATOM 2521 C C . GLN A 1 320 ? 9.867 2.324 -4.897 1.00 90.31 320 GLN A C 1
ATOM 2523 O O . GLN A 1 320 ? 9.812 2.246 -6.125 1.00 90.31 320 GLN A O 1
ATOM 2528 N N . GLN A 1 321 ? 10.021 1.237 -4.138 1.00 91.75 321 GLN A N 1
ATOM 2529 C CA . GLN A 1 321 ? 10.156 -0.106 -4.699 1.00 91.75 321 GLN A CA 1
ATOM 2530 C C . GLN A 1 321 ? 8.879 -0.571 -5.412 1.00 91.75 321 GLN A C 1
ATOM 2532 O O . GLN A 1 321 ? 8.948 -1.262 -6.433 1.00 91.75 321 GLN A O 1
ATOM 2537 N N . SER A 1 322 ? 7.713 -0.196 -4.881 1.00 88.31 322 SER A N 1
ATOM 2538 C CA . SER A 1 322 ? 6.419 -0.521 -5.485 1.00 88.31 322 SER A CA 1
ATOM 2539 C C . SER A 1 322 ? 6.162 0.307 -6.742 1.00 88.31 322 SER A C 1
ATOM 2541 O O . SER A 1 322 ? 5.691 -0.258 -7.727 1.00 88.31 322 SER A O 1
ATOM 2543 N N . ALA A 1 323 ? 6.569 1.582 -6.754 1.00 86.06 323 ALA A N 1
ATOM 2544 C CA . ALA A 1 323 ? 6.518 2.441 -7.936 1.00 86.06 323 ALA A CA 1
ATOM 2545 C C . ALA A 1 323 ? 7.335 1.863 -9.107 1.00 86.06 323 ALA A C 1
ATOM 2547 O O . ALA A 1 323 ? 6.860 1.838 -10.234 1.00 86.06 323 ALA A O 1
ATOM 2548 N N . MET A 1 324 ? 8.509 1.270 -8.857 1.00 93.69 324 MET A N 1
ATOM 2549 C CA . MET A 1 324 ? 9.270 0.601 -9.928 1.00 93.69 324 MET A CA 1
ATOM 2550 C C . MET A 1 324 ? 8.513 -0.567 -10.577 1.00 93.69 324 MET A C 1
ATOM 2552 O O . MET A 1 324 ? 8.691 -0.834 -11.762 1.00 93.69 324 MET A O 1
ATOM 2556 N N . THR A 1 325 ? 7.675 -1.273 -9.814 1.00 94.00 325 THR A N 1
ATOM 2557 C CA . THR A 1 325 ? 6.817 -2.329 -10.374 1.00 94.00 325 THR A CA 1
ATOM 2558 C C . THR A 1 325 ? 5.681 -1.720 -11.196 1.00 94.00 325 THR A C 1
ATOM 2560 O O . THR A 1 325 ? 5.427 -2.204 -12.297 1.00 94.00 325 THR A O 1
ATOM 2563 N N . HIS A 1 326 ? 5.063 -0.640 -10.701 1.00 89.88 326 HIS A N 1
ATOM 2564 C CA . HIS A 1 326 ? 4.027 0.134 -11.403 1.00 89.88 326 HIS A CA 1
ATOM 2565 C C . HIS A 1 326 ? 4.495 0.591 -12.789 1.00 89.88 326 HIS A C 1
ATOM 2567 O O . HIS A 1 326 ? 3.841 0.306 -13.790 1.00 89.88 326 HIS A O 1
ATOM 2573 N N . GLU A 1 327 ? 5.690 1.181 -12.881 1.00 90.62 327 GLU A N 1
ATOM 2574 C CA . GLU A 1 327 ? 6.244 1.616 -14.173 1.00 90.62 327 GLU A CA 1
ATOM 2575 C C . GLU A 1 327 ? 6.539 0.453 -15.126 1.00 90.62 327 GLU A C 1
ATOM 2577 O O . GLU A 1 327 ? 6.474 0.589 -16.350 1.00 90.62 327 GLU A O 1
ATOM 2582 N N . GLY A 1 328 ? 6.849 -0.726 -14.587 1.00 93.44 328 GLY A N 1
ATOM 2583 C CA . GLY A 1 328 ? 6.977 -1.924 -15.407 1.00 93.44 328 GLY A CA 1
ATOM 2584 C C . GLY A 1 328 ? 5.636 -2.383 -15.979 1.00 93.44 328 GLY A C 1
ATOM 2585 O O . GLY A 1 328 ? 5.601 -2.896 -17.095 1.00 93.44 328 GLY A O 1
ATOM 2586 N N . ILE A 1 329 ? 4.540 -2.221 -15.225 1.00 92.44 329 ILE A N 1
ATOM 2587 C CA . ILE A 1 329 ? 3.191 -2.600 -15.668 1.00 92.44 329 ILE A CA 1
ATOM 2588 C C . ILE A 1 329 ? 2.792 -1.678 -16.814 1.00 92.44 329 ILE A C 1
ATOM 2590 O O . ILE A 1 329 ? 2.393 -2.168 -17.868 1.00 92.44 329 ILE A O 1
ATOM 2594 N N . HIS A 1 330 ? 3.034 -0.373 -16.670 1.00 87.50 330 HIS A N 1
ATOM 2595 C CA . HIS A 1 330 ? 2.925 0.578 -17.775 1.00 87.50 330 HIS A CA 1
ATOM 2596 C C . HIS A 1 330 ? 3.688 0.103 -19.017 1.00 87.50 330 HIS A C 1
ATOM 2598 O O . HIS A 1 330 ? 3.119 0.032 -20.105 1.00 87.50 330 HIS A O 1
ATOM 2604 N N . ALA A 1 331 ? 4.962 -0.279 -18.868 1.00 91.25 331 ALA A N 1
ATOM 2605 C CA . ALA A 1 331 ? 5.781 -0.721 -19.999 1.00 91.25 331 ALA A CA 1
ATOM 2606 C C . ALA A 1 331 ? 5.246 -2.006 -20.659 1.00 91.25 331 ALA A C 1
ATOM 2608 O O . ALA A 1 331 ? 5.326 -2.151 -21.878 1.00 91.25 331 ALA A O 1
ATOM 2609 N N . MET A 1 332 ? 4.681 -2.917 -19.865 1.00 92.06 332 MET A N 1
ATOM 2610 C CA . MET A 1 332 ? 4.036 -4.144 -20.335 1.00 92.06 332 MET A CA 1
ATOM 2611 C C . MET A 1 332 ? 2.742 -3.866 -21.104 1.00 92.06 332 MET A C 1
ATOM 2613 O O . MET A 1 332 ? 2.484 -4.533 -22.105 1.00 92.06 332 MET A O 1
ATOM 2617 N N . LEU A 1 333 ? 1.937 -2.900 -20.658 1.00 87.31 333 LEU A N 1
ATOM 2618 C CA . LEU A 1 333 ? 0.664 -2.574 -21.298 1.00 87.31 333 LEU A CA 1
ATOM 2619 C C . LEU A 1 333 ? 0.824 -1.674 -22.528 1.00 87.31 333 LEU A C 1
ATOM 2621 O O . LEU A 1 333 ? 0.001 -1.770 -23.431 1.00 87.31 333 LEU A O 1
ATOM 2625 N N . ALA A 1 334 ? 1.876 -0.854 -22.603 1.00 84.62 334 ALA A N 1
ATOM 2626 C CA . ALA A 1 334 ? 2.055 0.213 -23.597 1.00 84.62 334 ALA A CA 1
ATOM 2627 C C . ALA A 1 334 ? 1.967 -0.209 -25.082 1.00 84.62 334 ALA A C 1
ATOM 2629 O O . ALA A 1 334 ? 1.778 0.644 -25.951 1.00 84.62 334 ALA A O 1
ATOM 2630 N N . ASP A 1 335 ? 2.109 -1.497 -25.401 1.00 83.38 335 ASP A N 1
ATOM 2631 C CA . ASP A 1 335 ? 2.041 -2.002 -26.777 1.00 83.38 335 ASP A CA 1
ATOM 2632 C C . ASP A 1 335 ? 0.679 -2.586 -27.197 1.00 83.38 335 ASP A C 1
ATOM 2634 O O . ASP A 1 335 ? 0.458 -2.817 -28.389 1.00 83.38 335 ASP A O 1
ATOM 2638 N N . LEU A 1 336 ? -0.236 -2.811 -26.250 1.00 82.38 336 LEU A N 1
ATOM 2639 C CA . LEU A 1 336 ? -1.505 -3.483 -26.518 1.00 82.38 336 LEU A CA 1
ATOM 2640 C C . LEU A 1 336 ? -2.442 -2.624 -27.406 1.00 82.38 336 LEU A C 1
ATOM 2642 O O . LEU A 1 336 ? -2.450 -1.396 -27.352 1.00 82.38 336 LEU A O 1
ATOM 2646 N N . PRO A 1 337 ? -3.290 -3.233 -28.249 1.00 67.69 337 PRO A N 1
ATOM 2647 C CA . PRO A 1 337 ? -4.073 -2.497 -29.249 1.00 67.69 337 PRO A CA 1
ATOM 2648 C C . PRO A 1 337 ? -5.130 -1.524 -28.681 1.00 67.69 337 PRO A C 1
ATOM 2650 O O . PRO A 1 337 ? -5.608 -0.675 -29.427 1.00 67.69 337 PRO A O 1
ATOM 2653 N N . GLY A 1 338 ? -5.470 -1.605 -27.386 1.00 64.94 338 GLY A N 1
ATOM 2654 C CA . GLY A 1 338 ? -6.469 -0.747 -26.719 1.00 64.94 338 GLY A CA 1
ATOM 2655 C C . GLY A 1 338 ? -5.909 0.324 -25.774 1.00 64.94 338 GLY A C 1
ATOM 2656 O O . GLY A 1 338 ? -6.683 1.034 -25.145 1.00 64.94 338 GLY A O 1
ATOM 2657 N N . VAL A 1 339 ? -4.584 0.430 -25.652 1.00 65.00 339 VAL A N 1
ATOM 2658 C CA . VAL A 1 339 ? -3.907 1.289 -24.655 1.00 65.00 339 VAL A CA 1
ATOM 2659 C C . VAL A 1 339 ? -3.472 2.648 -25.226 1.00 65.00 339 VAL A C 1
ATOM 2661 O O . VAL A 1 339 ? -3.033 3.560 -24.533 1.00 65.00 339 VAL A O 1
ATOM 2664 N N . LYS A 1 340 ? -3.583 2.841 -26.539 1.00 65.88 340 LYS A N 1
ATOM 2665 C CA . LYS A 1 340 ? -3.154 4.095 -27.168 1.00 65.88 340 LYS A CA 1
ATOM 2666 C C . LYS A 1 340 ? -4.183 5.196 -26.894 1.00 65.88 340 LYS A C 1
ATOM 2668 O O . LYS A 1 340 ? -5.376 4.970 -27.061 1.00 65.88 340 LYS A O 1
ATOM 2673 N N . ASN A 1 341 ? -3.704 6.380 -26.505 1.00 61.59 341 ASN A N 1
ATOM 2674 C CA . ASN A 1 341 ? -4.511 7.572 -26.199 1.00 61.59 341 ASN A CA 1
ATOM 2675 C C . ASN A 1 341 ? -5.496 7.405 -25.021 1.00 61.59 341 ASN A C 1
ATOM 2677 O O . ASN A 1 341 ? -6.514 8.086 -24.965 1.00 61.59 341 ASN A O 1
ATOM 2681 N N . ALA A 1 342 ? -5.184 6.530 -24.058 1.00 61.25 342 ALA A N 1
ATOM 2682 C CA . ALA A 1 342 ? -6.058 6.202 -22.927 1.00 61.25 342 ALA A CA 1
ATOM 2683 C C . ALA A 1 342 ? -5.400 6.490 -21.557 1.00 61.25 342 ALA A C 1
ATOM 2685 O O . ALA A 1 342 ? -5.438 5.663 -20.649 1.00 61.25 342 ALA A O 1
ATOM 2686 N N . ALA A 1 343 ? -4.785 7.669 -21.391 1.00 57.19 343 ALA A N 1
ATOM 2687 C CA . ALA A 1 343 ? -3.918 7.993 -20.245 1.00 57.19 343 ALA A CA 1
ATOM 2688 C C . ALA A 1 343 ? -4.564 7.772 -18.856 1.00 57.19 343 ALA A C 1
ATOM 2690 O O . ALA A 1 343 ? -3.930 7.213 -17.965 1.00 57.19 343 ALA A O 1
ATOM 2691 N N . TRP A 1 344 ? -5.837 8.137 -18.667 1.00 53.56 344 TRP A N 1
ATOM 2692 C CA . TRP A 1 344 ? -6.546 7.905 -17.396 1.00 53.56 344 TRP A CA 1
ATOM 2693 C C . TRP A 1 344 ? -6.929 6.439 -17.171 1.00 53.56 344 TRP A C 1
ATOM 2695 O O . TRP A 1 344 ? -6.913 5.962 -16.037 1.00 53.56 344 TRP A O 1
ATOM 2705 N N . PHE A 1 345 ? -7.232 5.710 -18.249 1.00 57.50 345 PHE A N 1
ATOM 2706 C CA . PHE A 1 345 ? -7.449 4.266 -18.188 1.00 57.50 345 PHE A CA 1
ATOM 2707 C C . PHE A 1 345 ? -6.150 3.527 -17.839 1.00 57.50 345 PHE A C 1
ATOM 2709 O O . PHE A 1 345 ? -6.206 2.476 -17.211 1.00 57.50 345 PHE A O 1
ATOM 2716 N N . HIS A 1 346 ? -4.983 4.087 -18.180 1.00 62.88 346 HIS A N 1
ATOM 2717 C CA . HIS A 1 346 ? -3.688 3.509 -17.814 1.00 62.88 346 HIS A CA 1
ATOM 2718 C C . HIS A 1 346 ? -3.399 3.609 -16.339 1.00 62.88 346 HIS A C 1
ATOM 2720 O O . HIS A 1 346 ? -3.175 2.581 -15.715 1.00 62.88 346 HIS A O 1
ATOM 2726 N N . GLU A 1 347 ? -3.424 4.809 -15.762 1.00 67.88 347 GLU A N 1
ATOM 2727 C CA . GLU A 1 347 ? -3.064 4.931 -14.349 1.00 67.88 347 GLU A CA 1
ATOM 2728 C C . GLU A 1 347 ? -4.046 4.162 -13.459 1.00 67.88 347 GLU A C 1
ATOM 2730 O O . GLU A 1 347 ? -3.607 3.447 -12.565 1.00 67.88 347 GLU A O 1
ATOM 2735 N N . GLY A 1 348 ? -5.354 4.207 -13.752 1.00 66.81 348 GLY A N 1
ATOM 2736 C CA . GLY A 1 348 ? -6.345 3.353 -13.084 1.00 66.81 348 GLY A CA 1
ATOM 2737 C C . GLY A 1 348 ? -6.101 1.858 -13.323 1.00 66.81 348 GLY A C 1
ATOM 2738 O O . GLY A 1 348 ? -5.972 1.083 -12.384 1.00 66.81 348 GLY A O 1
ATOM 2739 N N . GLY A 1 349 ? -5.955 1.439 -14.581 1.00 74.81 349 GLY A N 1
ATOM 2740 C CA . GLY A 1 349 ? -5.745 0.033 -14.932 1.00 74.81 349 GLY A CA 1
ATOM 2741 C C . GLY A 1 349 ? -4.465 -0.570 -14.344 1.00 74.81 349 GLY A C 1
ATOM 2742 O O . GLY A 1 349 ? -4.456 -1.743 -13.975 1.00 74.81 349 GLY A O 1
ATOM 2743 N N . ASN A 1 350 ? -3.401 0.220 -14.207 1.00 78.38 350 ASN A N 1
ATOM 2744 C CA . ASN A 1 350 ? -2.125 -0.227 -13.656 1.00 78.38 350 ASN A CA 1
ATOM 2745 C C . ASN A 1 350 ? -2.176 -0.414 -12.145 1.00 78.38 350 ASN A C 1
ATOM 2747 O O . ASN A 1 350 ? -1.687 -1.435 -11.651 1.00 78.38 350 ASN A O 1
ATOM 2751 N N . VAL A 1 351 ? -2.790 0.527 -11.417 1.00 77.06 351 VAL A N 1
ATOM 2752 C CA . VAL A 1 351 ? -2.938 0.363 -9.966 1.00 77.06 351 VAL A CA 1
ATOM 2753 C C . VAL A 1 351 ? -3.870 -0.805 -9.660 1.00 77.06 351 VAL A C 1
ATOM 2755 O O . VAL A 1 351 ? -3.490 -1.670 -8.868 1.00 77.06 351 VAL A O 1
ATOM 2758 N N . TRP A 1 352 ? -4.975 -0.934 -10.408 1.00 79.12 352 TRP A N 1
ATOM 2759 C CA . TRP A 1 352 ? -5.880 -2.077 -10.320 1.00 79.12 352 TRP A CA 1
ATOM 2760 C C . TRP A 1 352 ? -5.147 -3.392 -10.542 1.00 79.12 352 TRP A C 1
ATOM 2762 O O . TRP A 1 352 ? -5.326 -4.372 -9.809 1.00 79.12 352 TRP A O 1
ATOM 2772 N N . PHE A 1 353 ? -4.302 -3.430 -11.569 1.00 84.69 353 PHE A N 1
ATOM 2773 C CA . PHE A 1 353 ? -3.526 -4.606 -11.911 1.00 84.69 353 PHE A CA 1
ATOM 2774 C C . PHE A 1 353 ? -2.591 -4.991 -10.764 1.00 84.69 353 PHE A C 1
ATOM 2776 O O . PHE A 1 353 ? -2.574 -6.153 -10.337 1.00 84.69 353 PHE A O 1
ATOM 2783 N N . GLN A 1 354 ? -1.815 -4.028 -10.258 1.00 86.62 354 GLN A N 1
ATOM 2784 C CA . GLN A 1 354 ? -0.855 -4.265 -9.187 1.00 86.62 354 GLN A CA 1
ATOM 2785 C C . GLN A 1 354 ? -1.566 -4.694 -7.900 1.00 86.62 354 GLN A C 1
ATOM 2787 O O . GLN A 1 354 ? -1.152 -5.672 -7.274 1.00 86.62 354 GLN A O 1
ATOM 2792 N N . GLN A 1 355 ? -2.684 -4.049 -7.556 1.00 81.81 355 GLN A N 1
ATOM 2793 C CA . GLN A 1 355 ? -3.525 -4.430 -6.424 1.00 81.81 355 GLN A CA 1
ATOM 2794 C C . GLN A 1 355 ? -4.059 -5.844 -6.582 1.00 81.81 355 GLN A C 1
ATOM 2796 O O . GLN A 1 355 ? -3.973 -6.647 -5.657 1.00 81.81 355 GLN A O 1
ATOM 2801 N N . THR A 1 356 ? -4.598 -6.171 -7.754 1.00 83.12 356 THR A N 1
ATOM 2802 C CA . THR A 1 356 ? -5.131 -7.502 -8.038 1.00 83.12 356 THR A CA 1
ATOM 2803 C C . THR A 1 356 ? -4.041 -8.554 -7.865 1.00 83.12 356 THR A C 1
ATOM 2805 O O . THR A 1 356 ? -4.297 -9.620 -7.301 1.00 83.12 356 THR A O 1
ATOM 2808 N N . ALA A 1 357 ? -2.814 -8.264 -8.300 1.00 87.62 357 ALA A N 1
ATOM 2809 C CA . ALA A 1 357 ? -1.681 -9.146 -8.074 1.00 87.62 357 ALA A CA 1
ATOM 2810 C C . ALA A 1 357 ? -1.338 -9.286 -6.584 1.00 87.62 357 ALA A C 1
ATOM 2812 O O . ALA A 1 357 ? -1.160 -10.404 -6.097 1.00 87.62 357 ALA A O 1
ATOM 2813 N N . ASP A 1 358 ? -1.269 -8.182 -5.843 1.00 84.44 358 ASP A N 1
ATOM 2814 C CA . ASP A 1 358 ? -0.949 -8.180 -4.413 1.00 84.44 358 ASP A CA 1
ATOM 2815 C C . ASP A 1 358 ? -2.018 -8.890 -3.577 1.00 84.44 358 ASP A C 1
ATOM 2817 O O . ASP A 1 358 ? -1.689 -9.718 -2.720 1.00 84.44 358 ASP A O 1
ATOM 2821 N N . ALA A 1 359 ? -3.293 -8.652 -3.877 1.00 82.12 359 ALA A N 1
ATOM 2822 C CA . ALA A 1 359 ? -4.426 -9.297 -3.231 1.00 82.12 359 ALA A CA 1
ATOM 2823 C C . ALA A 1 359 ? -4.438 -10.806 -3.501 1.00 82.12 359 ALA A C 1
ATOM 2825 O O . ALA A 1 359 ? -4.550 -11.605 -2.571 1.00 82.12 359 ALA A O 1
ATOM 2826 N N . LYS A 1 360 ? -4.214 -11.228 -4.754 1.00 82.44 360 LYS A N 1
ATOM 2827 C CA . LYS A 1 360 ? -4.106 -12.655 -5.097 1.00 82.44 360 LYS A CA 1
ATOM 2828 C C . LYS A 1 360 ? -2.899 -13.333 -4.441 1.00 82.44 360 LYS A C 1
ATOM 2830 O O . LYS A 1 360 ? -3.009 -14.491 -4.049 1.00 82.44 360 LYS A O 1
ATOM 2835 N N . ARG A 1 361 ? -1.756 -12.647 -4.307 1.00 83.06 361 ARG A N 1
ATOM 2836 C CA . ARG A 1 361 ? -0.552 -13.195 -3.647 1.00 83.06 361 ARG A CA 1
ATOM 2837 C C . ARG A 1 361 ? -0.719 -13.345 -2.142 1.00 83.06 361 ARG A C 1
ATOM 2839 O O . ARG A 1 361 ? -0.280 -14.342 -1.580 1.00 83.06 361 ARG A O 1
ATOM 2846 N N . SER A 1 362 ? -1.303 -12.340 -1.502 1.00 80.00 362 SER A N 1
ATOM 2847 C CA . SER A 1 362 ? -1.493 -12.309 -0.050 1.00 80.00 362 SER A CA 1
ATOM 2848 C C . SER A 1 362 ? -2.738 -13.068 0.411 1.00 80.00 362 SER A C 1
ATOM 2850 O O . SER A 1 362 ? -2.851 -13.384 1.592 1.00 80.00 362 SER A O 1
ATOM 2852 N N . GLY A 1 363 ? -3.685 -13.332 -0.495 1.00 76.56 363 GLY A N 1
ATOM 2853 C CA . GLY A 1 363 ? -5.036 -13.767 -0.142 1.00 76.56 363 GLY A CA 1
ATOM 2854 C C . GLY A 1 363 ? -5.857 -12.670 0.548 1.00 76.56 363 GLY A C 1
ATOM 2855 O O . GLY A 1 363 ? -6.949 -12.948 1.038 1.00 76.56 363 GLY A O 1
ATOM 2856 N N . ASN A 1 364 ? -5.340 -11.439 0.607 1.00 72.19 364 ASN A N 1
ATOM 2857 C CA . ASN A 1 364 ? -5.973 -10.303 1.253 1.00 72.19 364 ASN A CA 1
ATOM 2858 C C . ASN A 1 364 ? -6.611 -9.396 0.191 1.00 72.19 364 ASN A C 1
ATOM 2860 O O . ASN A 1 364 ? -5.937 -8.597 -0.450 1.00 72.19 364 ASN A O 1
ATOM 2864 N N . PHE A 1 365 ? -7.933 -9.497 0.060 1.00 72.81 365 PHE A N 1
ATOM 2865 C CA . PHE A 1 365 ? -8.758 -8.600 -0.760 1.00 72.81 365 PHE A CA 1
ATOM 2866 C C . PHE A 1 365 ? -9.405 -7.485 0.070 1.00 72.81 365 PHE A C 1
ATOM 2868 O O . PHE A 1 365 ? -10.282 -6.774 -0.412 1.00 72.81 365 PHE A O 1
ATOM 2875 N N . SER A 1 366 ? -9.014 -7.375 1.339 1.00 65.44 366 SER A N 1
ATOM 2876 C CA . SER A 1 366 ? -9.562 -6.419 2.286 1.00 65.44 366 SER A CA 1
ATOM 2877 C C . SER A 1 366 ? -8.875 -5.065 2.191 1.00 65.44 366 SER A C 1
ATOM 2879 O O . SER A 1 366 ? -9.512 -4.031 2.359 1.00 65.44 366 SER A O 1
ATOM 2881 N N . SER A 1 367 ? -7.584 -5.048 1.874 1.00 65.50 367 SER A N 1
ATOM 2882 C CA . SER A 1 367 ? -6.833 -3.816 1.670 1.00 65.50 367 SER A CA 1
ATOM 2883 C C . SER A 1 367 ? -6.998 -3.281 0.253 1.00 65.50 367 SER A C 1
ATOM 2885 O O . SER A 1 367 ? -6.929 -4.025 -0.728 1.00 65.50 367 SER A O 1
ATOM 2887 N N . LEU A 1 368 ? -7.117 -1.957 0.150 1.00 59.53 368 LEU A N 1
ATOM 2888 C CA . LEU A 1 368 ? -7.047 -1.285 -1.135 1.00 59.53 368 LEU A CA 1
ATOM 2889 C C . LEU A 1 368 ? -5.654 -1.340 -1.747 1.00 59.53 368 LEU A C 1
ATOM 2891 O O . LEU A 1 368 ? -5.558 -1.113 -2.927 1.00 59.53 368 LEU A O 1
ATOM 2895 N N . GLY A 1 369 ? -4.579 -1.677 -1.030 1.00 60.66 369 GLY A N 1
ATOM 2896 C CA . GLY A 1 369 ? -3.232 -1.696 -1.618 1.00 60.66 369 GLY A CA 1
ATOM 2897 C C . GLY A 1 369 ? -2.725 -0.307 -2.052 1.00 60.66 369 GLY A C 1
ATOM 2898 O O . GLY A 1 369 ? -3.312 0.723 -1.727 1.00 60.66 369 GLY A O 1
ATOM 2899 N N . PHE A 1 370 ? -1.590 -0.270 -2.749 1.00 60.50 370 PHE A N 1
ATOM 2900 C CA . PHE A 1 370 ? -0.891 0.963 -3.133 1.00 60.50 370 PHE A CA 1
ATOM 2901 C C . PHE A 1 370 ? -1.536 1.664 -4.353 1.00 60.50 370 PHE A C 1
ATOM 2903 O O . PHE A 1 370 ? -1.733 1.018 -5.372 1.00 60.50 370 PHE A O 1
ATOM 2910 N N . LEU A 1 371 ? -1.815 2.978 -4.250 1.00 57.94 371 LEU A N 1
ATOM 2911 C CA . LEU A 1 371 ? -2.362 3.887 -5.290 1.00 57.94 371 LEU A CA 1
ATOM 2912 C C . LEU A 1 371 ? -3.813 3.660 -5.784 1.00 57.94 371 LEU A C 1
ATOM 2914 O O . LEU A 1 371 ? -4.273 4.393 -6.655 1.00 57.94 371 LEU A O 1
ATOM 2918 N N . ASN A 1 372 ? -4.601 2.776 -5.168 1.00 59.22 372 ASN A N 1
ATOM 2919 C CA . ASN A 1 372 ? -5.970 2.432 -5.618 1.00 59.22 372 ASN A CA 1
ATOM 2920 C C . ASN A 1 372 ? -7.069 3.464 -5.317 1.00 59.22 372 ASN A C 1
ATOM 2922 O O . ASN A 1 372 ? -8.257 3.142 -5.287 1.00 59.22 372 ASN A O 1
ATOM 2926 N N . GLY A 1 373 ? -6.695 4.729 -5.108 1.00 53.91 373 GLY A N 1
ATOM 2927 C CA . GLY A 1 373 ? -7.669 5.820 -5.094 1.00 53.91 373 GLY A CA 1
ATOM 2928 C C . GLY A 1 373 ? -8.356 5.977 -6.454 1.00 53.91 373 GLY A C 1
ATOM 2929 O O . GLY A 1 373 ? -9.544 6.280 -6.508 1.00 53.91 373 GLY A O 1
ATOM 2930 N N . THR A 1 374 ? -7.638 5.715 -7.549 1.00 52.97 374 THR A N 1
ATOM 2931 C CA . THR A 1 374 ? -8.176 5.801 -8.915 1.00 52.97 374 THR A CA 1
ATOM 2932 C C . THR A 1 374 ? -9.191 4.699 -9.215 1.00 52.97 374 THR A C 1
ATOM 2934 O O . THR A 1 374 ? -10.189 5.000 -9.858 1.00 52.97 374 THR A O 1
ATOM 2937 N N . ASP A 1 375 ? -9.038 3.485 -8.682 1.00 53.69 375 ASP A N 1
ATOM 2938 C CA . ASP A 1 375 ? -10.017 2.390 -8.836 1.00 53.69 375 ASP A CA 1
ATOM 2939 C C . ASP A 1 375 ? -11.372 2.700 -8.202 1.00 53.69 375 ASP A C 1
ATOM 2941 O O . ASP A 1 375 ? -12.420 2.291 -8.703 1.00 53.69 375 ASP A O 1
ATOM 2945 N N . PHE A 1 376 ? -11.359 3.464 -7.110 1.00 51.59 376 PHE A N 1
ATOM 2946 C CA . PHE A 1 376 ? -12.572 3.945 -6.458 1.00 51.59 376 PHE A CA 1
ATOM 2947 C C . PHE A 1 376 ? -13.280 5.038 -7.250 1.00 51.59 376 PHE A C 1
ATOM 2949 O O . PHE A 1 376 ? -14.476 5.228 -7.064 1.00 51.59 376 PHE A O 1
ATOM 2956 N N . ILE A 1 377 ? -12.549 5.770 -8.091 1.00 48.22 377 ILE A N 1
ATOM 2957 C CA . ILE A 1 377 ? -13.051 6.924 -8.843 1.00 48.22 377 ILE A CA 1
ATOM 2958 C C . ILE A 1 377 ? -13.414 6.519 -10.278 1.00 48.22 377 ILE A C 1
ATOM 2960 O O . ILE A 1 377 ? -14.372 7.048 -10.831 1.00 48.22 377 ILE A O 1
ATOM 2964 N N . ALA A 1 378 ? -12.713 5.545 -10.865 1.00 45.69 378 ALA A N 1
ATOM 2965 C CA . ALA A 1 378 ? -12.886 5.083 -12.241 1.00 45.69 378 ALA A CA 1
ATOM 2966 C C . ALA A 1 378 ? -14.332 4.695 -12.617 1.00 45.69 378 ALA A C 1
ATOM 2968 O O . ALA A 1 378 ? -14.786 5.145 -13.666 1.00 45.69 378 ALA A O 1
ATOM 2969 N N . PRO A 1 379 ? -15.109 3.947 -11.804 1.00 44.50 379 PRO A N 1
ATOM 2970 C CA . PRO A 1 379 ? -16.508 3.657 -12.134 1.00 44.50 379 PRO A CA 1
ATOM 2971 C C . PRO A 1 379 ? -17.451 4.864 -11.976 1.00 44.50 379 PRO A C 1
ATOM 2973 O O . PRO A 1 379 ? -18.610 4.777 -12.376 1.00 44.50 379 PRO A O 1
ATOM 2976 N N . PHE A 1 380 ? -16.978 5.979 -11.407 1.00 41.00 380 PHE A N 1
ATOM 2977 C CA . PHE A 1 380 ? -17.747 7.210 -11.197 1.00 41.00 380 PHE A CA 1
ATOM 2978 C C . PHE A 1 380 ? -17.212 8.408 -11.995 1.00 41.00 380 PHE A C 1
ATOM 2980 O O . PHE A 1 380 ? -17.757 9.504 -11.862 1.00 41.00 380 PHE A O 1
ATOM 2987 N N . MET A 1 381 ? -16.176 8.228 -12.823 1.00 39.56 381 MET A N 1
ATOM 2988 C CA . MET A 1 381 ? -15.741 9.268 -13.751 1.00 39.56 381 MET A CA 1
ATOM 2989 C C . MET A 1 381 ? -16.679 9.282 -14.961 1.00 39.56 381 MET A C 1
ATOM 2991 O O . MET A 1 381 ? -16.828 8.251 -15.621 1.00 39.56 381 MET A O 1
ATOM 2995 N N . PRO A 1 382 ? -17.327 10.418 -15.264 1.00 38.38 382 PRO A N 1
ATOM 2996 C CA . PRO A 1 382 ? -18.173 10.542 -16.441 1.00 38.38 382 PRO A CA 1
ATOM 2997 C C . PRO A 1 382 ? -17.399 10.224 -17.724 1.00 38.38 382 PRO A C 1
ATOM 2999 O O . PRO A 1 382 ? -16.195 10.473 -17.814 1.00 38.38 382 PRO A O 1
ATOM 3002 N N . ILE A 1 383 ? -18.097 9.711 -18.739 1.00 38.50 383 ILE A N 1
ATOM 3003 C CA . ILE A 1 383 ? -17.513 9.402 -20.052 1.00 38.50 383 ILE A CA 1
ATOM 3004 C C . ILE A 1 383 ? -16.852 10.636 -20.702 1.00 38.50 383 ILE A C 1
ATOM 3006 O O . ILE A 1 383 ? -15.915 10.496 -21.485 1.00 38.50 383 ILE A O 1
ATOM 3010 N N . GLU A 1 384 ? -17.269 11.849 -20.317 1.00 37.50 384 GLU A N 1
ATOM 3011 C CA . GLU A 1 384 ? -16.670 13.116 -20.752 1.00 37.50 384 GLU A CA 1
ATOM 3012 C C . GLU A 1 384 ? -15.235 13.350 -20.238 1.00 37.50 384 GLU A C 1
ATOM 3014 O O . GLU A 1 384 ? -14.521 14.182 -20.790 1.00 37.50 384 GLU A O 1
ATOM 3019 N N . CYS A 1 385 ? -14.763 12.596 -19.239 1.00 39.50 385 CYS A N 1
ATOM 3020 C CA . CYS A 1 385 ? -13.364 12.630 -18.791 1.00 39.50 385 CYS A CA 1
ATOM 3021 C C . CYS A 1 385 ? -12.417 11.797 -19.681 1.00 39.50 385 CYS A C 1
ATOM 3023 O O . CYS A 1 385 ? -11.213 11.751 -19.418 1.00 39.50 385 CYS A O 1
ATOM 3025 N N . TYR A 1 386 ? -12.942 11.122 -20.714 1.00 46.75 386 TYR A N 1
ATOM 3026 C CA . TYR A 1 386 ? -12.203 10.143 -21.519 1.00 46.75 386 TYR A CA 1
ATOM 3027 C C . TYR A 1 386 ? -11.905 10.577 -22.966 1.00 46.75 386 TYR A C 1
ATOM 3029 O O . TYR A 1 386 ? -11.142 9.885 -23.638 1.00 46.75 386 TYR A O 1
ATOM 3037 N N . SER A 1 387 ? -12.422 11.710 -23.467 1.00 40.06 387 SER A N 1
ATOM 3038 C CA . SER A 1 387 ? -12.053 12.214 -24.804 1.00 40.06 387 SER A CA 1
ATOM 3039 C C . SER A 1 387 ? -12.402 13.685 -25.046 1.00 40.06 387 SER A C 1
ATOM 3041 O O . SER A 1 387 ? -13.542 14.072 -24.814 1.00 40.06 387 SER A O 1
ATOM 3043 N N . GLY A 1 388 ? -11.483 14.424 -25.679 1.00 48.25 388 GLY A N 1
ATOM 3044 C CA . GLY A 1 388 ? -11.804 15.536 -26.589 1.00 48.25 388 GLY A CA 1
ATOM 3045 C C . GLY A 1 388 ? -12.417 16.808 -25.993 1.00 48.25 388 GLY A C 1
ATOM 3046 O O . GLY A 1 388 ? -12.738 16.894 -24.814 1.00 48.25 388 GLY A O 1
ATOM 3047 N N . TRP A 1 389 ? -12.567 17.823 -26.849 1.00 46.03 389 TRP A N 1
ATOM 3048 C CA . TRP A 1 389 ? -13.288 19.060 -26.536 1.00 46.03 389 TRP A CA 1
ATOM 3049 C C . TRP A 1 389 ? -14.768 18.778 -26.258 1.00 46.03 389 TRP A C 1
ATOM 3051 O O . TRP A 1 389 ? -15.428 18.062 -27.016 1.00 46.03 389 TRP A O 1
ATOM 3061 N N . LEU A 1 390 ? -15.288 19.383 -25.192 1.00 53.53 390 LEU A N 1
ATOM 3062 C CA . LEU A 1 390 ? -16.704 19.338 -24.839 1.00 53.53 390 LEU A CA 1
ATOM 3063 C C . LEU A 1 390 ? -17.539 20.131 -25.861 1.00 53.53 390 LEU A C 1
ATOM 3065 O O . LEU A 1 390 ? -17.025 20.995 -26.571 1.00 53.53 390 LEU A O 1
ATOM 3069 N N . GLN A 1 391 ? -18.847 19.860 -25.940 1.00 44.16 391 GLN A N 1
ATOM 3070 C CA . GLN A 1 391 ? -19.757 20.559 -26.871 1.00 44.16 391 GLN A CA 1
ATOM 3071 C C . GLN A 1 391 ? -19.827 22.079 -26.639 1.00 44.16 391 GLN A C 1
ATOM 3073 O O . GLN A 1 391 ? -20.263 22.813 -27.524 1.00 44.16 391 GLN A O 1
ATOM 3078 N N . ASP A 1 392 ? -19.394 22.549 -25.468 1.00 67.44 392 ASP A N 1
ATOM 3079 C CA . ASP A 1 392 ? -19.289 23.965 -25.115 1.00 67.44 392 ASP A CA 1
ATOM 3080 C C . ASP A 1 392 ? -17.936 24.600 -25.487 1.00 67.44 392 ASP A C 1
ATOM 3082 O O . ASP A 1 392 ? -17.733 25.794 -25.271 1.00 67.44 392 ASP A O 1
ATOM 3086 N N . GLY A 1 393 ? -17.019 23.820 -26.066 1.00 44.84 393 GLY A N 1
ATOM 3087 C CA . GLY A 1 393 ? -15.701 24.286 -26.473 1.00 44.84 393 GLY A CA 1
ATOM 3088 C C . GLY A 1 393 ? -14.704 24.444 -25.326 1.00 44.84 393 GLY A C 1
ATOM 3089 O O . GLY A 1 393 ? -13.742 25.187 -25.494 1.00 44.84 393 GLY A O 1
ATOM 3090 N N . SER A 1 394 ? -14.889 23.769 -24.185 1.00 53.09 394 SER A N 1
ATOM 3091 C CA . SER A 1 394 ? -13.884 23.666 -23.114 1.00 53.09 394 SER A CA 1
ATOM 3092 C C . SER A 1 394 ? -13.078 22.347 -23.163 1.00 53.09 394 SER A C 1
ATOM 3094 O O . SER A 1 394 ? -13.513 21.348 -23.743 1.00 53.09 394 SER A O 1
ATOM 3096 N N . PHE A 1 395 ? -11.847 22.365 -22.630 1.00 42.50 395 PHE A N 1
ATOM 3097 C CA . PHE A 1 395 ? -10.843 21.298 -22.788 1.00 42.50 395 PHE A CA 1
ATOM 3098 C C . PHE A 1 395 ? -10.982 20.176 -21.740 1.00 42.50 395 PHE A C 1
ATOM 3100 O O . PHE A 1 395 ? -10.945 20.447 -20.541 1.00 42.50 395 PHE A O 1
ATOM 3107 N N . GLY A 1 396 ? -11.084 18.918 -22.196 1.00 52.38 396 GLY A N 1
ATOM 3108 C CA . GLY A 1 396 ? -11.381 17.732 -21.374 1.00 52.38 396 GLY A CA 1
ATOM 3109 C C . GLY A 1 396 ? -10.192 16.901 -20.855 1.00 52.38 396 GLY A C 1
ATOM 3110 O O . GLY A 1 396 ? -10.421 15.920 -20.152 1.00 52.38 396 GLY A O 1
ATOM 3111 N N . GLY A 1 397 ? -8.929 17.247 -21.151 1.00 45.22 397 GLY A N 1
ATOM 3112 C CA . GLY A 1 397 ? -7.755 16.606 -20.524 1.00 45.22 397 GLY A CA 1
ATOM 3113 C C . GLY A 1 397 ? -6.562 16.300 -21.450 1.00 45.22 397 GLY A C 1
ATOM 3114 O O . GLY A 1 397 ? -6.674 16.381 -22.667 1.00 45.22 397 GLY A O 1
ATOM 3115 N N . PRO A 1 398 ? -5.396 15.918 -20.891 1.00 41.22 398 PRO A N 1
ATOM 3116 C CA . PRO A 1 398 ? -4.085 15.967 -21.564 1.00 41.22 398 PRO A CA 1
ATOM 3117 C C . PRO A 1 398 ? -3.853 14.977 -22.724 1.00 41.22 398 PRO A C 1
ATOM 3119 O O . PRO A 1 398 ? -2.817 15.060 -23.373 1.00 41.22 398 PRO A O 1
ATOM 3122 N N . ALA A 1 399 ? -4.786 14.062 -23.008 1.00 45.25 399 ALA A N 1
ATOM 3123 C CA . ALA A 1 399 ? -4.743 13.165 -24.175 1.00 45.25 399 ALA A CA 1
ATOM 3124 C C . ALA A 1 399 ? -5.865 13.454 -25.201 1.00 45.25 399 ALA A C 1
ATOM 3126 O O . ALA A 1 399 ? -6.120 12.647 -26.089 1.00 45.25 399 ALA A O 1
ATOM 3127 N N . ALA A 1 400 ? -6.557 14.590 -25.055 1.00 42.97 400 ALA A N 1
ATOM 3128 C CA . ALA A 1 400 ? -7.646 15.046 -25.921 1.00 42.97 400 ALA A CA 1
ATOM 3129 C C . ALA A 1 400 ? -7.184 15.892 -27.123 1.00 42.97 400 ALA A C 1
ATOM 3131 O O . ALA A 1 400 ? -8.024 16.351 -27.898 1.00 42.97 400 ALA A O 1
ATOM 3132 N N . GLU A 1 401 ? -5.881 16.129 -27.272 1.00 34.16 401 GLU A N 1
ATOM 3133 C CA . GLU A 1 401 ?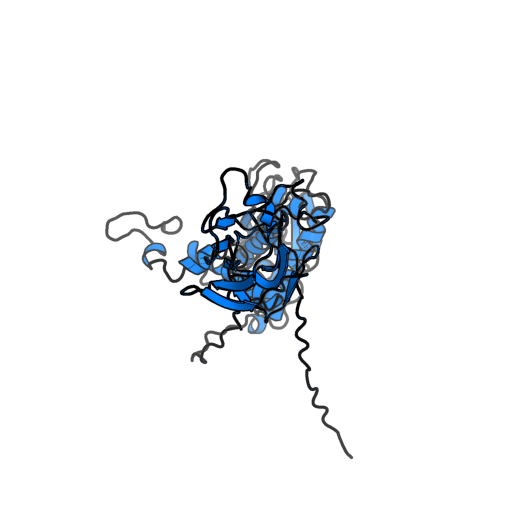 -5.332 16.760 -28.472 1.00 34.16 401 GLU A CA 1
ATOM 3134 C C . GLU A 1 401 ? -5.046 15.671 -29.513 1.00 34.16 401 GLU A C 1
ATOM 3136 O O . GLU A 1 401 ? -4.485 14.626 -29.182 1.00 34.16 401 GLU A O 1
ATOM 3141 N N . GLY A 1 402 ? -5.554 15.894 -30.728 1.00 35.94 402 GLY A N 1
ATOM 3142 C CA . GLY A 1 402 ? -5.605 14.920 -31.822 1.00 35.94 402 GLY A CA 1
ATOM 3143 C C . GLY A 1 402 ? -4.269 14.465 -32.388 1.00 35.94 402 GLY A C 1
ATOM 3144 O O . GLY A 1 402 ? -3.233 15.121 -32.139 1.00 35.94 402 GLY A O 1
#

Sequence (402 aa):
MLKFTWTSVLSLFAAFTAFAQTNIAPQATASTSYVSSWETITALNDNYTPANSNDKSHGAYGNWNNPNSIQWVQYDWSQAFSVTSVQIYWFDDAGGVLTPTTAYLESWNGTAWVNLGNIPLQKDAFNTLNFTATSTSRLRVSMRNTSQSTGLLEWRVTGIPVSTGGNGYAYTWTVYSPTISYDFRSEYPNLPTPSQILNDCPQVVGTQSSDWWTFRWGPKKKSVVTAAAITPMLARLNKDFRYFRDTMGWPADIRARNGYKSAVYLYGSGLCTDNADSTALGGWQSAVYYNGQNWPIILASYYPVYAFDPAYTGSDAAYQQSAMTHEGIHAMLADLPGVKNAAWFHEGGNVWFQQTADAKRSGNFSSLGFLNGTDFIAPFMPIECYSGWLQDGSFGGPAAEG

Mean predicted aligned error: 16.84 Å

Nearest PDB structures (foldseek):
  2j1r-assembly1_A  TM=8.074E-01  e=6.634E-07  Streptococcus pneumoniae TIGR4
  2j22-assembly1_A  TM=7.882E-01  e=4.986E-07  Streptococcus pneumoniae TIGR4
  4gwj-assembly1_A  TM=7.475E-01  e=1.175E-06  Streptococcus mitis
  6tr4-assembly2_B  TM=7.645E-01  e=9.729E-06  Mediterraneibacter gnavus E1
  6tr3-assembly1_A  TM=7.601E-01  e=2.881E-05  Mediterraneibacter gnavus E1

Foldseek 3Di:
DDDDDDDDDPPDDPPPPDDAWDFCLLQWDKDWPAFDPQADRCLARPPDDAQWLARCVVGKTWHPFDAQDKIKMKTAHPAKWFFFKKWWAWHDPVPQAHFFPWKWKWADPPPDTDTFDTWDGDTRDITMDGGDGDIGRMMMMITHHNGHIIITRYMTIITGGDQQLPPDDPDDDDDDPVPPDDFCCVVVVPQDFQDAADPQWVQWPDWDDDTQEIETAGQQADPLLDCLLQVQLRVLLCVLVCCCCVPVRADQFPCSSVSHRAYEYEPQRPIPQDDHHLPDADWAWDFRDGPNDTQIHIYGHPVLSSLSHPPDDDPCSVVSSLVSNLRSLCRRCVPDPPPPLFVLCSLQVSLVSSQVSVCVVVVRPSDCDPPNPSVVCVVVDDPLLGEAADPVRDGNDDSRDD